Protein AF-A0A2R5F113-F1 (afdb_monomer)

Foldseek 3Di:
DDDDDDDDDDDDDDDDDDDDDDDDPPPPPPPVPDDPVNVVVVVVVVVVVVVVVDDPVLVVLLVLVVVVCVLLVVDDPPPPPDDDDDDDDDDDDDDDDDDDDDDDDDDDDDDDDDDDDDDDDDDDDDDDDDDDDDDDDDDDDDDPDPDDRPDRDPVDDQWDADPVGDIDGLADDDPDPDSVVVSVCCAQPNAQCHPLNLLHNDNHPDPQDFLEEAEFFFFALQVRLVVQCVVCVPHPARHYEFDAWPCVLQLHAADPPCVRLQTARFRGYHDWALVSLLSNQPPPQQLPQRYEYEYEHAQLLLLVVLSNLVSNLVVQQVVVCVVPVHGDDPVVSVVSSLSSQQRGAYEYAHLLLVCLQFVVSHWFASVLSLLLLLLQLVVCLVSNNQRYQSHAQELQRLVLLFDDLLLSLLLSVLSVVVNQVSNVVVVDQLQSHLLSYAYEYEFFDDPLSLSSLSLSSNVQLCCCCPVRVYDSSSSRHAYEYEYRLNLADPFPLVCLLVRLLVRLLSCLLSPHSHYYGDFSCSHPADDDPVRVVSRVVSSVCLCPPVVCSSHSHSLPPDPVNVVSSVVSNVSSVVVQVVQVVQVGSVSCSLVSNSNVNSVVSRVVVVVCQVVCVDPRCCRSPVHDPCVVVVVPDDDDHRHHDPVSSVVSVVVVVVLCVVQVVPQVVLLVVLLCCLQVVHSNSVSSSVNSNRGTSNSNSVSCCVRRNTDDNDD

Nearest PDB structures (foldseek):
  4xc8-assembly1_B  TM=9.477E-01  e=5.522E-67  Cupriavidus metallidurans CH34
  8ssl-assembly1_C  TM=9.315E-01  e=3.086E-56  Cupriavidus metallidurans CH34
  8sta-assembly1_B  TM=9.247E-01  e=1.023E-54  Cupriavidus metallidurans CH34
  6oxc-assembly1_A  TM=8.664E-01  e=3.569E-35  Mycobacterium tuberculosis
  2req-assembly2_C  TM=8.396E-01  e=1.261E-32  Propionibacterium freudenreichii subsp. shermanii

Sequence (711 aa):
MPPLAAQSPDTVESQPAEHEAYGSPAGQSNLAQADTGQIAVLLEAMAAELELQLHPSCKKLLDEWPAVREAYGVGAKLLTAGSTPDAARKPPDAEPAASKPVSAKTDAAKKSPVVEAAASKSSSAETDAAKKSPDAGSATANPSSPGATAAKPSQARLHWTTLSGLTLPRIALPRYSCPGDLLRWLLTENVPGQPPYAAGVFPLKRSDEEPKRQFAGEGTPERTNRRFHYLSRHDNAKRLSVAFDSVTLYGHDPGERPDIYGKIGNSGVNVPTLDDMERLFRGFDLCHPATSVSMTINGPAPILLAMYMNAAIRQQLAKFAAQHGRKPDAAEEEAIRTRTLQTVRGTVQADILKEDQGQNTCIFSTGFALKMMGDIQQYFIAHGVRHYYSVSISGYHIAEAGANPISQLAFTLANGFTYVEYYRSRGMAVDDFAPNLSFFFSNGLDPEYAVLGRVARRIWSTVIRDKYGGNERSQKLKYHIQTSGRSLHAQEMDFNDIRTTLQALLAIYDNCNSLHTNAYDEAITTPTEHSVRRAMAIQLIINKEFGLARNDNPLQGSFLIEELTDLVEEAVLAELGRIHHRGGVLGAMDTGYQRGRIQEESMLYESLKHSGELPIVGVNTFLNTNPAAALASDPELARSTTEEKETQLANLRTFREKHEAAAEEALERLKQAALGGGNVFEELMETVQVATLGQITTALFEVGGQYRRNM

pLDDT: mean 83.58, std 24.49, range [21.53, 98.88]

InterPro domains:
  IPR006098 Methylmalonyl-CoA mutase, alpha chain, catalytic [TIGR00641] (187-710)
  IPR006099 Methylmalonyl-CoA mutase, alpha/beta chain, catalytic [PF01642] (187-317)
  IPR006099 Methylmalonyl-CoA mutase, alpha/beta chain, catalytic [PF01642] (340-705)
  IPR016176 Cobalamin (vitamin B12)-dependent enzyme, catalytic [SSF51703] (155-707)

Organism: NCBI:txid171404

Structure (mmCIF, N/CA/C/O backbone):
data_AF-A0A2R5F113-F1
#
_entry.id   AF-A0A2R5F113-F1
#
loop_
_atom_site.group_PDB
_atom_site.id
_atom_site.type_symbol
_atom_site.label_atom_id
_atom_site.label_alt_id
_atom_site.label_comp_id
_atom_site.label_asym_id
_atom_site.label_entity_id
_atom_site.label_seq_id
_atom_site.pdbx_PDB_ins_code
_atom_site.Cartn_x
_atom_site.Cartn_y
_atom_site.Cartn_z
_atom_site.occupancy
_atom_site.B_iso_or_equiv
_atom_site.auth_seq_id
_atom_site.auth_comp_id
_atom_site.auth_asym_id
_atom_site.auth_atom_id
_atom_site.pdbx_PDB_model_num
ATOM 1 N N . MET A 1 1 ? 48.622 -27.421 2.541 1.00 37.62 1 MET A N 1
ATOM 2 C CA . MET A 1 1 ? 49.677 -27.942 1.643 1.00 37.62 1 MET A CA 1
ATOM 3 C C . MET A 1 1 ? 49.828 -26.971 0.476 1.00 37.62 1 MET A C 1
ATOM 5 O O . MET A 1 1 ? 48.809 -26.411 0.089 1.00 37.62 1 MET A O 1
ATOM 9 N N . PRO A 1 2 ? 51.058 -26.687 0.013 1.00 32.72 2 PRO A N 1
ATOM 10 C CA . PRO A 1 2 ? 51.376 -25.558 -0.865 1.00 32.72 2 PRO A CA 1
ATOM 11 C C . PRO A 1 2 ? 51.150 -25.863 -2.364 1.00 32.72 2 PRO A C 1
ATOM 13 O O . PRO A 1 2 ? 50.932 -27.026 -2.707 1.00 32.72 2 PRO A O 1
ATOM 16 N N . PRO A 1 3 ? 51.179 -24.838 -3.245 1.00 40.06 3 PRO A N 1
ATOM 17 C CA . PRO A 1 3 ? 50.745 -24.917 -4.642 1.00 40.06 3 PRO A CA 1
ATOM 18 C C . PRO A 1 3 ? 51.903 -25.207 -5.618 1.00 40.06 3 PRO A C 1
ATOM 20 O O . PRO A 1 3 ? 53.043 -24.827 -5.367 1.00 40.06 3 PRO A O 1
ATOM 23 N N . LEU A 1 4 ? 51.599 -25.827 -6.762 1.00 32.31 4 LEU A N 1
ATOM 24 C CA . LEU A 1 4 ? 52.497 -26.014 -7.917 1.00 32.31 4 LEU A CA 1
ATOM 25 C C . LEU A 1 4 ? 51.704 -25.583 -9.164 1.00 32.31 4 LEU A C 1
ATOM 27 O O . LEU A 1 4 ? 50.678 -26.181 -9.464 1.00 32.31 4 LEU A O 1
ATOM 31 N N . ALA A 1 5 ? 51.921 -24.380 -9.699 1.00 31.41 5 ALA A N 1
ATOM 32 C CA . ALA A 1 5 ? 53.000 -23.960 -10.606 1.00 31.41 5 ALA A CA 1
ATOM 33 C C . ALA A 1 5 ? 52.807 -24.483 -12.041 1.00 31.41 5 ALA A C 1
ATOM 35 O O . ALA A 1 5 ? 52.956 -25.666 -12.328 1.00 31.41 5 ALA A O 1
ATOM 36 N N . ALA A 1 6 ? 52.477 -23.541 -12.926 1.00 33.16 6 ALA A N 1
ATOM 37 C CA . ALA A 1 6 ? 52.385 -23.695 -14.368 1.00 33.16 6 ALA A CA 1
ATOM 38 C C . ALA A 1 6 ? 53.766 -23.898 -15.004 1.00 33.16 6 ALA A C 1
ATOM 40 O O . ALA A 1 6 ? 54.686 -23.152 -14.671 1.00 33.16 6 ALA A O 1
ATOM 41 N N . GLN A 1 7 ? 53.871 -24.814 -15.974 1.00 28.83 7 GLN A N 1
ATOM 42 C CA . GLN A 1 7 ? 54.883 -24.780 -17.036 1.00 28.83 7 GLN A CA 1
ATOM 43 C C . GLN A 1 7 ? 54.343 -25.403 -18.337 1.00 28.83 7 GLN A C 1
ATOM 45 O O . GLN A 1 7 ? 53.932 -26.557 -18.382 1.00 28.83 7 GLN A O 1
ATOM 50 N N . SER A 1 8 ? 54.403 -24.603 -19.393 1.00 27.27 8 SER A N 1
ATOM 51 C CA . SER A 1 8 ? 54.575 -24.939 -20.818 1.00 27.27 8 SER A CA 1
ATOM 52 C C . SER A 1 8 ? 55.693 -23.999 -21.324 1.00 27.27 8 SER A C 1
ATOM 54 O O . SER A 1 8 ? 55.911 -22.997 -20.629 1.00 27.27 8 SER A O 1
ATOM 56 N N . PRO A 1 9 ? 56.377 -24.186 -22.477 1.00 42.28 9 PRO A N 1
ATOM 57 C CA . PRO A 1 9 ? 56.199 -25.118 -23.609 1.00 42.28 9 PRO A CA 1
ATOM 58 C C . PRO A 1 9 ? 57.527 -25.894 -23.919 1.00 42.28 9 PRO A C 1
ATOM 60 O O . PRO A 1 9 ? 58.484 -25.768 -23.166 1.00 42.28 9 PRO A O 1
ATOM 63 N N . ASP A 1 10 ? 57.665 -26.846 -24.848 1.00 30.08 10 ASP A N 1
ATOM 64 C CA . ASP A 1 10 ? 57.691 -26.703 -26.310 1.00 30.08 10 ASP A CA 1
ATOM 65 C C . ASP A 1 10 ? 57.804 -28.089 -26.997 1.00 30.08 10 ASP A C 1
ATOM 67 O O . ASP A 1 10 ? 58.503 -28.979 -26.519 1.00 30.08 10 ASP A O 1
ATOM 71 N N . THR A 1 11 ? 57.094 -28.204 -28.127 1.00 30.39 11 THR A N 1
ATOM 72 C CA . THR A 1 11 ? 57.333 -28.957 -29.384 1.00 30.39 11 THR A CA 1
ATOM 73 C C . THR A 1 11 ? 58.156 -30.259 -29.411 1.00 30.39 11 THR A C 1
ATOM 75 O O . THR A 1 11 ? 59.316 -30.266 -29.017 1.00 30.39 11 THR A O 1
ATOM 78 N N . VAL A 1 12 ? 57.635 -31.289 -30.105 1.00 28.75 12 VAL A N 1
ATOM 79 C CA . VAL A 1 12 ? 58.127 -31.741 -31.436 1.00 28.75 12 VAL A CA 1
ATOM 80 C C . VAL A 1 12 ? 57.273 -32.905 -32.003 1.00 28.75 12 VAL A C 1
ATOM 82 O O . VAL A 1 12 ? 56.945 -33.858 -31.308 1.00 28.75 12 VAL A O 1
ATOM 85 N N . GLU A 1 13 ? 56.970 -32.760 -33.298 1.00 28.25 13 GLU A N 1
ATOM 86 C CA . GLU A 1 13 ? 56.649 -33.741 -34.356 1.00 28.25 13 GLU A CA 1
ATOM 87 C C . GLU A 1 13 ? 55.303 -34.491 -34.452 1.00 28.25 13 GLU A C 1
ATOM 89 O O . GLU A 1 13 ? 54.947 -35.406 -33.718 1.00 28.25 13 GLU A O 1
ATOM 94 N N . SER A 1 14 ? 54.622 -34.113 -35.536 1.00 31.56 14 SER A N 1
ATOM 95 C CA . SER A 1 14 ? 53.509 -34.724 -36.251 1.00 31.56 14 SER A CA 1
ATOM 96 C C . SER A 1 14 ? 53.896 -35.980 -37.040 1.00 31.56 14 SER A C 1
ATOM 98 O O . SER A 1 14 ? 54.887 -35.931 -37.764 1.00 31.56 14 SER A O 1
ATOM 100 N N . GLN A 1 15 ? 53.027 -36.998 -37.053 1.00 28.33 15 GLN A N 1
ATOM 101 C CA . GLN A 1 15 ? 52.754 -37.895 -38.194 1.00 28.33 15 GLN A CA 1
ATOM 102 C C . GLN A 1 15 ? 51.351 -38.548 -38.035 1.00 28.33 15 GLN A C 1
ATOM 104 O O . GLN A 1 15 ? 50.789 -38.495 -36.942 1.00 28.33 15 GLN A O 1
ATOM 109 N N . PRO A 1 16 ? 50.718 -39.025 -39.128 1.00 31.28 16 PRO A N 1
ATOM 110 C CA . PRO A 1 16 ? 49.299 -38.791 -39.419 1.00 31.28 16 PRO A CA 1
ATOM 111 C C . PRO A 1 16 ? 48.355 -39.898 -38.929 1.00 31.28 16 PRO A C 1
ATOM 113 O O . PRO A 1 16 ? 48.718 -41.069 -38.891 1.00 31.28 16 PRO A O 1
ATOM 116 N N . ALA A 1 17 ? 47.113 -39.519 -38.618 1.00 31.08 17 ALA A N 1
ATOM 117 C CA . ALA A 1 17 ? 46.037 -40.446 -38.282 1.00 31.08 17 ALA A CA 1
ATOM 118 C C . ALA A 1 17 ? 45.282 -40.899 -39.542 1.00 31.08 17 ALA A C 1
ATOM 120 O O . ALA A 1 17 ? 44.777 -40.079 -40.313 1.00 31.08 17 ALA A O 1
ATOM 121 N N . GLU A 1 18 ? 45.199 -42.214 -39.719 1.00 30.66 18 GLU A N 1
ATOM 122 C CA . GLU A 1 18 ? 44.346 -42.898 -40.687 1.00 30.66 18 GLU A CA 1
ATOM 123 C C . GLU A 1 18 ? 42.874 -42.758 -40.262 1.00 30.66 18 GLU A C 1
ATOM 125 O O . GLU A 1 18 ? 42.477 -43.190 -39.181 1.00 30.66 18 GLU A O 1
ATOM 130 N N . HIS A 1 19 ? 42.060 -42.126 -41.111 1.00 31.34 19 HIS A N 1
ATOM 131 C CA . HIS A 1 19 ? 40.608 -42.066 -40.963 1.00 31.34 19 HIS A CA 1
ATOM 132 C C . HIS A 1 19 ? 39.966 -43.147 -41.838 1.00 31.34 19 HIS A C 1
ATOM 134 O O . HIS A 1 19 ? 39.963 -43.044 -43.066 1.00 31.34 19 HIS A O 1
ATOM 140 N N . GLU A 1 20 ? 39.399 -44.168 -41.197 1.00 32.34 20 GLU A N 1
ATOM 141 C CA . GLU A 1 20 ? 38.496 -45.124 -41.835 1.00 32.34 20 GLU A CA 1
ATOM 142 C C . GLU A 1 20 ? 37.152 -44.472 -42.193 1.00 32.34 20 GLU A C 1
ATOM 144 O O . GLU A 1 20 ? 36.605 -43.621 -41.486 1.00 32.34 20 GLU A O 1
ATOM 149 N N . ALA A 1 21 ? 36.653 -44.888 -43.352 1.00 32.06 21 ALA A N 1
ATOM 150 C CA . ALA A 1 21 ? 35.561 -44.305 -44.103 1.00 32.06 21 ALA A CA 1
ATOM 151 C C . ALA A 1 21 ? 34.185 -44.497 -43.444 1.00 32.06 21 ALA A C 1
ATOM 153 O O . ALA A 1 21 ? 33.684 -45.614 -43.332 1.00 32.06 21 ALA A O 1
ATOM 154 N N . TYR A 1 22 ? 33.519 -43.380 -43.140 1.00 33.41 22 TYR A N 1
ATOM 155 C CA . TYR A 1 22 ? 32.059 -43.309 -43.085 1.00 33.41 22 TYR A CA 1
ATOM 156 C C . TYR A 1 22 ? 31.525 -42.695 -44.383 1.00 33.41 22 TYR A C 1
ATOM 158 O O . TYR A 1 22 ? 32.144 -41.816 -44.981 1.00 33.41 22 TYR A O 1
ATOM 166 N N . GLY A 1 23 ? 30.395 -43.236 -44.833 1.00 34.97 23 G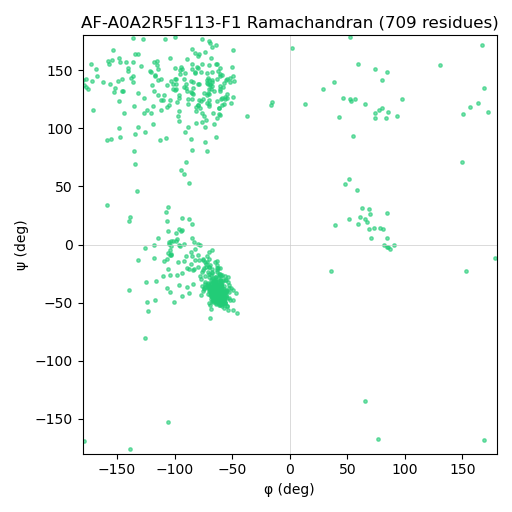LY A N 1
ATOM 167 C CA . GLY A 1 23 ? 29.821 -43.074 -46.164 1.00 34.97 23 GLY A CA 1
ATOM 168 C C . GLY A 1 23 ? 29.731 -41.643 -46.707 1.00 34.97 23 GLY A C 1
ATOM 169 O O . GLY A 1 23 ? 29.395 -40.691 -46.014 1.00 34.97 23 GLY A O 1
ATOM 170 N N . SER A 1 24 ? 30.014 -41.567 -48.005 1.00 34.56 24 SER A N 1
ATOM 171 C CA . SER A 1 24 ? 29.806 -40.475 -48.960 1.00 34.56 24 SER A CA 1
ATOM 172 C C . SER A 1 24 ? 28.822 -39.357 -48.543 1.00 34.56 24 SER A C 1
ATOM 174 O O . SER A 1 24 ? 27.623 -39.618 -48.433 1.00 34.56 24 SER A O 1
ATOM 176 N N . PRO A 1 25 ? 29.261 -38.085 -48.454 1.00 40.72 25 PRO A N 1
ATOM 177 C CA . PRO A 1 25 ? 28.371 -36.935 -48.522 1.00 40.72 25 PRO A CA 1
ATOM 178 C C . PRO A 1 25 ? 28.227 -36.481 -49.982 1.00 40.72 25 PRO A C 1
ATOM 180 O O . PRO A 1 25 ? 28.696 -35.413 -50.378 1.00 40.72 25 PRO A O 1
ATOM 183 N N . ALA A 1 26 ? 27.537 -37.275 -50.802 1.00 39.41 26 ALA A N 1
ATOM 184 C CA . ALA A 1 26 ? 26.912 -36.755 -52.017 1.00 39.41 26 ALA A CA 1
ATOM 185 C C . ALA A 1 26 ? 25.708 -35.891 -51.594 1.00 39.41 26 ALA A C 1
ATOM 187 O O . ALA A 1 26 ? 24.574 -36.355 -51.533 1.00 39.41 26 ALA A O 1
ATOM 188 N N . GLY A 1 27 ? 25.983 -34.648 -51.198 1.00 40.03 27 GLY A N 1
ATOM 189 C CA . GLY A 1 27 ? 24.972 -33.706 -50.705 1.00 40.03 27 GLY A CA 1
ATOM 190 C C . GLY A 1 27 ? 25.516 -32.348 -50.255 1.00 40.03 27 GLY A C 1
ATOM 191 O O . GLY A 1 27 ? 24.746 -31.408 -50.085 1.00 40.03 27 GLY A O 1
ATOM 192 N N . GLN A 1 28 ? 26.836 -32.192 -50.119 1.00 41.59 28 GLN A N 1
ATOM 193 C CA . GLN A 1 28 ? 27.471 -30.905 -49.822 1.00 41.59 28 GLN A CA 1
ATOM 194 C C . GLN A 1 28 ? 27.930 -30.197 -51.105 1.00 41.59 28 GLN A C 1
ATOM 196 O O . GLN A 1 28 ? 29.118 -29.996 -51.326 1.00 41.59 28 GLN A O 1
ATOM 201 N N . SER A 1 29 ? 26.992 -29.825 -51.980 1.00 43.75 29 SER A N 1
ATOM 202 C CA . SER A 1 29 ? 27.295 -28.916 -53.101 1.00 43.75 29 SER A CA 1
ATOM 203 C C . SER A 1 29 ? 26.071 -28.199 -53.686 1.00 43.75 29 SER A C 1
ATOM 205 O O . SER A 1 29 ? 26.039 -27.971 -54.889 1.00 43.75 29 SER A O 1
ATOM 207 N N . ASN A 1 30 ? 25.052 -27.852 -52.887 1.00 42.22 30 ASN A N 1
ATOM 208 C CA . ASN A 1 30 ? 23.835 -27.228 -53.439 1.00 42.22 30 ASN A CA 1
ATOM 209 C C . ASN A 1 30 ? 23.234 -26.062 -52.636 1.00 42.22 30 ASN A C 1
ATOM 211 O O . ASN A 1 30 ? 22.063 -25.746 -52.799 1.00 42.22 30 ASN A O 1
ATOM 215 N N . LEU A 1 31 ? 24.023 -25.368 -51.810 1.00 47.75 31 LEU A N 1
ATOM 216 C CA . LEU A 1 31 ? 23.598 -24.081 -51.225 1.00 47.75 31 LEU A CA 1
ATOM 217 C C . LEU A 1 31 ? 24.244 -22.860 -51.897 1.00 47.75 31 LEU A C 1
ATOM 219 O O . LEU A 1 31 ? 23.825 -21.737 -51.649 1.00 47.75 31 LEU A O 1
ATOM 223 N N . ALA A 1 32 ? 25.221 -23.064 -52.785 1.00 47.66 32 ALA A N 1
ATOM 224 C CA . ALA A 1 32 ? 25.907 -21.979 -53.494 1.00 47.66 32 ALA A CA 1
ATOM 225 C C . ALA A 1 32 ? 25.318 -21.665 -54.890 1.00 47.66 32 ALA A C 1
ATOM 227 O O . ALA A 1 32 ? 25.810 -20.765 -55.565 1.00 47.66 32 ALA A O 1
ATOM 228 N N . GLN A 1 33 ? 24.285 -22.396 -55.334 1.00 50.62 33 GLN A N 1
ATOM 229 C CA . GLN A 1 33 ? 23.622 -22.221 -56.641 1.00 50.62 33 GLN A CA 1
ATOM 230 C C . GLN A 1 33 ? 22.091 -22.362 -56.575 1.00 50.62 33 GLN A C 1
ATOM 232 O O . GLN A 1 33 ? 21.445 -22.621 -57.588 1.00 50.62 33 GLN A O 1
ATOM 237 N N . ALA A 1 34 ? 21.485 -22.207 -55.398 1.00 53.38 34 ALA A N 1
ATOM 238 C CA . ALA A 1 34 ? 20.035 -22.110 -55.326 1.00 53.38 34 ALA A CA 1
ATOM 239 C C . ALA A 1 34 ? 19.628 -20.694 -55.755 1.00 53.38 34 ALA A C 1
ATOM 241 O O . ALA A 1 34 ? 20.031 -19.709 -55.134 1.00 53.38 34 ALA A O 1
ATOM 242 N N . ASP A 1 35 ? 18.873 -20.613 -56.851 1.00 68.12 35 ASP A N 1
ATOM 243 C CA . ASP A 1 35 ? 18.246 -19.388 -57.336 1.00 68.12 35 ASP A CA 1
ATOM 244 C C . ASP A 1 35 ? 17.517 -18.731 -56.158 1.00 68.12 35 ASP A C 1
ATOM 246 O O . ASP A 1 35 ? 16.747 -19.393 -55.456 1.00 68.12 35 ASP A O 1
ATOM 250 N N . THR A 1 36 ? 17.787 -17.458 -55.876 1.00 69.12 36 THR A N 1
ATOM 251 C CA . THR A 1 36 ? 17.282 -16.756 -54.685 1.00 69.12 36 THR A CA 1
ATOM 252 C C . THR A 1 36 ? 15.755 -16.869 -54.568 1.00 69.12 36 THR A C 1
ATOM 254 O O . THR A 1 36 ? 15.214 -16.891 -53.463 1.00 69.12 36 THR A O 1
ATOM 257 N N . GLY A 1 37 ? 15.064 -17.021 -55.707 1.00 73.94 37 GLY A N 1
ATOM 258 C CA . GLY A 1 37 ? 13.630 -17.302 -55.779 1.00 73.94 37 GLY A CA 1
ATOM 259 C C . GLY A 1 37 ? 13.217 -18.698 -55.292 1.00 73.94 37 GLY A C 1
ATOM 260 O O . GLY A 1 37 ? 12.185 -18.826 -54.645 1.00 73.94 37 GLY A O 1
ATOM 261 N N . GLN A 1 38 ? 14.014 -19.744 -55.528 1.00 77.19 38 GLN A N 1
ATOM 262 C CA . GLN A 1 38 ? 13.721 -21.098 -55.036 1.00 77.19 38 GLN A CA 1
ATOM 263 C C . GLN A 1 38 ? 13.870 -21.198 -53.514 1.00 77.19 38 GLN A C 1
ATOM 265 O O . GLN A 1 38 ? 13.051 -21.848 -52.866 1.00 77.19 38 GLN A O 1
ATOM 270 N N . ILE A 1 39 ? 14.864 -20.513 -52.931 1.00 80.56 39 ILE A N 1
ATOM 271 C CA . ILE A 1 39 ? 15.002 -20.412 -51.468 1.00 80.56 39 ILE A CA 1
ATOM 272 C C . ILE A 1 39 ? 13.804 -19.664 -50.872 1.00 80.56 39 ILE A C 1
ATOM 274 O O . ILE A 1 39 ? 13.252 -20.116 -49.873 1.00 80.56 39 ILE A O 1
ATOM 278 N N . ALA A 1 40 ? 13.377 -18.554 -51.482 1.00 79.31 40 ALA A N 1
ATOM 279 C CA . ALA A 1 40 ? 12.225 -17.791 -51.003 1.00 79.31 40 ALA A CA 1
ATOM 280 C C . ALA A 1 40 ? 10.939 -18.636 -50.980 1.00 79.31 40 ALA A C 1
ATOM 282 O O . ALA A 1 40 ? 10.256 -18.664 -49.963 1.00 79.31 40 ALA A O 1
ATOM 283 N N . VAL A 1 41 ? 10.664 -19.399 -52.044 1.00 84.19 41 VAL A N 1
ATOM 284 C CA . VAL A 1 41 ? 9.493 -20.296 -52.114 1.00 84.19 41 VAL A CA 1
ATOM 285 C C . VAL A 1 41 ? 9.554 -21.401 -51.052 1.00 84.19 41 VAL A C 1
ATOM 287 O O . VAL A 1 41 ? 8.540 -21.715 -50.431 1.00 84.19 41 VAL A O 1
ATOM 290 N N . LEU A 1 42 ? 10.734 -21.980 -50.807 1.00 84.12 42 LEU A N 1
ATOM 291 C CA . LEU A 1 42 ? 10.932 -22.966 -49.737 1.00 84.12 42 LEU A CA 1
ATOM 292 C C . LEU A 1 42 ? 10.691 -22.359 -48.349 1.00 84.12 42 LEU A C 1
ATOM 294 O O . LEU A 1 42 ? 10.009 -22.970 -47.530 1.00 84.12 42 LEU A O 1
ATOM 298 N N . LEU A 1 43 ? 11.205 -21.153 -48.094 1.00 81.44 43 LEU A N 1
ATOM 299 C CA . LEU A 1 43 ? 10.990 -20.442 -46.832 1.00 81.44 43 LEU A CA 1
ATOM 300 C C . LEU A 1 43 ? 9.517 -20.065 -46.626 1.00 81.44 43 LEU A C 1
ATOM 302 O O . LEU A 1 43 ? 9.013 -20.208 -45.516 1.00 81.44 43 LEU A O 1
ATOM 306 N N . GLU A 1 44 ? 8.813 -19.638 -47.677 1.00 81.19 44 GLU A N 1
ATOM 307 C CA . GLU A 1 44 ? 7.372 -19.360 -47.628 1.00 81.19 44 GLU A CA 1
ATOM 308 C C . GLU A 1 44 ? 6.557 -20.625 -47.337 1.00 81.19 44 GLU A C 1
ATOM 310 O O . GLU A 1 44 ? 5.658 -20.597 -46.496 1.00 81.19 44 GLU A O 1
ATOM 315 N N . ALA A 1 45 ? 6.897 -21.754 -47.966 1.00 82.31 45 ALA A N 1
ATOM 316 C CA . ALA A 1 45 ? 6.246 -23.035 -47.698 1.00 82.31 45 ALA A CA 1
ATOM 317 C C . ALA A 1 45 ? 6.480 -23.507 -46.251 1.00 82.31 45 ALA A C 1
ATOM 319 O O . ALA A 1 45 ? 5.536 -23.931 -45.584 1.00 82.31 45 ALA A O 1
ATOM 320 N N . MET A 1 46 ? 7.710 -23.374 -45.741 1.00 82.00 46 MET A N 1
ATOM 321 C CA . MET A 1 46 ? 8.038 -23.688 -44.345 1.00 82.00 46 MET A CA 1
ATOM 322 C C . MET A 1 46 ? 7.310 -22.765 -43.359 1.00 82.00 46 MET A C 1
ATOM 324 O O . MET A 1 46 ? 6.810 -23.233 -42.338 1.00 82.00 46 MET A O 1
ATOM 328 N N . ALA A 1 47 ? 7.220 -21.465 -43.654 1.00 77.62 47 ALA A N 1
ATOM 329 C CA . ALA A 1 47 ? 6.479 -20.515 -42.828 1.00 77.62 47 ALA A CA 1
ATOM 330 C C . ALA A 1 47 ? 4.985 -20.869 -42.775 1.00 77.62 47 ALA A C 1
ATOM 332 O O . ALA A 1 47 ? 4.413 -20.914 -41.689 1.00 77.62 47 ALA A O 1
ATOM 333 N N . ALA A 1 48 ? 4.376 -21.203 -43.917 1.00 78.88 48 ALA A N 1
ATOM 334 C CA . ALA A 1 48 ? 2.977 -21.621 -43.986 1.00 78.88 48 ALA A CA 1
ATOM 335 C C . ALA A 1 48 ? 2.709 -22.919 -43.197 1.00 78.88 48 ALA A C 1
ATOM 337 O O . ALA A 1 48 ? 1.681 -23.039 -42.530 1.00 78.88 48 ALA A O 1
ATOM 338 N N . GLU A 1 49 ? 3.632 -23.884 -43.230 1.00 81.62 49 GLU A N 1
ATOM 339 C CA . GLU A 1 49 ? 3.525 -25.114 -42.437 1.00 81.62 49 GLU A CA 1
ATOM 340 C C . GLU A 1 49 ? 3.625 -24.836 -40.929 1.00 81.62 49 GLU A C 1
ATOM 342 O O . GLU A 1 49 ? 2.822 -25.351 -40.149 1.00 81.62 49 GLU A O 1
ATOM 347 N N . LEU A 1 50 ? 4.558 -23.977 -40.509 1.00 79.69 50 LEU A N 1
ATOM 348 C CA . LEU A 1 50 ? 4.693 -23.564 -39.109 1.00 79.69 50 LEU A CA 1
ATOM 349 C C . LEU A 1 50 ? 3.483 -22.747 -38.626 1.00 79.69 50 LEU A C 1
ATOM 351 O O . LEU A 1 50 ? 3.049 -22.911 -37.486 1.00 79.69 50 LEU A O 1
ATOM 355 N N . GLU A 1 51 ? 2.883 -21.918 -39.482 1.00 76.81 51 GLU A N 1
ATOM 356 C CA . GLU A 1 51 ? 1.646 -21.191 -39.170 1.00 76.81 51 GLU A CA 1
ATOM 357 C C . GLU A 1 51 ? 0.452 -22.128 -38.932 1.00 76.81 51 GLU A C 1
ATOM 359 O O . GLU A 1 51 ? -0.387 -21.848 -38.073 1.00 76.81 51 GLU A O 1
ATOM 364 N N . LEU A 1 52 ? 0.378 -23.264 -39.635 1.00 80.44 52 LEU A N 1
ATOM 365 C CA . LEU A 1 52 ? -0.648 -24.287 -39.390 1.00 80.44 52 LEU A CA 1
ATOM 366 C C . LEU A 1 52 ? -0.476 -24.987 -38.034 1.00 80.44 52 LEU A C 1
ATOM 368 O O . LEU A 1 52 ? -1.455 -25.485 -37.479 1.00 80.44 52 LEU A O 1
ATOM 372 N N . GLN A 1 53 ? 0.744 -25.006 -37.492 1.00 83.81 53 GLN A N 1
ATOM 373 C CA . GLN A 1 53 ? 1.055 -25.566 -36.173 1.00 83.81 53 GLN A CA 1
ATOM 374 C C . GLN A 1 53 ? 0.841 -24.560 -35.030 1.00 83.81 53 GLN A C 1
ATOM 376 O O . GLN A 1 53 ? 0.938 -24.925 -33.855 1.00 83.81 53 GLN A O 1
ATOM 381 N N . LEU A 1 54 ? 0.540 -23.295 -35.343 1.00 83.06 54 LEU A N 1
ATOM 382 C CA . LEU A 1 54 ? 0.343 -22.255 -34.343 1.00 83.06 54 LEU A CA 1
ATOM 383 C C . LEU A 1 54 ? -0.906 -22.550 -33.498 1.00 83.06 54 LEU A C 1
ATOM 385 O O . LEU A 1 54 ? -1.991 -22.812 -34.021 1.00 83.06 54 LEU A O 1
ATOM 389 N N . HIS A 1 55 ? -0.779 -22.455 -32.172 1.00 86.69 55 HIS A N 1
ATOM 390 C CA . HIS A 1 55 ? -1.922 -22.654 -31.283 1.00 86.69 55 HIS A CA 1
ATOM 391 C C . HIS A 1 55 ? -3.065 -21.674 -31.641 1.00 86.69 55 HIS A C 1
ATOM 393 O O . HIS A 1 55 ? -2.789 -20.491 -31.876 1.00 86.69 55 HIS A O 1
ATOM 399 N N . PRO A 1 56 ? -4.350 -22.095 -31.642 1.00 87.62 56 PRO A N 1
ATOM 400 C CA . PRO A 1 56 ? -5.465 -21.244 -32.072 1.00 87.62 56 PRO A CA 1
ATOM 401 C C . PRO A 1 56 ? -5.549 -19.887 -31.357 1.00 87.62 56 PRO A C 1
ATOM 403 O O . PRO A 1 56 ? -5.940 -18.891 -31.963 1.00 87.62 56 PRO A O 1
ATOM 406 N N . SER A 1 57 ? -5.144 -19.818 -30.083 1.00 86.12 57 SER A N 1
ATOM 407 C CA . SER A 1 57 ? -5.086 -18.550 -29.339 1.00 86.12 57 SER A CA 1
ATOM 408 C C . SER A 1 57 ? -4.040 -17.579 -29.891 1.00 86.12 57 SER A C 1
ATOM 410 O O . SER A 1 57 ? -4.287 -16.380 -29.917 1.00 86.12 57 SER A O 1
ATOM 412 N N . CYS A 1 58 ? -2.892 -18.078 -30.354 1.00 89.06 58 CYS A N 1
ATOM 413 C CA . CYS A 1 58 ? -1.838 -17.261 -30.949 1.00 89.06 58 CYS A CA 1
ATOM 414 C C . CYS A 1 58 ? -2.271 -16.722 -32.313 1.00 89.06 58 CYS A C 1
ATOM 416 O O . CYS A 1 58 ? -2.054 -15.550 -32.607 1.00 89.06 58 CYS A O 1
ATOM 418 N N . LYS A 1 59 ? -2.955 -17.552 -33.111 1.00 88.00 59 LYS A N 1
ATOM 419 C CA . LYS A 1 59 ? -3.508 -17.126 -34.401 1.00 88.00 59 LYS A CA 1
ATOM 420 C C . LYS A 1 59 ? -4.539 -16.017 -34.209 1.00 88.00 59 LYS A C 1
ATOM 422 O O . LYS A 1 59 ? -4.454 -14.980 -34.852 1.00 88.00 59 LYS A O 1
ATOM 427 N N . LYS A 1 60 ? -5.435 -16.192 -33.234 1.00 89.88 60 LYS A N 1
ATOM 428 C CA . LYS A 1 60 ? -6.419 -15.176 -32.854 1.00 89.88 60 LYS A CA 1
ATOM 429 C C . LYS A 1 60 ? -5.768 -13.833 -32.487 1.00 89.88 60 LYS A C 1
ATOM 431 O O . LYS A 1 60 ? -6.252 -12.798 -32.928 1.00 89.88 60 LYS A O 1
ATOM 436 N N . LEU A 1 61 ? -4.672 -13.838 -31.723 1.00 90.38 61 LEU A N 1
ATOM 437 C CA . LEU A 1 61 ? -3.948 -12.608 -31.369 1.00 90.38 61 LEU A CA 1
ATOM 438 C C . LEU A 1 61 ? -3.383 -11.882 -32.602 1.00 90.38 61 LEU A C 1
ATOM 440 O O . LEU A 1 61 ? -3.462 -10.656 -32.680 1.00 90.38 61 LEU A O 1
ATOM 444 N N . LEU A 1 62 ? -2.839 -12.627 -33.569 1.00 90.31 62 LEU A N 1
ATOM 445 C CA . LEU A 1 62 ? -2.339 -12.063 -34.826 1.00 90.31 62 LEU A CA 1
ATOM 446 C C . LEU A 1 62 ? -3.479 -11.515 -35.697 1.00 90.31 62 LEU A C 1
ATOM 448 O O . LEU A 1 62 ? -3.365 -10.405 -36.217 1.00 90.31 62 LEU A O 1
ATOM 452 N N . ASP A 1 63 ? -4.591 -12.245 -35.796 1.00 90.38 63 ASP A N 1
ATOM 453 C CA . ASP A 1 63 ? -5.776 -11.840 -36.563 1.00 90.38 63 ASP A CA 1
ATOM 454 C C . ASP A 1 63 ? -6.439 -10.571 -35.984 1.00 90.38 63 ASP A C 1
ATOM 456 O O . ASP A 1 63 ? -6.986 -9.750 -36.722 1.00 90.38 63 ASP A O 1
ATOM 460 N N . GLU A 1 64 ? -6.366 -10.366 -34.664 1.00 91.38 64 GLU A N 1
ATOM 461 C CA . GLU A 1 64 ? -6.905 -9.183 -33.976 1.00 91.38 64 GLU A CA 1
ATOM 462 C C . GLU A 1 64 ? -5.990 -7.948 -34.069 1.00 91.38 64 GLU A C 1
ATOM 464 O O . GLU A 1 64 ? -6.454 -6.814 -33.901 1.00 91.38 64 GLU A O 1
ATOM 469 N N . TRP A 1 65 ? -4.699 -8.127 -34.367 1.00 91.50 65 TRP A N 1
ATOM 470 C CA . TRP A 1 65 ? -3.713 -7.043 -34.356 1.00 91.50 65 TRP A CA 1
ATOM 471 C C . TRP A 1 65 ? -4.047 -5.848 -35.270 1.00 91.50 65 TRP A C 1
ATOM 473 O O . TRP A 1 65 ? -3.910 -4.704 -34.817 1.00 91.50 65 TRP A O 1
ATOM 483 N N . PRO A 1 66 ? -4.522 -6.029 -36.522 1.00 90.44 66 PRO A N 1
ATOM 484 C CA . PRO A 1 66 ? -4.933 -4.906 -37.364 1.00 90.44 66 PRO A CA 1
ATOM 485 C C . PRO A 1 66 ? -6.016 -4.034 -36.713 1.00 90.44 66 PRO A C 1
ATOM 487 O O . PRO A 1 66 ? -5.930 -2.806 -36.771 1.00 90.44 66 PRO A O 1
ATOM 490 N N . ALA A 1 67 ? -6.985 -4.653 -36.028 1.00 88.62 67 ALA A N 1
ATOM 491 C CA . ALA A 1 67 ? -8.045 -3.940 -35.320 1.00 88.62 67 ALA A CA 1
ATOM 492 C C . ALA A 1 67 ? -7.507 -3.183 -34.093 1.00 88.62 67 ALA A C 1
ATOM 494 O O . ALA A 1 67 ? -7.931 -2.058 -33.827 1.00 88.62 67 ALA A O 1
ATOM 495 N N . VAL A 1 68 ? -6.528 -3.751 -33.376 1.00 86.88 68 VAL A N 1
ATOM 496 C CA . VAL A 1 68 ? -5.831 -3.060 -32.275 1.00 86.88 68 VAL A CA 1
ATOM 497 C C . VAL A 1 68 ? -5.093 -1.823 -32.794 1.00 86.88 68 VAL A C 1
ATOM 499 O O . VAL A 1 68 ? -5.231 -0.738 -32.227 1.00 86.88 68 VAL A O 1
ATOM 502 N N . ARG A 1 69 ? -4.358 -1.940 -33.907 1.00 87.62 69 ARG A N 1
ATOM 503 C CA . ARG A 1 69 ? -3.663 -0.798 -34.526 1.00 87.62 69 ARG A CA 1
ATOM 504 C C . ARG A 1 69 ? -4.619 0.323 -34.908 1.00 87.62 69 ARG A C 1
ATOM 506 O O . ARG A 1 69 ? -4.334 1.489 -34.630 1.00 87.62 69 ARG A O 1
ATOM 513 N N . GLU A 1 70 ? -5.752 -0.022 -35.510 1.00 85.94 70 GLU A N 1
ATOM 514 C CA . GLU A 1 70 ? -6.791 0.944 -35.860 1.00 85.94 70 GLU A CA 1
ATOM 515 C C . GLU A 1 70 ? -7.380 1.617 -34.611 1.00 85.94 70 GLU A C 1
ATOM 517 O O . GLU A 1 70 ? -7.488 2.845 -34.568 1.00 85.94 70 GLU A O 1
ATOM 522 N N . ALA A 1 71 ? -7.673 0.843 -33.560 1.00 83.69 71 ALA A N 1
ATOM 523 C CA . ALA A 1 71 ? -8.231 1.350 -32.306 1.00 83.69 71 ALA A CA 1
ATOM 524 C C . ALA A 1 71 ? -7.322 2.373 -31.604 1.00 83.69 71 ALA A C 1
ATOM 526 O O . ALA A 1 71 ? -7.828 3.297 -30.966 1.00 83.69 71 ALA A O 1
ATOM 527 N N . TYR A 1 72 ? -5.999 2.250 -31.751 1.00 83.50 72 TYR A N 1
ATOM 528 C CA . TYR A 1 72 ? -5.021 3.208 -31.222 1.00 83.50 72 TYR A CA 1
ATOM 529 C C . TYR A 1 72 ? -4.604 4.296 -32.232 1.00 83.50 72 TYR A C 1
ATOM 531 O O . TYR A 1 72 ? -3.671 5.061 -31.987 1.00 83.50 72 TYR A O 1
ATOM 539 N N . GLY A 1 73 ? -5.324 4.426 -33.352 1.00 68.25 73 GLY A N 1
ATOM 540 C CA . GLY A 1 73 ? -5.127 5.495 -34.335 1.00 68.25 73 GLY A CA 1
ATOM 541 C C . GLY A 1 73 ? -3.931 5.291 -35.269 1.00 68.25 73 GLY A C 1
ATOM 542 O O . GLY A 1 73 ? -3.547 6.217 -35.981 1.00 68.25 73 GLY A O 1
ATOM 543 N N . VAL A 1 74 ? -3.369 4.082 -35.321 1.00 64.50 74 VAL A N 1
ATOM 544 C CA . VAL A 1 74 ? -2.335 3.679 -36.284 1.00 64.50 74 VAL A CA 1
ATOM 545 C C . VAL A 1 74 ? -3.015 3.064 -37.517 1.00 64.50 74 VAL A C 1
ATOM 547 O O . VAL A 1 74 ? -2.818 1.898 -37.845 1.00 64.50 74 VAL A O 1
ATOM 550 N N . GLY A 1 75 ? -3.852 3.850 -38.202 1.00 45.59 75 GLY A N 1
ATOM 551 C CA . GLY A 1 75 ? -4.556 3.449 -39.427 1.00 45.59 75 GLY A CA 1
ATOM 552 C C . GLY A 1 75 ? -4.049 4.201 -40.662 1.00 45.59 75 GLY A C 1
ATOM 553 O O . GLY A 1 75 ? -4.191 5.418 -40.718 1.00 45.59 75 GLY A O 1
ATOM 554 N N . ALA A 1 76 ? -3.456 3.463 -41.614 1.00 35.88 76 ALA A N 1
ATOM 555 C CA . ALA A 1 76 ? -3.107 3.710 -43.036 1.00 35.88 76 ALA A CA 1
ATOM 556 C C . ALA A 1 76 ? -2.631 5.093 -43.565 1.00 35.88 76 ALA A C 1
ATOM 558 O O . ALA A 1 76 ? -1.946 5.129 -44.583 1.00 35.88 76 ALA A O 1
ATOM 559 N N . LYS A 1 77 ? -2.915 6.234 -42.931 1.00 34.81 77 LYS A N 1
ATOM 560 C CA . LYS A 1 77 ? -2.601 7.577 -43.461 1.00 34.81 77 LYS A CA 1
ATOM 561 C C . LYS A 1 77 ? -1.165 8.058 -43.231 1.00 34.81 77 LYS A C 1
ATOM 563 O O . LYS A 1 77 ? -0.810 9.124 -43.718 1.00 34.81 77 LYS A O 1
ATOM 568 N N . LEU A 1 78 ? -0.333 7.297 -42.518 1.00 32.19 78 LEU A N 1
ATOM 569 C CA . LEU A 1 78 ? 1.056 7.680 -42.219 1.00 32.19 78 LEU A CA 1
ATOM 570 C C . LEU A 1 78 ? 2.120 6.957 -43.061 1.00 32.19 78 LEU A C 1
ATOM 572 O O . LEU A 1 78 ? 3.298 7.264 -42.915 1.00 32.19 78 LEU A O 1
ATOM 576 N N . LEU A 1 79 ? 1.730 6.040 -43.956 1.00 29.00 79 LEU A N 1
ATOM 577 C CA . LEU A 1 79 ? 2.663 5.310 -44.834 1.00 29.00 79 LEU A CA 1
ATOM 578 C C . LEU A 1 79 ? 2.650 5.787 -46.299 1.00 29.00 79 LEU A C 1
ATOM 580 O O . LEU A 1 79 ? 3.428 5.286 -47.101 1.00 29.00 79 LEU A O 1
ATOM 584 N N . THR A 1 80 ? 1.835 6.787 -46.655 1.00 27.11 80 THR A N 1
ATOM 585 C CA . THR A 1 80 ? 1.791 7.375 -48.010 1.00 27.11 80 THR A CA 1
ATOM 586 C C . THR A 1 80 ? 2.438 8.758 -48.093 1.00 27.11 80 THR A C 1
ATOM 588 O O . THR A 1 80 ? 2.024 9.582 -48.903 1.00 27.11 80 THR A O 1
ATOM 591 N N . ALA A 1 81 ? 3.468 9.037 -47.292 1.00 30.38 81 ALA A N 1
ATOM 592 C CA . ALA A 1 81 ? 4.396 10.130 -47.599 1.00 30.38 81 ALA A CA 1
ATOM 593 C C . ALA A 1 81 ? 5.515 9.603 -48.515 1.00 30.38 81 ALA A C 1
ATOM 595 O O . ALA A 1 81 ? 6.701 9.698 -48.211 1.00 30.38 81 ALA A O 1
ATOM 596 N N . GLY A 1 82 ? 5.105 8.982 -49.624 1.00 25.61 82 GLY A N 1
ATOM 597 C CA . GLY A 1 82 ? 5.960 8.741 -50.772 1.00 25.61 82 GLY A CA 1
ATOM 598 C C . GLY A 1 82 ? 6.068 10.038 -51.564 1.00 25.61 82 GLY A C 1
ATOM 599 O O . GLY A 1 82 ? 5.062 10.637 -51.928 1.00 25.61 82 GLY A O 1
ATOM 600 N N . SER A 1 83 ? 7.306 10.469 -51.766 1.00 31.12 83 SER A N 1
ATOM 601 C CA . SER A 1 83 ? 7.775 11.438 -52.757 1.00 31.12 83 SER A CA 1
ATOM 602 C C . SER A 1 83 ? 6.812 11.767 -53.911 1.00 31.12 83 SER A C 1
ATOM 604 O O . SER A 1 83 ? 6.531 10.910 -54.748 1.00 31.12 83 SER A O 1
ATOM 606 N N . THR A 1 84 ? 6.484 13.052 -54.061 1.00 25.64 84 THR A N 1
ATOM 607 C CA . THR A 1 84 ? 6.285 13.684 -55.377 1.00 25.64 84 THR A CA 1
ATOM 608 C C . THR A 1 84 ? 6.979 15.050 -55.404 1.00 25.64 84 THR A C 1
ATOM 610 O O . THR A 1 84 ? 6.938 15.755 -54.392 1.00 25.64 84 THR A O 1
ATOM 613 N N . PRO A 1 85 ? 7.637 15.423 -56.518 1.00 33.53 85 PRO A N 1
ATOM 614 C CA . PRO A 1 85 ? 8.440 16.632 -56.613 1.00 33.53 85 PRO A CA 1
ATOM 615 C C . PRO A 1 85 ? 7.599 17.865 -56.980 1.00 33.53 85 PRO A C 1
ATOM 617 O O . PRO A 1 85 ? 6.733 17.805 -57.843 1.00 33.53 85 PRO A O 1
ATOM 620 N N . ASP A 1 86 ? 7.963 18.969 -56.332 1.00 28.56 86 ASP A N 1
ATOM 621 C CA . ASP A 1 86 ? 7.907 20.365 -56.783 1.00 28.56 86 ASP A CA 1
ATOM 622 C C . ASP A 1 86 ? 6.553 21.063 -57.053 1.00 28.56 86 ASP A C 1
ATOM 624 O O . ASP A 1 86 ? 5.793 20.718 -57.954 1.00 28.56 86 ASP A O 1
ATOM 628 N N . ALA A 1 87 ? 6.334 22.157 -56.311 1.00 27.17 87 ALA A N 1
ATOM 629 C CA . ALA A 1 87 ? 5.587 23.335 -56.754 1.00 27.17 87 ALA A CA 1
ATOM 630 C C . ALA A 1 87 ? 5.980 24.565 -55.902 1.00 27.17 87 ALA A C 1
ATOM 632 O O . ALA A 1 87 ? 5.382 24.859 -54.870 1.00 27.17 87 ALA A O 1
ATOM 633 N N . ALA A 1 88 ? 7.006 25.277 -56.378 1.00 29.23 88 ALA A N 1
ATOM 634 C CA . ALA A 1 88 ? 7.195 26.733 -56.316 1.00 29.23 88 ALA A CA 1
ATOM 635 C C . ALA A 1 88 ? 7.140 27.441 -54.939 1.00 29.23 88 ALA A C 1
ATOM 637 O O . ALA A 1 88 ? 6.118 27.972 -54.501 1.00 29.23 88 ALA A O 1
ATOM 638 N N . ARG A 1 89 ? 8.324 27.610 -54.332 1.00 29.28 89 ARG A N 1
ATOM 639 C CA . ARG A 1 89 ? 8.611 28.678 -53.357 1.00 29.28 89 ARG A CA 1
ATOM 640 C C . ARG A 1 89 ? 8.679 30.040 -54.059 1.00 29.28 89 ARG A C 1
ATOM 642 O O . ARG A 1 89 ? 9.441 30.201 -55.007 1.00 29.28 89 ARG A O 1
ATOM 649 N N . LYS A 1 90 ? 7.973 31.042 -53.525 1.00 25.84 90 LYS A N 1
ATOM 650 C CA . LYS A 1 90 ? 8.274 32.466 -53.760 1.00 25.84 90 LYS A CA 1
ATOM 651 C C . LYS A 1 90 ? 9.226 32.977 -52.663 1.00 25.84 90 LYS A C 1
ATOM 653 O O . LYS A 1 90 ? 8.989 32.654 -51.498 1.00 25.84 90 LYS A O 1
ATOM 658 N N . PRO A 1 91 ? 10.278 33.743 -53.000 1.00 28.00 91 PRO A N 1
ATOM 659 C CA . PRO A 1 91 ? 11.207 34.299 -52.019 1.00 28.00 91 PRO A CA 1
ATOM 660 C C . PRO A 1 91 ? 10.645 35.589 -51.389 1.00 28.00 91 PRO A C 1
ATOM 662 O O . PRO A 1 91 ? 9.935 36.327 -52.074 1.00 28.00 91 PRO A O 1
ATOM 665 N N . PRO A 1 92 ? 10.945 35.885 -50.112 1.00 31.19 92 PRO A N 1
ATOM 666 C CA . PRO A 1 92 ? 10.788 37.224 -49.563 1.00 31.19 92 PRO A CA 1
ATOM 667 C C . PRO A 1 92 ? 12.040 38.067 -49.856 1.00 31.19 92 PRO A C 1
ATOM 669 O O . PRO A 1 92 ? 13.165 37.618 -49.632 1.00 31.19 92 PRO A O 1
ATOM 672 N N . ASP A 1 93 ? 11.822 39.277 -50.364 1.00 28.52 93 ASP A N 1
ATOM 673 C CA . ASP A 1 93 ? 12.857 40.253 -50.702 1.00 28.52 93 ASP A CA 1
ATOM 674 C C . ASP A 1 93 ? 13.596 40.794 -49.458 1.00 28.52 93 ASP A C 1
ATOM 676 O O . ASP A 1 93 ? 12.990 41.139 -48.441 1.00 28.52 93 ASP A O 1
ATOM 680 N N . ALA A 1 94 ? 14.924 40.875 -49.582 1.00 26.81 94 ALA A N 1
ATOM 681 C CA . ALA A 1 94 ? 15.856 41.700 -48.801 1.00 26.81 94 ALA A CA 1
ATOM 682 C C . ALA A 1 94 ? 15.751 43.168 -49.293 1.00 26.81 94 ALA A C 1
ATOM 684 O O . ALA A 1 94 ? 15.367 43.377 -50.438 1.00 26.81 94 ALA A O 1
ATOM 685 N N . GLU A 1 95 ? 16.055 44.272 -48.601 1.00 26.45 95 GLU A N 1
ATOM 686 C CA . GLU A 1 95 ? 16.941 44.681 -47.487 1.00 26.45 95 GLU A CA 1
ATOM 687 C C . GLU A 1 95 ? 16.651 46.220 -47.271 1.00 26.45 95 GLU A C 1
ATOM 689 O O . GLU A 1 95 ? 15.745 46.723 -47.945 1.00 26.45 95 GLU A O 1
ATOM 694 N N . PRO A 1 96 ? 17.387 47.065 -46.495 1.00 34.12 96 PRO A N 1
ATOM 695 C CA . PRO A 1 96 ? 18.436 46.819 -45.500 1.00 34.12 96 PRO A CA 1
ATOM 696 C C . PRO A 1 96 ? 18.328 47.646 -44.189 1.00 34.12 96 PRO A C 1
ATOM 698 O O . PRO A 1 96 ? 17.470 48.502 -43.986 1.00 34.12 96 PRO A O 1
ATOM 701 N N . ALA A 1 97 ? 19.270 47.360 -43.287 1.00 32.16 97 ALA A N 1
ATOM 702 C CA . ALA A 1 97 ? 19.471 47.944 -41.964 1.00 32.16 97 ALA A CA 1
ATOM 703 C C . ALA A 1 97 ? 20.286 49.261 -41.941 1.00 32.16 97 ALA A C 1
ATOM 705 O O . ALA A 1 97 ? 21.174 49.460 -42.764 1.00 32.16 97 ALA A O 1
ATOM 706 N N . ALA A 1 98 ? 20.081 50.080 -40.898 1.00 26.11 98 ALA A N 1
ATOM 707 C CA . ALA A 1 98 ? 21.046 51.012 -40.275 1.00 26.11 98 ALA A CA 1
ATOM 708 C C . ALA A 1 98 ? 20.452 51.481 -38.925 1.00 26.11 98 ALA A C 1
ATOM 710 O O . ALA A 1 98 ? 19.246 51.665 -38.847 1.00 26.11 98 ALA A O 1
ATOM 711 N N . SER A 1 99 ? 21.117 51.748 -37.801 1.00 25.95 99 SER A N 1
ATOM 712 C CA . SER A 1 99 ? 22.476 51.616 -37.263 1.00 25.95 99 SER A CA 1
ATOM 713 C C . SER A 1 99 ? 22.380 52.082 -35.786 1.00 25.95 99 SER A C 1
ATOM 715 O O . SER A 1 99 ? 21.729 53.090 -35.542 1.00 25.95 99 SER A O 1
ATOM 717 N N . LYS A 1 100 ? 22.981 51.323 -34.847 1.00 25.28 100 LYS A N 1
ATOM 718 C CA . LYS A 1 100 ? 23.528 51.606 -33.477 1.00 25.28 100 LYS A CA 1
ATOM 719 C C . LYS A 1 100 ? 23.429 53.034 -32.845 1.00 25.28 100 LYS A C 1
ATOM 721 O O . LYS A 1 100 ? 23.363 53.995 -33.596 1.00 25.28 100 LYS A O 1
ATOM 726 N N . PRO A 1 101 ? 23.727 53.250 -31.528 1.00 30.27 101 PRO A N 1
ATOM 727 C CA . PRO A 1 101 ? 23.800 52.364 -30.347 1.00 30.27 101 PRO A CA 1
ATOM 728 C C . PRO A 1 101 ? 23.204 52.972 -29.033 1.00 30.27 101 PRO A C 1
ATOM 730 O O . PRO A 1 101 ? 22.687 54.080 -28.983 1.00 30.27 101 PRO A O 1
ATOM 733 N N . VAL A 1 102 ? 23.346 52.191 -27.957 1.00 34.72 102 VAL A N 1
ATOM 734 C CA . VAL A 1 102 ? 23.095 52.414 -26.517 1.00 34.72 102 VAL A CA 1
ATOM 735 C C . VAL A 1 102 ? 23.704 53.701 -25.922 1.00 34.72 102 VAL A C 1
ATOM 737 O O . VAL A 1 102 ? 24.863 54.012 -26.191 1.00 34.72 102 VAL A O 1
ATOM 740 N N . SER A 1 103 ? 23.008 54.335 -24.965 1.00 24.25 103 SER A N 1
ATOM 741 C CA . SER A 1 103 ? 23.641 54.994 -23.807 1.00 24.25 103 SER A CA 1
ATOM 742 C C . SER A 1 103 ? 22.755 54.917 -22.550 1.00 24.25 103 SER A C 1
ATOM 744 O O . SER A 1 103 ? 21.563 54.631 -22.620 1.00 24.25 103 SER A O 1
ATOM 746 N N . ALA A 1 104 ? 23.404 55.038 -21.394 1.00 25.77 104 ALA A N 1
ATOM 747 C CA . ALA A 1 104 ? 22.995 54.529 -20.090 1.00 25.77 104 ALA A CA 1
ATOM 748 C C . ALA A 1 104 ? 22.544 55.622 -19.099 1.00 25.77 104 ALA A C 1
ATOM 750 O O . ALA A 1 104 ? 22.779 56.801 -19.349 1.00 25.77 104 ALA A O 1
ATOM 751 N N . LYS A 1 105 ? 22.097 55.154 -17.913 1.00 25.59 105 LYS A N 1
ATOM 752 C CA . LYS A 1 105 ? 21.973 55.859 -16.610 1.00 25.59 105 LYS A CA 1
ATOM 753 C C . LYS A 1 105 ? 20.719 56.751 -16.478 1.00 25.59 105 LYS A C 1
ATOM 755 O O . LYS A 1 105 ? 20.310 57.368 -17.444 1.00 25.59 105 LYS A O 1
ATOM 760 N N . THR A 1 106 ? 20.017 56.853 -15.344 1.00 25.55 106 THR A N 1
ATOM 761 C CA . THR A 1 106 ? 20.329 56.584 -13.922 1.00 25.55 106 THR A CA 1
ATOM 762 C C . THR A 1 106 ? 19.042 56.717 -13.092 1.00 25.55 106 THR A C 1
ATOM 764 O O . THR A 1 106 ? 18.179 57.495 -13.480 1.00 25.55 106 THR A O 1
ATOM 767 N N . ASP A 1 107 ? 19.024 56.039 -11.935 1.00 26.33 107 ASP A N 1
ATOM 768 C CA . ASP A 1 107 ? 18.412 56.428 -10.647 1.00 26.33 107 ASP A CA 1
ATOM 769 C C . ASP A 1 107 ? 16.902 56.714 -10.545 1.00 26.33 107 ASP A C 1
ATOM 771 O O . ASP A 1 107 ? 16.252 57.198 -11.455 1.00 26.33 107 ASP A O 1
ATOM 775 N N . ALA A 1 108 ? 16.240 56.594 -9.399 1.00 26.28 108 ALA A N 1
ATOM 776 C CA . ALA A 1 108 ? 16.360 55.806 -8.178 1.00 26.28 108 ALA A CA 1
ATOM 777 C C . ALA A 1 108 ? 15.156 56.252 -7.327 1.00 26.28 108 ALA A C 1
ATOM 779 O O . ALA A 1 108 ? 14.903 57.443 -7.197 1.00 26.28 108 ALA A O 1
ATOM 780 N N . ALA A 1 109 ? 14.484 55.285 -6.702 1.00 26.58 109 ALA A N 1
ATOM 781 C CA . ALA A 1 109 ? 13.874 55.366 -5.373 1.00 26.58 109 ALA A CA 1
ATOM 782 C C . ALA A 1 109 ? 12.831 56.473 -5.056 1.00 26.58 109 ALA A C 1
ATOM 784 O O . ALA A 1 109 ? 13.152 57.651 -4.961 1.00 26.58 109 ALA A O 1
ATOM 785 N N . LYS A 1 110 ? 11.643 56.065 -4.579 1.00 27.31 110 LYS A N 1
ATOM 786 C CA . LYS A 1 110 ? 11.339 55.987 -3.128 1.00 27.31 110 LYS A CA 1
ATOM 787 C C . LYS A 1 110 ? 9.843 55.769 -2.829 1.00 27.31 110 LYS A C 1
ATOM 789 O O . LYS A 1 110 ? 8.999 56.535 -3.264 1.00 27.31 110 LYS A O 1
ATOM 794 N N . LYS A 1 111 ? 9.646 54.831 -1.891 1.00 26.44 111 LYS A N 1
ATOM 795 C CA . LYS A 1 111 ? 8.767 54.859 -0.703 1.00 26.44 111 LYS A CA 1
ATOM 796 C C . LYS A 1 111 ? 7.249 54.635 -0.843 1.00 26.44 111 LYS A C 1
ATOM 798 O O . LYS A 1 111 ? 6.504 55.475 -1.324 1.00 26.44 111 LYS A O 1
ATOM 803 N N . SER A 1 112 ? 6.847 53.524 -0.217 1.00 26.09 112 SER A N 1
ATOM 804 C CA . SER A 1 112 ? 5.573 53.213 0.458 1.00 26.09 112 SER A CA 1
ATOM 805 C C . SER A 1 112 ? 5.128 54.306 1.459 1.00 26.09 112 SER A C 1
ATOM 807 O O . SER A 1 112 ? 5.959 55.148 1.819 1.00 26.09 112 SER A O 1
ATOM 809 N N . PRO A 1 113 ? 3.874 54.294 1.969 1.00 38.06 113 PRO A N 1
ATOM 810 C CA . PRO A 1 113 ? 3.463 53.397 3.079 1.00 38.06 113 PRO A CA 1
ATOM 811 C C . PRO A 1 113 ? 2.041 52.788 2.915 1.00 38.06 113 PRO A C 1
ATOM 813 O O . PRO A 1 113 ? 1.254 53.268 2.112 1.00 38.06 113 PRO A O 1
ATOM 816 N N . VAL A 1 114 ? 1.764 51.574 3.420 1.00 25.45 114 VAL A N 1
ATOM 817 C CA . VAL A 1 114 ? 1.146 51.200 4.727 1.00 25.45 114 VAL A CA 1
ATOM 818 C C . VAL A 1 114 ? -0.208 51.881 5.026 1.00 25.45 114 VAL A C 1
ATOM 820 O O . VAL A 1 114 ? -0.259 53.103 5.076 1.00 25.45 114 VAL A O 1
ATOM 823 N N . VAL A 1 115 ? -1.259 51.075 5.282 1.00 25.44 115 VAL A N 1
ATOM 824 C CA . VAL A 1 115 ? -2.130 51.036 6.496 1.00 25.44 115 VAL A CA 1
ATOM 825 C C . VAL A 1 115 ? -3.520 50.421 6.184 1.00 25.44 115 VAL A C 1
ATOM 827 O O . VAL A 1 115 ? -4.272 50.924 5.362 1.00 25.44 115 VAL A O 1
ATOM 830 N N . GLU A 1 116 ? -3.778 49.298 6.867 1.00 23.28 116 GLU A N 1
ATOM 831 C CA . GLU A 1 116 ? -4.987 48.790 7.557 1.00 23.28 116 GLU A CA 1
ATOM 832 C 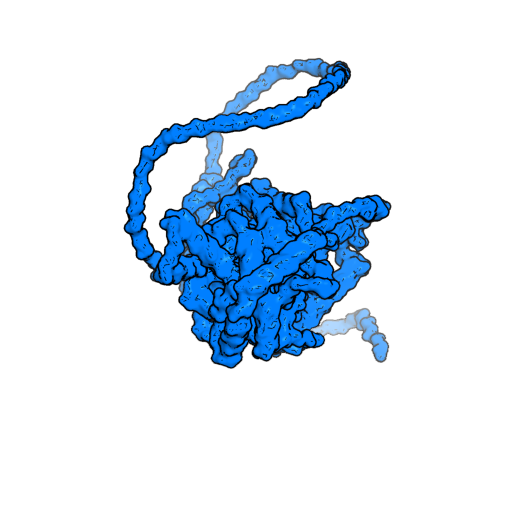C . GLU A 1 116 ? -6.451 48.939 7.058 1.00 23.28 116 GLU A C 1
ATOM 834 O O . GLU A 1 116 ? -6.956 50.011 6.755 1.00 23.28 116 GLU A O 1
ATOM 839 N N . ALA A 1 117 ? -7.153 47.810 7.274 1.00 23.75 117 ALA A N 1
ATOM 840 C CA . ALA A 1 117 ? -8.422 47.636 8.008 1.00 23.75 117 ALA A CA 1
ATOM 841 C C . ALA A 1 117 ? -9.795 47.571 7.291 1.00 23.75 117 ALA A C 1
ATOM 843 O O . ALA A 1 117 ? -10.283 48.508 6.677 1.00 23.75 117 ALA A O 1
ATOM 844 N N . ALA A 1 118 ? -10.462 46.450 7.621 1.00 22.34 118 ALA A N 1
ATOM 845 C CA . ALA A 1 118 ? -11.851 46.309 8.083 1.00 22.34 118 ALA A CA 1
ATOM 846 C C . ALA A 1 118 ? -13.031 46.255 7.081 1.00 22.34 118 ALA A C 1
ATOM 848 O O . ALA A 1 118 ? -13.496 47.248 6.544 1.00 22.34 118 ALA A O 1
ATOM 849 N N . ALA A 1 119 ? -13.585 45.036 6.988 1.00 23.88 119 ALA A N 1
ATOM 850 C CA . ALA A 1 119 ? -14.973 44.640 7.282 1.00 23.88 119 ALA A CA 1
ATOM 851 C C . ALA A 1 119 ? -16.176 45.463 6.761 1.00 23.88 119 ALA A C 1
ATOM 853 O O . ALA A 1 119 ? -16.387 46.603 7.154 1.00 23.88 119 ALA A O 1
ATOM 854 N N . SER A 1 120 ? -17.102 44.780 6.068 1.00 23.33 120 SER A N 1
ATOM 855 C CA . SER A 1 120 ? -18.547 44.629 6.407 1.00 23.33 120 SER A CA 1
ATOM 856 C C . SER A 1 120 ? -19.337 44.131 5.174 1.00 23.33 120 SER A C 1
ATOM 858 O O . SER A 1 120 ? -19.090 44.558 4.057 1.00 23.33 120 SER A O 1
ATOM 860 N N . LYS A 1 121 ? -20.020 42.982 5.284 1.00 23.80 121 LYS A N 1
ATOM 861 C CA . LYS A 1 121 ? -21.474 42.757 5.489 1.00 23.80 121 LYS A CA 1
ATOM 862 C C . LYS A 1 121 ? -22.385 42.873 4.243 1.00 23.80 121 LYS A C 1
ATOM 864 O O . LYS A 1 121 ? -22.675 43.954 3.759 1.00 23.80 121 LYS A O 1
ATOM 869 N N . SER A 1 122 ? -22.997 41.717 3.952 1.00 23.09 122 SER A N 1
ATOM 870 C CA . SER A 1 122 ? -24.447 41.453 3.811 1.00 23.09 122 SER A CA 1
ATOM 871 C C . SER A 1 122 ? -25.227 41.700 2.509 1.00 23.09 122 SER A C 1
ATOM 873 O O . SER A 1 122 ? -25.052 42.693 1.816 1.00 23.09 122 SER A O 1
ATOM 875 N N . SER A 1 123 ? -26.237 40.821 2.382 1.00 23.83 123 SER A N 1
ATOM 876 C CA . SER A 1 123 ? -27.476 40.820 1.576 1.00 23.83 123 SER A CA 1
ATOM 877 C C . SER A 1 123 ? -27.356 40.118 0.212 1.00 23.83 123 SER A C 1
ATOM 879 O O . SER A 1 123 ? -26.500 40.475 -0.583 1.00 23.83 123 SER A O 1
ATOM 881 N N . SER A 1 124 ? -27.974 38.956 -0.054 1.00 21.55 124 SER A N 1
ATOM 882 C CA . SER A 1 124 ? -29.358 38.436 0.085 1.00 21.55 124 SER A CA 1
ATOM 883 C C . SER A 1 124 ? -30.269 38.782 -1.098 1.00 21.55 124 SER A C 1
ATOM 885 O O . SER A 1 124 ? -30.602 39.951 -1.265 1.00 21.55 124 SER A O 1
ATOM 887 N N . ALA A 1 125 ? -30.687 37.737 -1.826 1.00 24.02 125 ALA A N 1
ATOM 888 C CA . ALA A 1 125 ? -31.982 37.481 -2.495 1.00 24.02 125 ALA A CA 1
ATOM 889 C C . ALA A 1 125 ? -31.703 36.584 -3.727 1.00 24.02 125 ALA A C 1
ATOM 891 O O . ALA A 1 125 ? -30.879 36.942 -4.562 1.00 24.02 125 ALA A O 1
ATOM 892 N N . GLU A 1 126 ? -32.136 35.315 -3.779 1.00 23.09 126 GLU A N 1
ATOM 893 C CA . GLU A 1 126 ? -33.499 34.872 -4.169 1.00 23.09 126 GLU A CA 1
ATOM 894 C C . GLU A 1 126 ? -33.912 35.479 -5.522 1.00 23.09 126 GLU A C 1
ATOM 896 O O . GLU A 1 126 ? -33.881 36.688 -5.684 1.00 23.09 126 GLU A O 1
ATOM 901 N N . THR A 1 127 ? -34.314 34.770 -6.575 1.00 23.14 127 THR A N 1
ATOM 902 C CA . THR A 1 127 ? -34.958 33.463 -6.787 1.00 23.14 127 THR A CA 1
ATOM 903 C C . THR A 1 127 ? -34.846 33.171 -8.298 1.00 23.14 127 THR A C 1
ATOM 905 O O . THR A 1 127 ? -34.804 34.115 -9.078 1.00 23.14 127 THR A O 1
ATOM 908 N N . ASP A 1 128 ? -34.791 31.910 -8.740 1.00 24.28 128 ASP A N 1
ATOM 909 C CA . ASP A 1 128 ? -35.925 31.345 -9.487 1.00 24.28 128 ASP A CA 1
ATOM 910 C C . ASP A 1 128 ? -35.776 29.840 -9.737 1.00 24.28 128 ASP A C 1
ATOM 912 O O . ASP A 1 128 ? -34.695 29.304 -9.989 1.00 24.28 128 ASP A O 1
ATOM 916 N N . ALA A 1 129 ? -36.908 29.161 -9.622 1.00 22.52 129 ALA A N 1
ATOM 917 C CA . ALA A 1 129 ? -37.055 27.721 -9.633 1.00 22.52 129 ALA A CA 1
ATOM 918 C C . ALA A 1 129 ? -37.496 27.218 -11.012 1.00 22.52 129 ALA A C 1
ATOM 920 O O . ALA A 1 129 ? -38.399 27.776 -11.628 1.00 22.52 129 ALA A O 1
ATOM 921 N N . ALA A 1 130 ? -36.980 26.063 -11.441 1.00 24.09 130 ALA A N 1
ATOM 922 C CA . ALA A 1 130 ? -37.652 25.246 -12.449 1.00 24.09 130 ALA A CA 1
ATOM 923 C C . ALA A 1 130 ? -37.395 23.745 -12.233 1.00 24.09 130 ALA A C 1
ATOM 925 O O . ALA A 1 130 ? -36.413 23.171 -12.692 1.00 24.09 130 ALA A O 1
ATOM 926 N N . LYS A 1 131 ? -38.333 23.143 -11.492 1.00 23.38 131 LYS A N 1
ATOM 927 C CA . LYS A 1 131 ? -38.905 21.789 -11.616 1.00 23.38 131 LYS A CA 1
ATOM 928 C C . LYS A 1 131 ? -38.181 20.781 -12.532 1.00 23.38 131 LYS A C 1
ATOM 930 O O . LYS A 1 131 ? -38.235 20.915 -13.751 1.00 23.38 131 LYS A O 1
ATOM 935 N N . LYS A 1 132 ? -37.759 19.656 -11.940 1.00 24.80 132 LYS A N 1
ATOM 936 C CA . LYS A 1 132 ? -38.175 18.284 -12.321 1.00 24.80 132 LYS A CA 1
ATOM 937 C C . LYS A 1 132 ? -37.673 17.272 -11.277 1.00 24.80 132 LYS A C 1
ATOM 939 O O . LYS A 1 132 ? -36.473 17.099 -11.104 1.00 24.80 132 LYS A O 1
ATOM 944 N N . SER A 1 133 ? -38.607 16.626 -10.584 1.00 22.06 133 SER A N 1
ATOM 945 C CA . SER A 1 133 ? -38.387 15.394 -9.807 1.00 22.06 133 SER A CA 1
ATOM 946 C C . SER A 1 133 ? -38.869 14.183 -10.641 1.00 22.06 133 SER A C 1
ATOM 948 O O . SER A 1 133 ? -39.316 14.386 -11.771 1.00 22.06 133 SER A O 1
ATOM 950 N N . PRO A 1 134 ? -38.751 12.939 -10.151 1.00 30.97 134 PRO A N 1
ATOM 951 C CA . PRO A 1 134 ? -37.668 12.029 -10.504 1.00 30.97 134 PRO A CA 1
ATOM 952 C C . PRO A 1 134 ? -38.196 10.807 -11.269 1.00 30.97 134 PRO A C 1
ATOM 954 O O . PRO A 1 134 ? -39.314 10.366 -11.022 1.00 30.97 134 PRO A O 1
ATOM 957 N N . ASP A 1 135 ? -37.383 10.219 -12.146 1.00 22.34 135 ASP A N 1
ATOM 958 C CA . ASP A 1 135 ? -37.717 8.921 -12.735 1.00 22.34 135 ASP A CA 1
ATOM 959 C C . ASP A 1 135 ? -36.838 7.831 -12.123 1.00 22.34 135 ASP A C 1
ATOM 961 O O . ASP A 1 135 ? -35.606 7.862 -12.195 1.00 22.34 135 ASP A O 1
ATOM 965 N N . ALA A 1 136 ? -37.510 6.892 -11.465 1.00 23.19 136 ALA A N 1
ATOM 966 C CA . ALA A 1 136 ? -36.967 5.620 -11.041 1.00 23.19 136 ALA A CA 1
ATOM 967 C C . ALA A 1 136 ? -36.863 4.714 -12.276 1.00 23.19 136 ALA A C 1
ATOM 969 O O . ALA A 1 136 ? -37.852 4.485 -12.963 1.00 23.19 136 ALA A O 1
ATOM 970 N N . GLY A 1 137 ? -35.673 4.179 -12.555 1.00 21.83 137 GLY A N 1
ATOM 971 C CA . GLY A 1 137 ? -35.446 3.355 -13.741 1.00 21.83 137 GLY A CA 1
ATOM 972 C C . GLY A 1 137 ? -34.282 2.387 -13.574 1.00 21.83 137 GLY A C 1
ATOM 973 O O . GLY A 1 137 ? -33.141 2.729 -13.851 1.00 21.83 137 GLY A O 1
ATOM 974 N N . SER A 1 138 ? -34.620 1.188 -13.099 1.00 21.53 138 SER A N 1
ATOM 975 C CA . SER A 1 138 ? -33.983 -0.114 -13.348 1.00 21.53 138 SER A CA 1
ATOM 976 C C . SER A 1 138 ? -32.451 -0.230 -13.343 1.00 21.53 138 SER A C 1
ATOM 978 O O . SER A 1 138 ? -31.760 0.057 -14.320 1.00 21.53 138 SER A O 1
ATOM 980 N N . ALA A 1 139 ? -31.961 -0.894 -12.298 1.00 25.75 139 ALA A N 1
ATOM 981 C CA . ALA A 1 139 ? -30.845 -1.819 -12.407 1.00 25.75 139 ALA A CA 1
ATOM 982 C C . ALA A 1 139 ? -31.154 -2.921 -13.441 1.00 25.75 139 ALA A C 1
ATOM 984 O O . ALA A 1 139 ? -32.179 -3.580 -13.332 1.00 25.75 139 ALA A O 1
ATOM 985 N N . THR A 1 140 ? -30.281 -3.091 -14.434 1.00 22.70 140 THR A N 1
ATOM 986 C CA . THR A 1 140 ? -29.939 -4.292 -15.240 1.00 22.70 140 THR A CA 1
ATOM 987 C C . THR A 1 140 ? -28.845 -3.805 -16.221 1.00 22.70 140 THR A C 1
ATOM 989 O O . THR A 1 140 ? -28.880 -2.653 -16.628 1.00 22.70 140 THR A O 1
ATOM 992 N N . ALA A 1 141 ? -27.778 -4.502 -16.610 1.00 22.47 141 ALA A N 1
ATOM 993 C CA . ALA A 1 141 ? -27.491 -5.922 -16.683 1.00 22.47 141 ALA A CA 1
ATOM 994 C C . ALA A 1 141 ? -25.963 -6.177 -16.661 1.00 22.47 141 ALA A C 1
ATOM 996 O O . ALA A 1 141 ? -25.164 -5.340 -17.085 1.00 22.47 141 ALA A O 1
ATOM 997 N N . ASN A 1 142 ? -25.590 -7.379 -16.212 1.00 27.77 142 ASN A N 1
ATOM 998 C CA . ASN A 1 142 ? -24.334 -8.066 -16.534 1.00 27.77 142 ASN A CA 1
ATOM 999 C C . ASN A 1 142 ? -24.072 -8.101 -18.052 1.00 27.77 142 ASN A C 1
ATOM 1001 O O . ASN A 1 142 ? -25.018 -8.286 -18.818 1.00 27.77 142 ASN A O 1
ATOM 1005 N N . PRO A 1 143 ? -22.793 -8.172 -18.463 1.00 25.28 143 PRO A N 1
ATOM 1006 C CA . PRO A 1 143 ? -22.438 -9.073 -19.547 1.00 25.28 143 PRO A CA 1
ATOM 1007 C C . PRO A 1 143 ? -21.314 -10.014 -19.107 1.00 25.28 143 PRO A C 1
ATOM 1009 O O . PRO A 1 143 ? -20.128 -9.706 -19.175 1.00 25.28 143 PRO A O 1
ATOM 1012 N N . SER A 1 144 ? -21.715 -11.207 -18.685 1.00 27.59 144 SER A N 1
ATOM 1013 C CA . SER A 1 144 ? -20.940 -12.420 -18.909 1.00 27.59 144 SER A CA 1
ATOM 1014 C C . SER A 1 144 ? -21.089 -12.795 -20.387 1.00 27.59 144 SER A C 1
ATOM 1016 O O . SER A 1 144 ? -22.182 -13.171 -20.813 1.00 27.59 144 SER A O 1
ATOM 1018 N N . SER A 1 145 ? -20.032 -12.675 -21.190 1.00 25.05 145 SER A N 1
ATOM 1019 C CA . SER A 1 145 ? -19.952 -13.310 -22.514 1.00 25.05 145 SER A CA 1
ATOM 1020 C C . SER A 1 145 ? -18.490 -13.584 -22.894 1.00 25.05 145 SER A C 1
ATOM 1022 O O . SER A 1 145 ? -17.657 -12.686 -22.761 1.00 25.05 145 SER A O 1
ATOM 1024 N N . PRO A 1 146 ? -18.155 -14.804 -23.352 1.00 26.83 146 PRO A N 1
ATOM 1025 C CA . PRO A 1 146 ? -16.823 -15.154 -23.821 1.00 26.83 146 PRO A CA 1
ATOM 1026 C C . PRO A 1 146 ? -16.634 -14.630 -25.250 1.00 26.83 146 PRO A C 1
ATOM 1028 O O . PRO A 1 146 ? -17.371 -14.995 -26.161 1.00 26.83 146 PRO A O 1
ATOM 1031 N N . GLY A 1 147 ? -15.647 -13.756 -25.439 1.00 26.31 147 GLY A N 1
ATOM 1032 C CA . GLY A 1 147 ? -15.359 -13.134 -26.731 1.00 26.31 147 GLY A CA 1
ATOM 1033 C C . GLY A 1 147 ? -14.763 -11.746 -26.554 1.00 26.31 147 GLY A C 1
ATOM 1034 O O . GLY A 1 147 ? -15.432 -10.750 -26.793 1.00 26.31 147 GLY A O 1
ATOM 1035 N N . ALA A 1 148 ? -13.515 -11.681 -26.085 1.00 32.75 148 ALA A N 1
ATOM 1036 C CA . ALA A 1 148 ? -12.769 -10.435 -25.960 1.00 32.75 148 ALA A CA 1
ATOM 1037 C C . ALA A 1 148 ? -12.529 -9.815 -27.346 1.00 32.75 148 ALA A C 1
ATOM 1039 O O . ALA A 1 148 ? -11.564 -10.146 -28.018 1.00 32.75 148 ALA A O 1
ATOM 1040 N N . THR A 1 149 ? -13.424 -8.934 -27.785 1.00 33.34 149 THR A N 1
ATOM 1041 C CA . THR A 1 149 ? -13.115 -7.918 -28.793 1.00 33.34 149 THR A CA 1
ATOM 1042 C C . THR A 1 149 ? -12.506 -6.724 -28.071 1.00 33.34 149 THR A C 1
ATOM 1044 O O . THR A 1 149 ? -13.090 -6.271 -27.083 1.00 33.34 149 THR A O 1
ATOM 1047 N N . ALA A 1 150 ? -11.366 -6.218 -28.554 1.00 39.69 150 ALA A N 1
ATOM 1048 C CA . ALA A 1 150 ? -10.682 -5.033 -28.034 1.00 39.69 150 ALA A CA 1
ATOM 1049 C C . ALA A 1 150 ? -11.686 -3.952 -27.593 1.00 39.69 150 ALA A C 1
ATOM 1051 O O . ALA A 1 150 ? -12.397 -3.366 -28.415 1.00 39.69 150 ALA A O 1
ATOM 1052 N N . ALA A 1 151 ? -11.787 -3.717 -26.281 1.00 40.38 151 ALA A N 1
ATOM 1053 C CA . ALA A 1 151 ? -12.671 -2.694 -25.743 1.00 40.38 151 ALA A CA 1
ATOM 1054 C C . ALA A 1 151 ? -12.231 -1.335 -26.306 1.00 40.38 151 ALA A C 1
ATOM 1056 O O . ALA A 1 151 ? -11.139 -0.854 -26.000 1.00 40.38 151 ALA A O 1
ATOM 1057 N N . LYS A 1 152 ? -13.063 -0.734 -27.169 1.00 39.44 152 LYS A N 1
ATOM 1058 C CA . LYS A 1 152 ? -12.786 0.573 -27.778 1.00 39.44 152 LYS A CA 1
ATOM 1059 C C . LYS A 1 152 ? -12.499 1.599 -26.671 1.00 39.44 152 LYS A C 1
ATOM 1061 O O . LYS A 1 152 ? -13.354 1.770 -25.799 1.00 39.44 152 LYS A O 1
ATOM 1066 N N . PRO A 1 153 ? -11.366 2.325 -26.698 1.00 43.00 153 PRO A N 1
ATOM 1067 C CA . PRO A 1 153 ? -11.178 3.455 -25.798 1.00 43.00 153 PRO A CA 1
ATOM 1068 C C . PRO A 1 153 ? -12.263 4.504 -26.090 1.00 43.00 153 PRO A C 1
ATOM 1070 O O . PRO A 1 153 ? -12.367 5.030 -27.196 1.00 43.00 153 PRO A O 1
ATOM 1073 N N . SER A 1 154 ? -13.122 4.788 -25.110 1.00 45.03 154 SER A N 1
ATOM 1074 C CA . SER A 1 154 ? -14.227 5.746 -25.228 1.00 45.03 154 SER A CA 1
ATOM 1075 C C . SER A 1 154 ? -13.700 7.160 -25.488 1.00 45.03 154 SER A C 1
ATOM 1077 O O . SER A 1 154 ? -13.125 7.721 -24.564 1.00 45.03 154 SER A O 1
ATOM 1079 N N . GLN A 1 155 ? -13.867 7.725 -26.697 1.00 50.53 155 GLN A N 1
ATOM 1080 C CA . GLN A 1 155 ? -13.613 9.139 -27.090 1.00 50.53 155 GLN A CA 1
ATOM 1081 C C . GLN A 1 155 ? -12.356 9.833 -26.502 1.00 50.53 155 GLN A C 1
ATOM 1083 O O . GLN A 1 155 ? -12.233 11.058 -26.526 1.00 50.53 155 GLN A O 1
ATOM 1088 N N . ALA A 1 156 ? -11.402 9.072 -25.973 1.00 61.84 156 ALA A N 1
ATOM 1089 C CA . ALA A 1 156 ? -10.261 9.594 -25.257 1.00 61.84 156 ALA A CA 1
ATOM 1090 C C . ALA A 1 156 ? -9.249 10.080 -26.284 1.00 61.84 156 ALA A C 1
ATOM 1092 O O . ALA A 1 156 ? -9.010 9.434 -27.304 1.00 61.84 156 ALA A O 1
ATOM 1093 N N . ARG A 1 157 ? -8.635 11.232 -26.021 1.00 76.69 157 ARG A N 1
ATOM 1094 C CA . ARG A 1 157 ? -7.625 11.792 -26.914 1.00 76.69 157 ARG A CA 1
ATOM 1095 C C . ARG A 1 157 ? -6.396 10.866 -26.920 1.00 76.69 157 ARG A C 1
ATOM 1097 O O . ARG A 1 157 ? -5.622 10.853 -25.968 1.00 76.69 157 ARG A O 1
ATOM 1104 N N . LEU A 1 158 ? -6.239 10.075 -27.984 1.00 88.12 158 LEU A N 1
ATOM 1105 C CA . LEU A 1 158 ? -5.141 9.105 -28.156 1.00 88.12 158 LEU A CA 1
ATOM 1106 C C . LEU A 1 158 ? -3.825 9.746 -28.607 1.00 88.12 158 LEU A C 1
ATOM 1108 O O . LEU A 1 158 ? -2.794 9.084 -28.634 1.00 88.12 158 LEU A O 1
ATOM 1112 N N . HIS A 1 159 ? -3.862 11.026 -28.967 1.00 90.94 159 HIS A N 1
ATOM 1113 C CA . HIS A 1 159 ? -2.714 11.782 -29.441 1.00 90.94 159 HIS A CA 1
ATOM 1114 C C . HIS A 1 159 ? -2.678 13.158 -28.786 1.00 90.94 159 HIS A C 1
ATOM 1116 O O . HIS A 1 159 ? -3.715 13.793 -28.582 1.00 90.94 159 HIS A O 1
ATOM 1122 N N . TRP A 1 160 ? -1.490 13.673 -28.516 1.00 90.50 160 TRP A N 1
ATOM 1123 C CA . TRP A 1 160 ? -1.305 15.024 -28.001 1.00 90.50 160 TRP A CA 1
ATOM 1124 C C . TRP A 1 160 ? -0.277 15.774 -28.843 1.00 90.50 160 TRP A C 1
ATOM 1126 O O . TRP A 1 160 ? 0.571 15.166 -29.489 1.00 90.50 160 TRP A O 1
ATOM 1136 N N . THR A 1 161 ? -0.384 17.100 -28.866 1.00 93.88 161 THR A N 1
ATOM 1137 C CA . THR A 1 161 ? 0.485 17.955 -29.679 1.00 93.88 161 THR A CA 1
ATOM 1138 C C . THR A 1 161 ? 1.437 18.720 -28.769 1.00 93.88 161 THR A C 1
ATOM 1140 O O . THR A 1 161 ? 0.994 19.326 -27.790 1.00 93.88 161 THR A O 1
ATOM 1143 N N . THR A 1 162 ? 2.736 18.665 -29.062 1.00 95.25 162 THR A N 1
ATOM 1144 C CA . THR A 1 162 ? 3.767 19.430 -28.348 1.00 95.25 162 THR A CA 1
ATOM 1145 C C . THR A 1 162 ? 3.708 20.910 -28.732 1.00 95.25 162 THR A C 1
ATOM 1147 O O . THR A 1 162 ? 3.118 21.275 -29.749 1.00 95.25 162 THR A O 1
ATOM 1150 N N . LEU A 1 163 ? 4.381 21.773 -27.962 1.00 96.00 163 LEU A N 1
ATOM 1151 C CA . LEU A 1 163 ? 4.542 23.188 -28.328 1.00 96.00 163 LEU A CA 1
ATOM 1152 C C . LEU A 1 163 ? 5.257 23.374 -29.678 1.00 96.00 163 LEU A C 1
ATOM 1154 O O . LEU A 1 163 ? 5.005 24.351 -30.373 1.00 96.00 163 LEU A O 1
ATOM 1158 N N . SER A 1 164 ? 6.100 22.419 -30.079 1.00 97.38 164 SER A N 1
ATOM 1159 C CA . SER A 1 164 ? 6.781 22.405 -31.380 1.00 97.38 164 SER A CA 1
ATOM 1160 C C . SER A 1 164 ? 5.896 21.910 -32.535 1.00 97.38 164 SER A C 1
ATOM 1162 O O . SER A 1 164 ? 6.377 21.804 -33.658 1.00 97.38 164 SER A O 1
ATOM 1164 N N . GLY A 1 165 ? 4.631 21.556 -32.280 1.00 95.75 165 GLY A N 1
ATOM 1165 C CA . GLY A 1 165 ? 3.696 21.056 -33.293 1.00 95.75 165 GLY A CA 1
ATOM 1166 C C . GLY A 1 165 ? 3.787 19.553 -33.586 1.00 95.75 165 GLY A C 1
ATOM 1167 O O . GLY A 1 165 ? 3.081 19.064 -34.467 1.00 95.75 165 GLY A O 1
ATOM 1168 N N . LEU A 1 166 ? 4.607 18.790 -32.851 1.00 94.94 166 LEU A N 1
ATOM 1169 C CA . LEU A 1 166 ? 4.697 17.335 -33.023 1.00 94.94 166 LEU A CA 1
ATOM 1170 C C . LEU A 1 166 ? 3.464 16.659 -32.429 1.00 94.94 166 LEU A C 1
ATOM 1172 O O . LEU A 1 166 ? 3.118 16.921 -31.280 1.00 94.94 166 LEU A O 1
ATOM 1176 N N . THR A 1 167 ? 2.827 15.764 -33.183 1.00 93.88 167 THR A N 1
ATOM 1177 C CA . THR A 1 167 ? 1.718 14.943 -32.680 1.00 93.88 167 THR A CA 1
ATOM 1178 C C . THR A 1 167 ? 2.252 13.589 -32.232 1.00 93.88 167 THR A C 1
ATOM 1180 O O . THR A 1 167 ? 2.743 12.817 -33.052 1.00 93.88 167 THR A O 1
ATOM 1183 N N . LEU A 1 168 ? 2.167 13.312 -30.933 1.00 92.56 168 LEU A N 1
ATOM 1184 C CA . LEU A 1 168 ? 2.686 12.101 -30.306 1.00 92.56 168 LEU A CA 1
ATOM 1185 C C . LEU A 1 168 ? 1.541 11.218 -29.797 1.00 92.56 168 LEU A C 1
ATOM 1187 O O . LEU A 1 168 ? 0.539 11.747 -29.299 1.00 92.56 168 LEU A O 1
ATOM 1191 N N . PRO A 1 169 ? 1.665 9.885 -29.906 1.00 93.69 169 PRO A N 1
ATOM 1192 C CA . PRO A 1 169 ? 0.656 8.971 -29.409 1.00 93.69 169 PRO A CA 1
ATOM 1193 C C . PRO A 1 169 ? 0.748 8.831 -27.888 1.00 93.69 169 PRO A C 1
ATOM 1195 O O . PRO A 1 169 ? 1.825 8.877 -27.286 1.00 93.69 169 PRO A O 1
ATOM 1198 N N . ARG A 1 170 ? -0.404 8.604 -27.266 1.00 91.81 170 ARG A N 1
ATOM 1199 C CA . ARG A 1 170 ? -0.500 8.263 -25.847 1.00 91.81 170 ARG A CA 1
ATOM 1200 C C . ARG A 1 170 ? -0.041 6.834 -25.573 1.00 91.81 170 ARG A C 1
ATOM 1202 O O . ARG A 1 170 ? 0.519 6.584 -24.519 1.00 91.81 170 ARG A O 1
ATOM 1209 N N . ILE A 1 171 ? -0.258 5.932 -26.530 1.00 93.88 171 ILE A N 1
ATOM 1210 C CA . ILE A 1 171 ? 0.238 4.554 -26.529 1.00 93.88 171 ILE A CA 1
ATOM 1211 C C . ILE A 1 171 ? 1.032 4.346 -27.814 1.00 93.88 171 ILE A C 1
ATOM 1213 O O . ILE A 1 171 ? 0.478 4.447 -28.908 1.00 93.88 171 ILE A O 1
ATOM 1217 N N . ALA A 1 172 ? 2.332 4.094 -27.694 1.00 94.25 172 ALA A N 1
ATOM 1218 C CA . ALA A 1 172 ? 3.184 3.776 -28.830 1.00 94.25 172 ALA A CA 1
ATOM 1219 C C . ALA A 1 172 ? 3.090 2.274 -29.132 1.00 94.25 172 ALA A C 1
ATOM 1221 O O . ALA A 1 172 ? 3.305 1.456 -28.242 1.00 94.25 172 ALA A O 1
ATOM 1222 N N . LEU A 1 173 ? 2.758 1.918 -30.375 1.00 95.00 173 LEU A N 1
ATOM 1223 C CA . LEU A 1 173 ? 2.728 0.525 -30.828 1.00 95.00 173 LEU A CA 1
ATOM 1224 C C . LEU A 1 173 ? 4.046 0.149 -31.520 1.00 95.00 173 LEU A C 1
ATOM 1226 O O . LEU A 1 173 ? 4.626 1.002 -32.209 1.00 95.00 173 LEU A O 1
ATOM 1230 N N . PRO A 1 174 ? 4.498 -1.114 -31.407 1.00 94.44 174 PRO A N 1
ATOM 1231 C CA . PRO A 1 174 ? 5.662 -1.586 -32.140 1.00 94.44 174 PRO A CA 1
ATOM 1232 C C . PRO A 1 174 ? 5.434 -1.543 -33.656 1.00 94.44 174 PRO A C 1
ATOM 1234 O O . PRO A 1 174 ? 4.308 -1.608 -34.157 1.00 94.44 174 PRO A O 1
ATOM 1237 N N . ARG A 1 175 ? 6.538 -1.458 -34.404 1.00 92.12 175 ARG A N 1
ATOM 1238 C CA . ARG A 1 175 ? 6.554 -1.446 -35.877 1.00 92.12 175 ARG A CA 1
ATOM 1239 C C . ARG A 1 175 ? 7.091 -2.756 -36.464 1.00 92.12 175 ARG A C 1
ATOM 1241 O O . ARG A 1 175 ? 7.678 -2.737 -37.542 1.00 92.12 175 ARG A O 1
ATOM 1248 N N . TYR A 1 176 ? 6.925 -3.867 -35.746 1.00 92.00 176 TYR A N 1
ATOM 1249 C CA . TYR A 1 176 ? 7.398 -5.177 -36.189 1.00 92.00 176 TYR A CA 1
ATOM 1250 C C . TYR A 1 176 ? 6.734 -5.592 -37.505 1.00 92.00 176 TYR A C 1
ATOM 1252 O O . TYR A 1 176 ? 5.525 -5.431 -37.685 1.00 92.00 176 TYR A O 1
ATOM 1260 N N . SER A 1 177 ? 7.542 -6.127 -38.417 1.00 87.00 177 SER A N 1
ATOM 1261 C CA . SER A 1 177 ? 7.093 -6.778 -39.652 1.00 87.00 177 SER A CA 1
ATOM 1262 C C . SER A 1 177 ? 7.039 -8.300 -39.515 1.00 87.00 177 SER A C 1
ATOM 1264 O O . SER A 1 177 ? 6.251 -8.937 -40.205 1.00 87.00 177 SER A O 1
ATOM 1266 N N . CYS A 1 178 ? 7.851 -8.877 -38.623 1.00 88.38 178 CYS A N 1
ATOM 1267 C CA . CYS A 1 178 ? 7.878 -10.306 -38.335 1.00 88.38 178 CYS A CA 1
ATOM 1268 C C . CYS A 1 178 ? 6.686 -10.704 -37.440 1.00 88.38 178 CYS A C 1
ATOM 1270 O O . CYS A 1 178 ? 6.559 -10.166 -36.333 1.00 88.38 178 CYS A O 1
ATOM 1272 N N . PRO A 1 179 ? 5.835 -11.663 -37.857 1.00 86.50 179 PRO A N 1
ATOM 1273 C CA . PRO A 1 179 ? 4.747 -12.174 -37.021 1.00 86.50 179 PRO A CA 1
ATOM 1274 C C . PRO A 1 179 ? 5.231 -12.802 -35.709 1.00 86.50 179 PRO A C 1
ATOM 1276 O O . PRO A 1 179 ? 4.538 -12.705 -34.700 1.00 86.50 179 PRO A O 1
ATOM 1279 N N . GLY A 1 180 ? 6.426 -13.403 -35.699 1.00 89.56 180 GLY A N 1
ATOM 1280 C CA . GLY A 1 180 ? 7.029 -13.990 -34.499 1.00 89.56 180 GLY A CA 1
ATOM 1281 C C . GLY A 1 180 ? 7.353 -12.948 -33.427 1.00 89.56 180 GLY A C 1
ATOM 1282 O O . GLY A 1 180 ? 6.965 -13.122 -32.273 1.00 89.56 180 GLY A O 1
ATOM 1283 N N . ASP A 1 181 ? 7.984 -11.834 -33.813 1.00 92.56 181 ASP A N 1
ATOM 1284 C CA . ASP A 1 181 ? 8.301 -10.733 -32.890 1.00 92.56 181 ASP A CA 1
ATOM 1285 C C . ASP A 1 181 ? 7.026 -10.079 -32.351 1.00 92.56 181 ASP A C 1
ATOM 1287 O O . ASP A 1 181 ? 6.906 -9.802 -31.157 1.00 92.56 181 ASP A O 1
ATOM 1291 N N . LEU A 1 182 ? 6.034 -9.890 -33.227 1.00 93.81 182 LEU A N 1
ATOM 1292 C CA . LEU A 1 182 ? 4.727 -9.380 -32.834 1.00 93.81 182 LEU A CA 1
ATOM 1293 C C . LEU A 1 182 ? 4.033 -10.313 -31.837 1.00 93.81 182 LEU A C 1
ATOM 1295 O O . LEU A 1 182 ? 3.531 -9.849 -30.815 1.00 93.81 182 LEU A O 1
ATOM 1299 N N . LEU A 1 183 ? 4.005 -11.617 -32.117 1.00 93.81 183 LEU A N 1
ATOM 1300 C CA . LEU A 1 183 ? 3.376 -12.596 -31.240 1.00 93.81 183 LEU A CA 1
ATOM 1301 C C . LEU A 1 183 ? 4.085 -12.660 -29.885 1.00 93.81 183 LEU A C 1
ATOM 1303 O O . LEU A 1 183 ? 3.410 -12.671 -28.856 1.00 93.81 183 LEU A O 1
ATOM 1307 N N . ARG A 1 184 ? 5.425 -12.646 -29.870 1.00 94.88 184 ARG A N 1
ATOM 1308 C CA . ARG A 1 184 ? 6.210 -12.568 -28.633 1.00 94.88 184 ARG A CA 1
ATOM 1309 C C . ARG A 1 184 ? 5.783 -11.354 -27.815 1.00 94.88 184 ARG A C 1
ATOM 1311 O O . ARG A 1 184 ? 5.392 -11.522 -26.666 1.00 94.88 184 ARG A O 1
ATOM 1318 N N . TRP A 1 185 ? 5.766 -10.169 -28.422 1.00 96.69 185 TRP A N 1
ATOM 1319 C CA . TRP A 1 185 ? 5.376 -8.932 -27.746 1.00 96.69 185 TRP A CA 1
ATOM 1320 C C . TRP A 1 185 ? 3.933 -8.962 -27.215 1.00 96.69 185 TRP A C 1
ATOM 1322 O O . TRP A 1 185 ? 3.683 -8.542 -26.084 1.00 96.69 185 TRP A O 1
ATOM 1332 N N . LEU A 1 186 ? 2.979 -9.499 -27.986 1.00 95.88 186 LEU A N 1
ATOM 1333 C CA . LEU A 1 186 ? 1.579 -9.646 -27.563 1.00 95.88 186 LEU A CA 1
ATOM 1334 C C . LEU A 1 186 ? 1.416 -10.604 -26.373 1.00 95.88 186 LEU A C 1
ATOM 1336 O O . LEU A 1 186 ? 0.519 -10.406 -25.555 1.00 95.88 186 LEU A O 1
ATOM 1340 N N . LEU A 1 187 ? 2.261 -11.632 -26.271 1.00 94.81 187 LEU A N 1
ATOM 1341 C CA . LEU A 1 187 ? 2.217 -12.619 -25.190 1.00 94.81 187 LEU A CA 1
ATOM 1342 C C . LEU A 1 187 ? 2.954 -12.163 -23.928 1.00 94.81 187 LEU A C 1
ATOM 1344 O O . LEU A 1 187 ? 2.530 -12.521 -22.829 1.00 94.81 187 LEU A O 1
ATOM 1348 N N . THR A 1 188 ? 4.045 -11.405 -24.064 1.00 95.12 188 THR A N 1
ATOM 1349 C CA . THR A 1 188 ? 4.904 -11.035 -22.929 1.00 95.12 188 THR A CA 1
ATOM 1350 C C . THR A 1 188 ? 4.588 -9.663 -22.349 1.00 95.12 188 THR A C 1
ATOM 1352 O O . THR A 1 188 ? 4.688 -9.494 -21.133 1.00 95.12 188 THR A O 1
ATOM 1355 N N . GLU A 1 189 ? 4.191 -8.691 -23.175 1.00 95.44 189 GLU A N 1
ATOM 1356 C CA . GLU A 1 189 ? 3.978 -7.315 -22.722 1.00 95.44 189 GLU A CA 1
ATOM 1357 C C . GLU A 1 189 ? 2.584 -6.762 -23.016 1.00 95.44 189 GLU A C 1
ATOM 1359 O O . GLU A 1 189 ? 1.941 -6.215 -22.115 1.00 95.44 189 GLU A O 1
ATOM 1364 N N . ASN A 1 190 ? 2.144 -6.925 -24.268 1.00 95.62 190 ASN A N 1
ATOM 1365 C CA . ASN A 1 190 ? 0.904 -6.409 -24.848 1.00 95.62 190 ASN A CA 1
ATOM 1366 C C . ASN A 1 190 ? 0.690 -4.889 -24.647 1.00 95.62 190 ASN A C 1
ATOM 1368 O O . ASN A 1 190 ? 1.495 -4.180 -24.041 1.00 95.62 190 ASN A O 1
ATOM 1372 N N . VAL A 1 191 ? -0.405 -4.342 -25.177 1.00 95.25 191 VAL A N 1
ATOM 1373 C CA . VAL A 1 191 ? -0.851 -2.986 -24.817 1.00 95.25 191 VAL A CA 1
ATOM 1374 C C . VAL A 1 191 ? -1.372 -2.959 -23.371 1.00 95.25 191 VAL A C 1
ATOM 1376 O O . VAL A 1 191 ? -1.884 -3.973 -22.881 1.00 95.25 191 VAL A O 1
ATOM 1379 N N . PRO A 1 192 ? -1.332 -1.803 -22.675 1.00 95.06 192 PRO A N 1
ATOM 1380 C CA . PRO A 1 192 ? -1.996 -1.665 -21.383 1.00 95.06 192 PRO A CA 1
ATOM 1381 C C . PRO A 1 192 ? -3.464 -2.103 -21.445 1.00 95.06 192 PRO A C 1
ATOM 1383 O O . PRO A 1 192 ? -4.159 -1.884 -22.437 1.00 95.06 192 PRO A O 1
ATOM 1386 N N . GLY A 1 193 ? -3.950 -2.725 -20.374 1.00 94.50 193 GLY A N 1
ATOM 1387 C CA . GLY A 1 193 ? -5.316 -3.235 -20.279 1.00 94.50 193 GLY A CA 1
ATOM 1388 C C . GLY A 1 193 ? -5.553 -4.598 -20.929 1.00 94.50 193 GLY A C 1
ATOM 1389 O O . GLY A 1 193 ? -6.677 -5.086 -20.829 1.00 94.50 193 GLY A O 1
ATOM 1390 N N . GLN A 1 194 ? -4.536 -5.223 -21.530 1.00 95.19 194 GLN A N 1
ATOM 1391 C CA . GLN A 1 194 ? -4.604 -6.583 -22.073 1.00 95.19 194 GLN A CA 1
ATOM 1392 C C . GLN A 1 194 ? -3.640 -7.529 -21.341 1.00 95.19 194 GLN A C 1
ATOM 1394 O O . GLN A 1 194 ? -2.568 -7.079 -20.936 1.00 95.19 194 GLN A O 1
ATOM 1399 N N . PRO A 1 195 ? -3.979 -8.823 -21.163 1.00 94.88 195 PRO A N 1
ATOM 1400 C CA . PRO A 1 195 ? -3.068 -9.808 -20.581 1.00 94.88 195 PRO A CA 1
ATOM 1401 C C . PRO A 1 195 ? -1.730 -9.872 -21.342 1.00 94.88 195 PRO A C 1
ATOM 1403 O O . PRO A 1 195 ? -1.747 -9.790 -22.572 1.00 94.88 195 PRO A O 1
ATOM 1406 N N . PRO A 1 196 ? -0.588 -10.041 -20.647 1.00 96.62 196 PRO A N 1
ATOM 1407 C CA . PRO A 1 196 ? -0.437 -10.291 -19.206 1.00 96.62 196 PRO A CA 1
ATOM 1408 C C . PRO A 1 196 ? -0.378 -9.005 -18.353 1.00 96.62 196 PRO A C 1
ATOM 1410 O O . PRO A 1 196 ? 0.132 -9.008 -17.235 1.00 96.62 196 PRO A O 1
ATOM 1413 N N . TYR A 1 197 ? -0.894 -7.889 -18.877 1.00 97.81 197 TYR A N 1
ATOM 1414 C CA . TYR A 1 197 ? -0.982 -6.580 -18.226 1.00 97.81 197 TYR A CA 1
ATOM 1415 C C . TYR A 1 197 ? 0.370 -5.979 -17.833 1.00 97.81 197 TYR A C 1
ATOM 1417 O O . TYR A 1 197 ? 0.420 -5.117 -16.953 1.00 97.81 197 TYR A O 1
ATOM 1425 N N . ALA A 1 198 ? 1.467 -6.381 -18.483 1.00 97.56 198 ALA A N 1
ATOM 1426 C CA . ALA A 1 198 ? 2.807 -5.913 -18.132 1.00 97.56 198 ALA A CA 1
ATOM 1427 C C . ALA A 1 198 ? 2.899 -4.381 -18.204 1.00 97.56 198 ALA A C 1
ATOM 1429 O O . ALA A 1 198 ? 3.424 -3.762 -17.286 1.00 97.56 198 ALA A O 1
ATOM 1430 N N . ALA A 1 199 ? 2.291 -3.752 -19.214 1.00 96.56 199 ALA A N 1
ATOM 1431 C CA . ALA A 1 199 ? 2.279 -2.295 -19.386 1.00 96.56 199 ALA A CA 1
ATOM 1432 C C . ALA A 1 199 ? 1.187 -1.553 -18.574 1.00 96.56 199 ALA A C 1
ATOM 1434 O O . ALA A 1 199 ? 1.048 -0.331 -18.669 1.00 96.56 199 ALA A O 1
ATOM 1435 N N . GLY A 1 200 ? 0.395 -2.270 -17.771 1.00 96.06 200 GLY A N 1
ATOM 1436 C CA . GLY A 1 200 ? -0.658 -1.717 -16.918 1.00 96.06 200 GLY A CA 1
ATOM 1437 C C . GLY A 1 200 ? -2.000 -2.434 -17.070 1.00 96.06 200 GLY A C 1
ATOM 1438 O O . GLY A 1 200 ? -2.316 -3.014 -18.103 1.00 96.06 200 GLY A O 1
ATOM 1439 N N . VAL A 1 201 ? -2.828 -2.373 -16.025 1.00 95.75 201 VAL A N 1
ATOM 1440 C CA . VAL A 1 201 ? -4.112 -3.106 -15.942 1.00 95.75 201 VAL A CA 1
ATOM 1441 C C . VAL A 1 201 ? -5.302 -2.393 -16.590 1.00 95.75 201 VAL A C 1
ATOM 1443 O O . VAL A 1 201 ? -6.379 -2.978 -16.730 1.00 95.75 201 VAL A O 1
ATOM 1446 N N . PHE A 1 202 ? -5.130 -1.127 -16.971 1.00 93.25 202 PHE A N 1
ATOM 1447 C CA . PHE A 1 202 ? -6.148 -0.322 -17.641 1.00 93.25 202 PHE A CA 1
ATOM 1448 C C . PHE A 1 202 ? -5.663 0.076 -19.036 1.00 93.25 202 PHE A C 1
ATOM 1450 O O . PHE A 1 202 ? -4.476 0.370 -19.177 1.00 93.25 202 PHE A O 1
ATOM 1457 N N . PRO A 1 203 ? -6.558 0.164 -20.040 1.00 90.94 203 PRO A N 1
ATOM 1458 C CA . PRO A 1 203 ? -6.183 0.571 -21.397 1.00 90.94 203 PRO A CA 1
ATOM 1459 C C . PRO A 1 203 ? -5.477 1.923 -21.476 1.00 90.94 203 PRO A C 1
ATOM 1461 O O . PRO A 1 203 ? -4.698 2.180 -22.388 1.00 90.94 203 PRO A O 1
ATOM 1464 N N . LEU A 1 204 ? -5.822 2.806 -20.542 1.00 86.69 204 LEU A N 1
ATOM 1465 C CA . LEU A 1 204 ? -5.470 4.211 -20.517 1.00 86.69 204 LEU A CA 1
ATOM 1466 C C . LEU A 1 204 ? -5.429 4.656 -19.045 1.00 86.69 204 LEU A C 1
ATOM 1468 O O . LEU A 1 204 ? -6.356 4.354 -18.288 1.00 86.69 204 LEU A O 1
ATOM 1472 N N . LYS A 1 205 ? -4.391 5.402 -18.633 1.00 81.44 205 LYS A N 1
ATOM 1473 C CA . LYS A 1 205 ? -4.403 6.157 -17.366 1.00 81.44 205 LYS A CA 1
ATOM 1474 C C . LYS A 1 205 ? -5.655 7.041 -17.266 1.00 81.44 205 LYS A C 1
ATOM 1476 O O . LYS A 1 205 ? -6.080 7.653 -18.255 1.00 81.44 205 LYS A O 1
ATOM 1481 N N . ARG A 1 206 ? -6.248 7.103 -16.073 1.00 71.69 206 ARG A N 1
ATOM 1482 C CA . ARG A 1 206 ? -7.423 7.937 -15.786 1.00 71.69 206 ARG A CA 1
ATOM 1483 C C . ARG A 1 206 ? -7.034 9.415 -15.797 1.00 71.69 206 ARG A C 1
ATOM 1485 O O . ARG A 1 206 ? -6.079 9.801 -15.137 1.00 71.69 206 ARG A O 1
ATOM 1492 N N . SER A 1 207 ? -7.778 10.239 -16.532 1.00 64.12 207 SER A N 1
ATOM 1493 C CA . SER A 1 207 ? -7.566 11.695 -16.571 1.00 64.12 207 SER A CA 1
ATOM 1494 C C . SER A 1 207 ? -8.239 12.432 -15.411 1.00 64.12 207 SER A C 1
ATOM 1496 O O . SER A 1 207 ? -7.880 13.565 -15.113 1.00 64.12 207 SER A O 1
ATOM 1498 N N . ASP A 1 208 ? -9.245 11.809 -14.796 1.00 58.75 208 ASP A N 1
ATOM 1499 C CA . ASP A 1 208 ? -10.070 12.356 -13.715 1.00 58.75 208 ASP A CA 1
ATOM 1500 C C . ASP A 1 208 ? -9.540 12.021 -12.312 1.00 58.75 208 ASP A C 1
ATOM 1502 O O . ASP A 1 208 ? -9.957 12.632 -11.329 1.00 58.75 208 ASP A O 1
ATOM 1506 N N . GLU A 1 209 ? -8.614 11.066 -12.214 1.00 64.81 209 GLU A N 1
ATOM 1507 C CA . GLU A 1 209 ? -8.088 10.555 -10.953 1.00 64.81 209 GLU A CA 1
ATOM 1508 C C . GLU A 1 209 ? -6.559 10.455 -11.018 1.00 64.81 209 GLU A C 1
ATOM 1510 O O . GLU A 1 209 ? -6.004 9.468 -11.502 1.00 64.81 209 GLU A O 1
ATOM 1515 N N . GLU A 1 210 ? -5.869 11.490 -10.525 1.00 73.12 210 GLU A N 1
ATOM 1516 C CA . GLU A 1 210 ? -4.416 11.436 -10.340 1.00 73.12 210 GLU A CA 1
ATOM 1517 C C . GLU A 1 210 ? -4.069 10.341 -9.304 1.00 73.12 210 GLU A C 1
ATOM 1519 O O . GLU A 1 210 ? -4.778 10.189 -8.302 1.00 73.12 210 GLU A O 1
ATOM 1524 N N . PRO A 1 211 ? -2.963 9.588 -9.477 1.00 73.19 211 PRO A N 1
ATOM 1525 C CA . PRO A 1 211 ? -2.575 8.514 -8.555 1.00 73.19 211 PRO A CA 1
ATOM 1526 C C . PRO A 1 211 ? -2.163 9.027 -7.165 1.00 73.19 211 PRO A C 1
ATOM 1528 O O . PRO A 1 211 ? -1.918 8.223 -6.263 1.00 73.19 211 PRO A O 1
ATOM 1531 N N . LYS A 1 212 ? -2.104 10.349 -6.981 1.00 81.94 212 LYS A N 1
ATOM 1532 C CA . LYS A 1 212 ? -1.699 11.036 -5.759 1.00 81.94 212 LYS A CA 1
ATOM 1533 C C . LYS A 1 212 ? -2.449 10.507 -4.538 1.00 81.94 212 LYS A C 1
ATOM 1535 O O . LYS A 1 212 ? -3.679 10.562 -4.465 1.00 81.94 212 LYS A O 1
ATOM 1540 N N . ARG A 1 213 ? -1.690 10.022 -3.555 1.00 84.75 213 ARG A N 1
ATOM 1541 C CA . ARG A 1 213 ? -2.196 9.612 -2.242 1.00 84.75 213 ARG A CA 1
ATOM 1542 C C . ARG A 1 213 ? -1.123 9.874 -1.183 1.00 84.75 213 ARG A C 1
ATOM 1544 O O . ARG A 1 213 ? -0.173 9.110 -1.048 1.00 84.75 213 ARG A O 1
ATOM 1551 N N . GLN A 1 214 ? -1.263 10.975 -0.449 1.00 83.94 214 GLN A N 1
ATOM 1552 C CA . GLN A 1 214 ? -0.299 11.369 0.582 1.00 83.94 214 GLN A CA 1
ATOM 1553 C C . GLN A 1 214 ? -0.683 10.780 1.941 1.00 83.94 214 GLN A C 1
ATOM 1555 O O . GLN A 1 214 ? -1.855 10.819 2.320 1.00 83.94 214 GLN A O 1
ATOM 1560 N N . PHE A 1 215 ? 0.305 10.229 2.646 1.00 83.00 215 PHE A N 1
ATOM 1561 C CA . PHE A 1 215 ? 0.167 9.790 4.029 1.00 83.00 215 PHE A CA 1
ATOM 1562 C C . PHE A 1 215 ? 0.022 11.011 4.934 1.00 83.00 215 PHE A C 1
ATOM 1564 O O . PHE A 1 215 ? 0.763 11.985 4.802 1.00 83.00 215 PHE A O 1
ATOM 1571 N N . ALA A 1 216 ? -0.947 10.961 5.841 1.00 89.38 216 ALA A N 1
ATOM 1572 C CA . ALA A 1 216 ? -1.104 11.947 6.894 1.00 89.38 216 ALA A CA 1
ATOM 1573 C C . ALA A 1 216 ? -1.639 11.287 8.165 1.00 89.38 216 ALA A C 1
ATOM 1575 O O . ALA A 1 216 ? -2.490 10.396 8.124 1.00 89.38 216 ALA A O 1
ATOM 1576 N N . GLY A 1 217 ? -1.138 11.754 9.299 1.00 89.25 217 GLY A N 1
ATOM 1577 C CA . GLY A 1 217 ? -1.529 11.274 10.611 1.00 89.25 217 GLY A CA 1
ATOM 1578 C C . GLY A 1 217 ? -0.631 11.889 11.662 1.00 89.25 217 GLY A C 1
ATOM 1579 O O . GLY A 1 217 ? 0.567 11.635 11.666 1.00 89.25 217 GLY A O 1
ATOM 1580 N N . GLU A 1 218 ? -1.200 12.728 12.516 1.00 91.06 218 GLU A N 1
ATOM 1581 C CA . GLU A 1 218 ? -0.485 13.340 13.630 1.00 91.06 218 GLU A CA 1
ATOM 1582 C C . GLU A 1 218 ? -1.466 13.890 14.671 1.00 91.06 218 GLU A C 1
ATOM 1584 O O . GLU A 1 218 ? -2.481 14.506 14.319 1.00 91.06 218 GLU A O 1
ATOM 1589 N N . GLY A 1 219 ? -1.143 13.708 15.950 1.00 94.19 219 GLY A N 1
ATOM 1590 C CA . GLY A 1 219 ? -1.905 14.252 17.068 1.00 94.19 219 GLY A CA 1
ATOM 1591 C C . GLY A 1 219 ? -3.307 13.649 17.172 1.00 94.19 219 GLY A C 1
ATOM 1592 O O . GLY A 1 219 ? -3.492 12.431 17.081 1.00 94.19 219 GLY A O 1
ATOM 1593 N N . THR A 1 220 ? -4.301 14.513 17.390 1.00 97.19 220 THR A N 1
ATOM 1594 C CA . THR A 1 220 ? -5.708 14.107 17.528 1.00 97.19 220 THR A CA 1
ATOM 1595 C C . THR A 1 220 ? -6.375 13.849 16.168 1.00 97.19 220 THR A C 1
ATOM 1597 O O . THR A 1 220 ? -5.906 14.347 15.130 1.00 97.19 220 THR A O 1
ATOM 1600 N N . PRO A 1 221 ? -7.520 13.137 16.146 1.00 97.75 221 PRO A N 1
ATOM 1601 C CA . PRO A 1 221 ? -8.344 12.995 14.949 1.00 97.75 221 PRO A CA 1
ATOM 1602 C C . PRO A 1 221 ? -8.645 14.320 14.240 1.00 97.75 221 PRO A C 1
ATOM 1604 O O . PRO A 1 221 ? -8.582 14.391 13.015 1.00 97.75 221 PRO A O 1
ATOM 1607 N N . GLU A 1 222 ? -8.907 15.401 14.978 1.00 97.31 222 GLU A N 1
ATOM 1608 C CA . GLU A 1 222 ? -9.210 16.719 14.414 1.00 97.31 222 GLU A CA 1
ATOM 1609 C C . GLU A 1 222 ? -8.001 17.372 13.741 1.00 97.31 222 GLU A C 1
ATOM 1611 O O . GLU A 1 222 ? -8.160 18.013 12.699 1.00 97.31 222 GLU A O 1
ATOM 1616 N N . ARG A 1 223 ? -6.790 17.235 14.301 1.00 95.44 223 ARG A N 1
ATOM 1617 C CA . ARG A 1 223 ? -5.566 17.753 13.662 1.00 95.44 223 ARG A CA 1
ATOM 1618 C C . ARG A 1 223 ? -5.311 17.046 12.339 1.00 95.44 223 ARG A C 1
ATOM 1620 O O . ARG A 1 223 ? -5.098 17.705 11.318 1.00 95.44 223 ARG A O 1
ATOM 1627 N N . THR A 1 224 ? -5.429 15.724 12.337 1.00 96.44 224 THR A N 1
ATOM 1628 C CA . THR A 1 224 ? -5.288 14.927 11.115 1.00 96.44 224 THR A CA 1
ATOM 1629 C C . THR A 1 224 ? -6.408 15.222 10.111 1.00 96.44 224 THR A C 1
ATOM 1631 O O . THR A 1 224 ? -6.147 15.365 8.918 1.00 96.44 224 THR A O 1
ATOM 1634 N N . ASN A 1 225 ? -7.645 15.431 10.568 1.00 97.56 225 ASN A N 1
ATOM 1635 C CA . ASN A 1 225 ? -8.754 15.849 9.710 1.00 97.56 225 ASN A CA 1
ATOM 1636 C C . ASN A 1 225 ? -8.475 17.194 9.012 1.00 97.56 225 ASN A C 1
ATOM 1638 O O . ASN A 1 225 ? -8.643 17.299 7.794 1.00 97.56 225 ASN A O 1
ATOM 1642 N N . ARG A 1 226 ? -7.972 18.204 9.743 1.00 95.75 226 ARG A N 1
ATOM 1643 C CA . ARG A 1 226 ? -7.546 19.489 9.150 1.00 95.75 226 ARG A CA 1
ATOM 1644 C C . ARG A 1 226 ? -6.492 19.278 8.063 1.00 95.75 226 ARG A C 1
ATOM 1646 O O . ARG A 1 226 ? -6.582 19.883 6.993 1.00 95.75 226 ARG A O 1
ATOM 1653 N N . ARG A 1 227 ? -5.536 18.374 8.302 1.00 92.44 227 ARG A N 1
ATOM 1654 C CA . ARG A 1 227 ? -4.504 18.001 7.327 1.00 92.44 227 ARG A CA 1
ATOM 1655 C C . ARG A 1 227 ? -5.096 17.347 6.078 1.00 92.44 227 ARG A C 1
ATOM 1657 O O . ARG A 1 227 ? -4.703 17.712 4.972 1.00 92.44 227 ARG A O 1
ATOM 1664 N N . PHE A 1 228 ? -6.072 16.448 6.214 1.00 95.25 228 PHE A N 1
ATOM 1665 C CA . PHE A 1 228 ? -6.764 15.865 5.059 1.00 95.25 228 PHE A CA 1
ATOM 1666 C C . PHE A 1 228 ? -7.505 16.911 4.226 1.00 95.25 228 PHE A C 1
ATOM 1668 O O . PHE A 1 228 ? -7.424 16.880 2.993 1.00 95.25 228 PHE A O 1
ATOM 1675 N N . HIS A 1 229 ? -8.188 17.866 4.866 1.00 94.81 229 HIS A N 1
ATOM 1676 C CA . HIS A 1 229 ? -8.848 18.968 4.156 1.00 94.81 229 HIS A CA 1
ATOM 1677 C C . HIS A 1 229 ? -7.832 19.835 3.415 1.00 94.81 229 HIS A C 1
ATOM 1679 O O . HIS A 1 229 ? -8.033 20.140 2.243 1.00 94.81 229 HIS A O 1
ATOM 1685 N N . TYR A 1 230 ? -6.700 20.152 4.046 1.00 91.38 230 TYR A N 1
ATOM 1686 C CA . TYR A 1 230 ? -5.609 20.886 3.406 1.00 91.38 230 TYR A CA 1
ATOM 1687 C C . TYR A 1 230 ? -5.061 20.168 2.165 1.00 91.38 230 TYR A C 1
ATOM 1689 O O . TYR A 1 230 ? -4.973 20.770 1.092 1.00 91.38 230 TYR A O 1
ATOM 1697 N N . LEU A 1 231 ? -4.716 18.883 2.298 1.00 88.38 231 LEU A N 1
ATOM 1698 C CA . LEU A 1 231 ? -4.084 18.096 1.233 1.00 88.38 231 LEU A CA 1
ATOM 1699 C C . LEU A 1 231 ? -5.007 17.887 0.032 1.00 88.38 231 LEU A C 1
ATOM 1701 O O . LEU A 1 231 ? -4.533 17.816 -1.099 1.00 88.38 231 LEU A O 1
ATOM 1705 N N . SER A 1 232 ? -6.315 17.812 0.279 1.00 90.19 232 SER A N 1
ATOM 1706 C CA . SER A 1 232 ? -7.314 17.496 -0.740 1.00 90.19 232 SER A CA 1
ATOM 1707 C C . SER A 1 232 ? -8.135 18.700 -1.211 1.00 90.19 232 SER A C 1
ATOM 1709 O O . SER A 1 232 ? -9.022 18.533 -2.047 1.00 90.19 232 SER A O 1
ATOM 1711 N N . ARG A 1 233 ? -7.871 19.920 -0.717 1.00 87.62 233 ARG A N 1
ATOM 1712 C CA . ARG A 1 233 ? -8.691 21.125 -0.976 1.00 87.62 233 ARG A CA 1
ATOM 1713 C C . ARG A 1 233 ? -8.949 21.415 -2.460 1.00 87.62 233 ARG A C 1
ATOM 1715 O O . ARG A 1 233 ? -10.038 21.855 -2.804 1.00 87.62 233 ARG A O 1
ATOM 1722 N N . HIS A 1 234 ? -7.974 21.122 -3.320 1.00 84.00 234 HIS A N 1
ATOM 1723 C CA . HIS A 1 234 ? -8.016 21.409 -4.763 1.00 84.00 234 HIS A CA 1
ATOM 1724 C C . HIS A 1 234 ? -8.304 20.176 -5.624 1.00 84.00 234 HIS A C 1
ATOM 1726 O O . HIS A 1 234 ? -8.294 20.269 -6.848 1.00 84.00 234 HIS A O 1
ATOM 1732 N N . ASP A 1 235 ? -8.547 19.024 -4.999 1.00 83.44 235 ASP A N 1
ATOM 1733 C CA . ASP A 1 235 ? -8.749 17.765 -5.709 1.00 83.44 235 ASP A CA 1
ATOM 1734 C C . ASP A 1 235 ? -10.236 17.444 -5.846 1.00 83.44 235 ASP A C 1
ATOM 1736 O O . ASP A 1 235 ? -10.983 17.486 -4.865 1.00 83.44 235 ASP A O 1
ATOM 1740 N N . ASN A 1 236 ? -10.661 17.047 -7.046 1.00 84.69 236 ASN A N 1
ATOM 1741 C CA . ASN A 1 236 ? -12.015 16.531 -7.268 1.00 84.69 236 ASN A CA 1
ATOM 1742 C C . ASN A 1 236 ? -12.201 15.149 -6.619 1.00 84.69 236 ASN A C 1
ATOM 1744 O O . ASN A 1 236 ? -13.255 14.863 -6.054 1.00 84.69 236 ASN A O 1
ATOM 1748 N N . ALA A 1 237 ? -11.164 14.306 -6.668 1.00 85.94 237 ALA A N 1
ATOM 1749 C CA . ALA A 1 237 ? -11.133 13.001 -6.018 1.00 85.94 237 ALA A CA 1
ATOM 1750 C C . ALA A 1 237 ? -10.393 13.081 -4.674 1.00 85.94 237 ALA A C 1
ATOM 1752 O O . ALA A 1 237 ? -9.225 13.461 -4.614 1.00 85.94 237 ALA A O 1
ATOM 1753 N N . LYS A 1 238 ? -11.062 12.703 -3.582 1.00 91.50 238 LYS A N 1
ATOM 1754 C CA . LYS A 1 238 ? -10.508 12.724 -2.222 1.00 91.50 238 LYS A CA 1
ATOM 1755 C C . LYS A 1 238 ? -9.856 11.372 -1.915 1.00 91.50 238 LYS A C 1
ATOM 1757 O O . LYS A 1 238 ? -10.532 10.414 -1.546 1.00 91.50 238 LYS A O 1
ATOM 1762 N N . ARG A 1 239 ? -8.536 11.271 -2.093 1.00 90.75 239 ARG A N 1
ATOM 1763 C CA . ARG A 1 239 ? -7.753 10.040 -1.864 1.00 90.75 239 ARG A CA 1
ATOM 1764 C C . ARG A 1 239 ? -6.916 10.173 -0.592 1.00 90.75 239 ARG A C 1
ATOM 1766 O O . ARG A 1 239 ? -5.799 10.681 -0.630 1.00 90.75 239 ARG A O 1
ATOM 1773 N N . LEU A 1 240 ? -7.471 9.735 0.535 1.00 94.19 240 LEU A N 1
ATOM 1774 C CA . LEU A 1 240 ? -6.855 9.887 1.858 1.00 94.19 240 LEU A CA 1
ATOM 1775 C C . LEU A 1 240 ? -5.981 8.671 2.201 1.00 94.19 240 LEU A C 1
ATOM 1777 O O . LEU A 1 240 ? -6.299 7.551 1.790 1.00 94.19 240 LEU A O 1
ATOM 1781 N N . SER A 1 241 ? -4.893 8.874 2.944 1.00 95.00 241 SER A N 1
ATOM 1782 C CA . SER A 1 241 ? -4.086 7.790 3.520 1.00 95.00 241 SER A CA 1
ATOM 1783 C C . SER A 1 241 ? -3.743 8.106 4.967 1.00 95.00 241 SER A C 1
ATOM 1785 O O . SER A 1 241 ? -3.123 9.132 5.238 1.00 95.00 241 SER A O 1
ATOM 1787 N N . VAL A 1 242 ? -4.187 7.249 5.883 1.00 96.81 242 VAL A N 1
ATOM 1788 C CA . VAL A 1 242 ? -4.069 7.446 7.329 1.00 96.81 242 VAL A CA 1
ATOM 1789 C C . VAL A 1 242 ? -2.836 6.725 7.863 1.00 96.81 242 VAL A C 1
ATOM 1791 O O . VAL A 1 242 ? -2.682 5.521 7.639 1.00 96.81 242 VAL A O 1
ATOM 1794 N N . ALA A 1 243 ? -2.009 7.452 8.614 1.00 95.44 243 ALA A N 1
ATOM 1795 C CA . ALA A 1 243 ? -0.961 6.896 9.466 1.00 95.44 243 ALA A CA 1
ATOM 1796 C C . ALA A 1 243 ? -1.404 6.945 10.936 1.00 95.44 243 ALA A C 1
ATOM 1798 O O . ALA A 1 243 ? -1.748 8.014 11.436 1.00 95.44 243 ALA A O 1
ATOM 1799 N N . PHE A 1 244 ? -1.406 5.808 11.629 1.00 97.56 244 PHE A N 1
ATOM 1800 C CA . PHE A 1 244 ? -1.798 5.730 13.040 1.00 97.56 244 PHE A CA 1
ATOM 1801 C C . PHE A 1 244 ? -0.583 5.792 13.963 1.00 97.56 244 PHE A C 1
ATOM 1803 O O . PHE A 1 244 ? 0.510 5.373 13.584 1.00 97.56 244 PHE A O 1
ATOM 1810 N N . ASP A 1 245 ? -0.768 6.323 15.171 1.00 97.19 245 ASP A N 1
ATOM 1811 C CA . ASP A 1 245 ? 0.300 6.375 16.168 1.00 97.19 245 ASP A CA 1
ATOM 1812 C C . ASP A 1 245 ? 0.669 4.974 16.674 1.00 97.19 245 ASP A C 1
ATOM 1814 O O . ASP A 1 245 ? -0.099 4.016 16.572 1.00 97.19 245 ASP A O 1
ATOM 1818 N N . SER A 1 246 ? 1.856 4.839 17.268 1.00 96.25 246 SER A N 1
ATOM 1819 C CA . SER A 1 246 ? 2.314 3.531 17.765 1.00 96.25 246 SER A CA 1
ATOM 1820 C C . SER A 1 246 ? 1.402 2.918 18.838 1.00 96.25 246 SER A C 1
ATOM 1822 O O . SER A 1 246 ? 1.362 1.701 18.972 1.00 96.25 246 SER A O 1
ATOM 1824 N N . VAL A 1 247 ? 0.642 3.728 19.579 1.00 97.75 247 VAL A N 1
ATOM 1825 C CA . VAL A 1 247 ? -0.328 3.235 20.567 1.00 97.75 247 VAL A CA 1
ATOM 1826 C C . VAL A 1 247 ? -1.470 2.499 19.855 1.00 97.75 247 VAL A C 1
ATOM 1828 O O . VAL A 1 247 ? -1.743 1.338 20.163 1.00 97.75 247 VAL A O 1
ATOM 1831 N N . THR A 1 248 ? -2.051 3.125 18.830 1.00 98.06 248 THR A N 1
ATOM 1832 C CA . THR A 1 248 ? -3.107 2.544 17.992 1.00 98.06 248 THR A CA 1
ATOM 1833 C C . THR A 1 248 ? -2.589 1.361 17.171 1.00 98.06 248 THR A C 1
ATOM 1835 O O . THR A 1 248 ? -3.263 0.337 17.092 1.00 98.06 248 THR A O 1
ATOM 1838 N N . LEU A 1 249 ? -1.379 1.448 16.598 1.00 96.88 249 LEU A N 1
ATOM 1839 C CA . LEU A 1 249 ? -0.778 0.368 15.795 1.00 96.88 249 LEU A CA 1
ATOM 1840 C C . LEU A 1 249 ? -0.638 -0.951 16.571 1.00 96.88 249 LEU A C 1
ATOM 1842 O O . LEU A 1 249 ? -0.725 -2.019 15.969 1.00 96.88 249 LEU A O 1
ATOM 1846 N N . TYR A 1 250 ? -0.455 -0.875 17.891 1.00 96.75 250 TYR A N 1
ATOM 1847 C CA . TYR A 1 250 ? -0.333 -2.034 18.778 1.00 96.75 250 TYR A CA 1
ATOM 1848 C C . TYR A 1 250 ? -1.637 -2.387 19.515 1.00 96.75 250 TYR A C 1
ATOM 1850 O O . TYR A 1 250 ? -1.627 -3.227 20.412 1.00 96.75 250 TYR A O 1
ATOM 1858 N N . GLY A 1 251 ? -2.769 -1.778 19.145 1.00 96.94 251 GLY A N 1
ATOM 1859 C CA . GLY A 1 251 ? -4.072 -2.105 19.731 1.00 96.94 251 GLY A CA 1
ATOM 1860 C C . GLY A 1 251 ? -4.226 -1.662 21.188 1.00 96.94 251 GLY A C 1
ATOM 1861 O O . GLY A 1 251 ? -4.986 -2.265 21.941 1.00 96.94 251 GLY A O 1
ATOM 1862 N N . HIS A 1 252 ? -3.498 -0.629 21.614 1.00 97.44 252 HIS A N 1
ATOM 1863 C CA . HIS A 1 252 ? -3.615 -0.076 22.959 1.00 97.44 252 HIS A CA 1
ATOM 1864 C C . HIS A 1 252 ? -4.483 1.184 22.975 1.00 97.44 252 HIS A C 1
ATOM 1866 O O . HIS A 1 252 ? -4.535 1.943 22.010 1.00 97.44 252 HIS A O 1
ATOM 1872 N N . ASP A 1 253 ? -5.124 1.433 24.115 1.00 98.31 253 ASP A N 1
ATOM 1873 C CA . ASP A 1 253 ? -5.726 2.733 24.404 1.00 98.31 253 ASP A CA 1
ATOM 1874 C C . ASP A 1 253 ? -4.650 3.727 24.885 1.00 98.31 253 ASP A C 1
ATOM 1876 O O . ASP A 1 253 ? -3.654 3.306 25.490 1.00 98.31 253 ASP A O 1
ATOM 1880 N N . PRO A 1 254 ? -4.833 5.048 24.678 1.00 97.69 254 PRO A N 1
ATOM 1881 C CA . PRO A 1 254 ? -3.986 6.050 25.312 1.00 97.69 254 PRO A CA 1
ATOM 1882 C C . PRO A 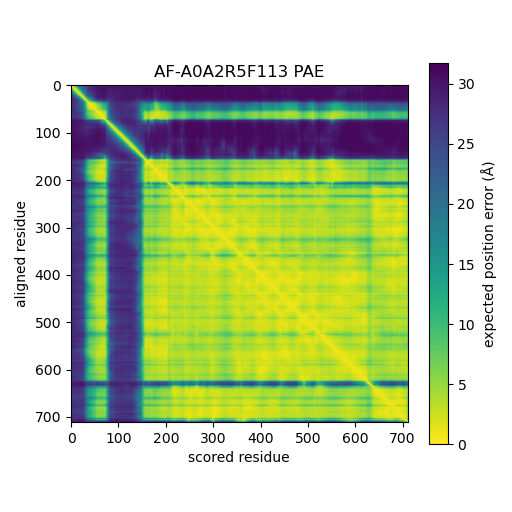1 254 ? -4.087 5.949 26.842 1.00 97.69 254 PRO A C 1
ATOM 1884 O O . PRO A 1 254 ? -5.146 5.655 27.398 1.00 97.69 254 PRO A O 1
ATOM 1887 N N . GLY A 1 255 ? -2.981 6.207 27.541 1.00 96.88 255 GLY A N 1
ATOM 1888 C CA . GLY A 1 255 ? -2.924 6.128 28.999 1.00 96.88 255 GLY A CA 1
ATOM 1889 C C . GLY A 1 255 ? -1.841 7.016 29.602 1.00 96.88 255 GLY A C 1
ATOM 1890 O O . GLY A 1 255 ? -0.878 7.375 28.930 1.00 96.88 255 GLY A O 1
ATOM 1891 N N . GLU A 1 256 ? -1.994 7.336 30.889 1.00 96.00 256 GLU A N 1
ATOM 1892 C CA . GLU A 1 256 ? -1.077 8.199 31.656 1.00 96.00 256 GLU A CA 1
ATOM 1893 C C . GLU A 1 256 ? 0.284 7.546 31.928 1.00 96.00 256 GLU A C 1
ATOM 1895 O O . GLU A 1 256 ? 1.264 8.233 32.216 1.00 96.00 256 GLU A O 1
ATOM 1900 N N . ARG A 1 257 ? 0.374 6.210 31.823 1.00 96.38 257 ARG A N 1
ATOM 1901 C CA . ARG A 1 257 ? 1.635 5.488 32.017 1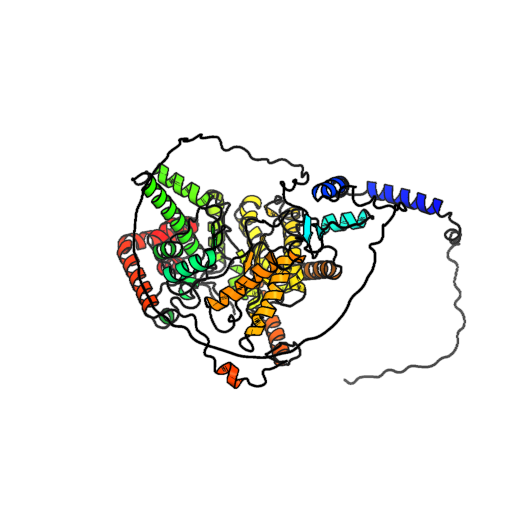.00 96.38 257 ARG A CA 1
ATOM 1902 C C . ARG A 1 257 ? 2.687 6.043 31.045 1.00 96.38 257 ARG A C 1
ATOM 1904 O O . ARG A 1 257 ? 2.424 6.012 29.841 1.00 96.38 257 ARG A O 1
ATOM 1911 N N . PRO A 1 258 ? 3.881 6.460 31.512 1.00 95.75 258 PRO A N 1
ATOM 1912 C CA . PRO A 1 258 ? 4.892 7.099 30.663 1.00 95.75 258 PRO A CA 1
ATOM 1913 C C . PRO A 1 258 ? 5.230 6.330 29.377 1.00 95.75 258 PRO A C 1
ATOM 1915 O O . PRO A 1 258 ? 5.364 6.946 28.318 1.00 95.75 258 PRO A O 1
ATOM 1918 N N . ASP A 1 259 ? 5.267 4.992 29.444 1.00 94.31 259 ASP A N 1
ATOM 1919 C CA . ASP A 1 259 ? 5.515 4.099 28.299 1.00 94.31 259 ASP A CA 1
ATOM 1920 C C . ASP A 1 259 ? 4.534 4.294 27.130 1.00 94.31 259 ASP A C 1
ATOM 1922 O O . ASP A 1 259 ? 4.887 4.054 25.972 1.00 94.31 259 ASP A O 1
ATOM 1926 N N . ILE A 1 260 ? 3.299 4.705 27.440 1.00 96.81 260 ILE A N 1
ATOM 1927 C CA . ILE A 1 260 ? 2.219 4.967 26.482 1.00 96.81 260 ILE A CA 1
ATOM 1928 C C . ILE A 1 260 ? 2.104 6.473 26.246 1.00 96.81 260 ILE A C 1
ATOM 1930 O O . ILE A 1 260 ? 2.123 6.912 25.099 1.00 96.81 260 ILE A O 1
ATOM 1934 N N . TYR A 1 261 ? 2.052 7.273 27.315 1.00 97.50 261 TYR A N 1
ATOM 1935 C CA . TYR A 1 261 ? 1.821 8.717 27.259 1.00 97.50 261 TYR A CA 1
ATOM 1936 C C . TYR A 1 261 ? 2.805 9.452 26.342 1.00 97.50 261 TYR A C 1
ATOM 1938 O O . TYR A 1 261 ? 2.434 10.339 25.571 1.00 97.50 261 TYR A O 1
ATOM 1946 N N . GLY A 1 262 ? 4.081 9.058 26.367 1.00 95.88 262 GLY A N 1
ATOM 1947 C CA . GLY A 1 262 ? 5.109 9.633 25.499 1.00 95.88 262 GLY A CA 1
ATOM 1948 C C . GLY A 1 262 ? 4.837 9.446 24.001 1.00 95.88 262 GLY A C 1
ATOM 1949 O O . GLY A 1 262 ? 5.367 10.206 23.194 1.00 95.88 262 GLY A O 1
ATOM 1950 N N . LYS A 1 263 ? 3.995 8.479 23.627 1.00 96.94 263 LYS A N 1
ATOM 1951 C CA . LYS A 1 263 ? 3.780 8.021 22.249 1.00 96.94 263 LYS A CA 1
ATOM 1952 C C . LYS A 1 263 ? 2.426 8.411 21.652 1.00 96.94 263 LYS A C 1
ATOM 1954 O O . LYS A 1 263 ? 2.281 8.317 20.437 1.00 96.94 263 LYS A O 1
ATOM 1959 N N . ILE A 1 264 ? 1.475 8.849 22.480 1.00 97.81 264 ILE A N 1
ATOM 1960 C CA . ILE A 1 264 ? 0.125 9.245 22.049 1.00 97.81 264 ILE A CA 1
ATOM 1961 C C . ILE A 1 264 ? 0.225 10.354 20.996 1.00 97.81 264 ILE A C 1
ATOM 1963 O O . ILE A 1 264 ? 0.783 11.409 21.282 1.00 97.81 264 ILE A O 1
ATOM 1967 N N . GLY A 1 265 ? -0.315 10.114 19.800 1.00 95.69 265 GLY A N 1
ATOM 1968 C CA . GLY A 1 265 ? -0.380 11.087 18.703 1.00 95.69 265 GLY A CA 1
ATOM 1969 C C . GLY A 1 265 ? 0.965 11.416 18.038 1.00 95.69 265 GLY A C 1
ATOM 1970 O O . GLY A 1 265 ? 1.029 12.310 17.194 1.00 95.69 265 GLY A O 1
ATOM 1971 N N . ASN A 1 266 ? 2.048 10.727 18.408 1.00 94.25 266 ASN A N 1
ATOM 1972 C CA . ASN A 1 266 ? 3.355 10.882 17.772 1.00 94.25 266 ASN A CA 1
ATOM 1973 C C . ASN A 1 266 ? 3.504 9.898 16.605 1.00 94.25 266 ASN A C 1
ATOM 1975 O O . ASN A 1 266 ? 3.194 8.714 16.741 1.00 94.25 266 ASN A O 1
ATOM 1979 N N . SER A 1 267 ? 4.069 10.371 15.487 1.00 90.94 267 SER A N 1
ATOM 1980 C CA . SER A 1 267 ? 4.263 9.591 14.243 1.00 90.94 267 SER A CA 1
ATOM 1981 C C . SER A 1 267 ? 2.965 9.049 13.621 1.00 90.94 267 SER A C 1
ATOM 1983 O O . SER A 1 267 ? 3.001 8.109 12.832 1.00 90.94 267 SER A O 1
ATOM 1985 N N . GLY A 1 268 ? 1.812 9.603 14.001 1.00 95.50 268 GLY A N 1
ATOM 1986 C CA . GLY A 1 268 ? 0.510 9.130 13.556 1.00 95.50 268 GLY A CA 1
ATOM 1987 C C . GLY A 1 268 ? -0.641 9.709 14.374 1.00 95.50 268 GLY A C 1
ATOM 1988 O O . GLY A 1 268 ? -0.429 10.364 15.394 1.00 95.50 268 GLY A O 1
ATOM 1989 N N . VAL A 1 269 ? -1.871 9.468 13.924 1.00 97.69 269 VAL A N 1
ATOM 1990 C CA . VAL A 1 269 ? -3.089 9.852 14.648 1.00 97.69 269 VAL A CA 1
ATOM 1991 C C . VAL A 1 269 ? -3.466 8.805 15.699 1.00 97.69 269 VAL A C 1
ATOM 1993 O O . VAL A 1 269 ? -3.373 7.605 15.437 1.00 97.69 269 VAL A O 1
ATOM 1996 N N . ASN A 1 270 ? -3.912 9.246 16.876 1.00 98.25 270 ASN A N 1
ATOM 1997 C CA . ASN A 1 270 ? -4.429 8.359 17.922 1.00 98.25 270 ASN A CA 1
ATOM 1998 C C . ASN A 1 270 ? -5.940 8.116 17.737 1.00 98.25 270 ASN A C 1
ATOM 2000 O O . ASN A 1 270 ? -6.709 9.076 17.739 1.00 98.25 270 ASN A O 1
ATOM 2004 N N . VAL A 1 271 ? -6.372 6.857 17.568 1.00 98.44 271 VAL A N 1
ATOM 2005 C CA . VAL A 1 271 ? -7.788 6.498 17.313 1.00 98.44 271 VAL A CA 1
ATOM 2006 C C . VAL A 1 271 ? -8.214 5.295 18.174 1.00 98.44 271 VAL A C 1
ATOM 2008 O O . VAL A 1 271 ? -8.228 4.164 17.689 1.00 98.44 271 VAL A O 1
ATOM 2011 N N . PRO A 1 272 ? -8.542 5.509 19.461 1.00 98.06 272 PRO A N 1
ATOM 2012 C CA . PRO A 1 272 ? -8.931 4.429 20.368 1.00 98.06 272 PRO A CA 1
ATOM 2013 C C . PRO A 1 272 ? -10.421 4.063 20.316 1.00 98.06 272 PRO A C 1
ATOM 2015 O O . PRO A 1 272 ? -10.795 2.999 20.807 1.00 98.06 272 PRO A O 1
ATOM 2018 N N . THR A 1 273 ? -11.289 4.915 19.762 1.00 98.81 273 THR A N 1
ATOM 2019 C CA . THR A 1 273 ? -12.746 4.689 19.755 1.00 98.81 273 THR A CA 1
ATOM 2020 C C . THR A 1 273 ? -13.383 4.949 18.391 1.00 98.81 273 THR A C 1
ATOM 2022 O O . THR A 1 273 ? -12.814 5.613 17.522 1.00 98.81 273 THR A O 1
ATOM 2025 N N . LEU A 1 274 ? -14.613 4.459 18.206 1.00 98.62 274 LEU A N 1
ATOM 2026 C CA . LEU A 1 274 ? -15.420 4.770 17.024 1.00 98.62 274 LEU A CA 1
ATOM 2027 C C . LEU A 1 274 ? -15.713 6.277 16.899 1.00 98.62 274 LEU A C 1
ATOM 2029 O O . LEU A 1 274 ? -15.685 6.817 15.793 1.00 98.62 274 LEU A O 1
ATOM 2033 N N . ASP A 1 275 ? -15.913 6.979 18.015 1.00 98.50 275 ASP A N 1
ATOM 2034 C CA . ASP A 1 275 ? -16.172 8.422 18.008 1.00 98.50 275 ASP A CA 1
ATOM 2035 C C . ASP A 1 275 ? -14.946 9.211 17.488 1.00 98.50 275 ASP A C 1
ATOM 2037 O O . ASP A 1 275 ? -15.099 10.230 16.806 1.00 98.50 275 ASP A O 1
ATOM 2041 N N . ASP A 1 276 ? -13.724 8.728 17.752 1.00 98.56 276 ASP A N 1
ATOM 2042 C CA . ASP A 1 276 ? -12.481 9.271 17.182 1.00 98.56 276 ASP A CA 1
ATOM 2043 C C . ASP A 1 276 ? -12.409 9.051 15.665 1.00 98.56 276 ASP A C 1
ATOM 2045 O O . ASP A 1 276 ? -12.044 9.962 14.917 1.00 98.56 276 ASP A O 1
ATOM 2049 N N . MET A 1 277 ? -12.823 7.872 15.190 1.00 98.50 277 MET A N 1
ATOM 2050 C CA . MET A 1 277 ? -12.894 7.558 13.760 1.00 98.50 277 MET A CA 1
ATOM 2051 C C . MET A 1 277 ? -13.876 8.484 13.018 1.00 98.50 277 MET A C 1
ATOM 2053 O O . MET A 1 277 ? -13.587 8.958 11.916 1.00 98.50 277 MET A O 1
ATOM 2057 N N . GLU A 1 278 ? -15.017 8.813 13.631 1.00 98.25 278 GLU A N 1
ATOM 2058 C CA . GLU A 1 278 ? -15.979 9.777 13.077 1.00 98.25 278 GLU A CA 1
ATOM 2059 C C . GLU A 1 278 ? -15.402 11.200 13.009 1.00 98.25 278 GLU A C 1
ATOM 2061 O O . GLU A 1 278 ? -15.603 11.918 12.023 1.00 98.25 278 GLU A O 1
ATOM 2066 N N . ARG A 1 279 ? -14.654 11.624 14.037 1.00 98.25 279 ARG A N 1
ATOM 2067 C CA . ARG A 1 279 ? -13.964 12.928 14.051 1.00 98.25 279 ARG A CA 1
ATOM 2068 C C . ARG A 1 279 ? -12.881 12.997 12.977 1.00 98.25 279 ARG A C 1
ATOM 2070 O O . ARG A 1 279 ? -12.784 14.017 12.293 1.00 98.25 279 ARG A O 1
ATOM 2077 N N . LEU A 1 280 ? -12.134 11.909 12.775 1.00 98.38 280 LEU A N 1
ATOM 2078 C CA . LEU A 1 280 ? -11.065 11.810 11.779 1.00 98.38 280 LEU A CA 1
ATOM 2079 C C . LEU A 1 280 ? -11.564 12.085 10.354 1.00 98.38 280 LEU A C 1
ATOM 2081 O O . LEU A 1 280 ? -10.895 12.778 9.585 1.00 98.38 280 LEU A O 1
ATOM 2085 N N . PHE A 1 281 ? -12.756 11.594 10.003 1.00 98.12 281 PHE A N 1
ATOM 2086 C CA . PHE A 1 281 ? -13.322 11.727 8.653 1.00 98.12 281 PHE A CA 1
ATOM 2087 C C . PHE A 1 281 ? -14.447 12.753 8.528 1.00 98.12 281 PHE A C 1
ATOM 2089 O O . PHE A 1 281 ? -15.102 12.843 7.485 1.00 98.12 281 PHE A O 1
ATOM 2096 N N . ARG A 1 282 ? -14.656 13.586 9.550 1.00 97.69 282 ARG A N 1
ATOM 2097 C CA . ARG A 1 282 ? -15.679 14.631 9.517 1.00 97.69 282 ARG A CA 1
ATOM 2098 C C . ARG A 1 282 ? -15.514 15.533 8.286 1.00 97.69 282 ARG A C 1
ATOM 2100 O O . ARG A 1 282 ? -14.434 16.056 8.008 1.00 97.69 282 ARG A O 1
ATOM 2107 N N . GLY A 1 283 ? -16.610 15.719 7.552 1.00 96.12 283 GLY A N 1
ATOM 2108 C CA . GLY A 1 283 ? -16.649 16.524 6.326 1.00 96.12 283 GLY A CA 1
ATOM 2109 C C . GLY A 1 283 ? -16.278 15.780 5.035 1.00 96.12 283 GLY A C 1
ATOM 2110 O O . GLY A 1 283 ? -16.403 16.369 3.966 1.00 96.12 283 GLY A O 1
ATOM 2111 N N . PHE A 1 284 ? -15.878 14.506 5.097 1.00 96.94 284 PHE A N 1
ATOM 2112 C CA . PHE A 1 284 ? -15.666 13.662 3.916 1.00 96.94 284 PHE A CA 1
ATOM 2113 C C . PHE A 1 284 ? -16.810 12.660 3.767 1.00 96.94 284 PHE A C 1
ATOM 2115 O O . PHE A 1 284 ? -17.000 11.835 4.652 1.00 96.94 284 PHE A O 1
ATOM 2122 N N . ASP A 1 285 ? -17.555 12.689 2.658 1.00 97.19 285 ASP A N 1
ATOM 2123 C CA . ASP A 1 285 ? -18.561 11.654 2.364 1.00 97.19 285 ASP A CA 1
ATOM 2124 C C . ASP A 1 285 ? -17.850 10.349 1.964 1.00 97.19 285 ASP A C 1
ATOM 2126 O O . ASP A 1 285 ? -17.269 10.258 0.877 1.00 97.19 285 ASP A O 1
ATOM 2130 N N . LEU A 1 286 ? -17.866 9.361 2.864 1.00 97.38 286 LEU A N 1
ATOM 2131 C CA . LEU A 1 286 ? -17.158 8.083 2.731 1.00 97.38 286 LEU A CA 1
ATOM 2132 C C . LEU A 1 286 ? -17.797 7.152 1.689 1.00 97.38 286 LEU A C 1
ATOM 2134 O O . LEU A 1 286 ? -17.130 6.249 1.186 1.00 97.38 286 LEU A O 1
ATOM 2138 N N . CYS A 1 287 ? -19.064 7.389 1.333 1.00 97.50 287 CYS A N 1
ATOM 2139 C CA . CYS A 1 287 ? -19.769 6.658 0.274 1.00 97.50 287 CYS A CA 1
ATOM 2140 C C . CYS A 1 287 ? -19.739 7.393 -1.072 1.00 97.50 287 CYS A C 1
ATOM 2142 O O . CYS A 1 287 ? -20.294 6.910 -2.061 1.00 97.50 287 CYS A O 1
ATOM 2144 N N . HIS A 1 288 ? -19.108 8.569 -1.139 1.00 96.38 288 HIS A N 1
ATOM 2145 C CA . HIS A 1 288 ? -18.983 9.288 -2.395 1.00 96.38 288 HIS A CA 1
ATOM 2146 C C . HIS A 1 288 ? -18.053 8.522 -3.357 1.00 96.38 288 HIS A C 1
ATOM 2148 O O . HIS A 1 288 ? -16.946 8.142 -2.972 1.00 96.38 288 HIS A O 1
ATOM 2154 N N . PRO A 1 289 ? -18.426 8.339 -4.637 1.00 92.69 289 PRO A N 1
ATOM 2155 C CA . PRO A 1 289 ? -17.661 7.517 -5.582 1.00 92.69 289 PRO A CA 1
ATOM 2156 C C . PRO A 1 289 ? -16.249 8.046 -5.881 1.00 92.69 289 PRO A C 1
ATOM 2158 O O . PRO A 1 289 ? -15.397 7.283 -6.335 1.00 92.69 289 PRO A O 1
ATOM 2161 N N . ALA A 1 290 ? -15.999 9.334 -5.621 1.00 91.62 290 ALA A N 1
ATOM 2162 C CA . ALA A 1 290 ? -14.687 9.973 -5.752 1.00 91.62 290 ALA A CA 1
ATOM 2163 C C . ALA A 1 290 ? -13.913 10.102 -4.422 1.00 91.62 290 ALA A C 1
ATOM 2165 O O . ALA A 1 290 ? -12.844 10.705 -4.406 1.00 91.62 290 ALA A O 1
ATOM 2166 N N . THR A 1 291 ? -14.428 9.565 -3.313 1.00 94.44 291 THR A N 1
ATOM 2167 C CA . THR A 1 291 ? -13.711 9.495 -2.031 1.00 94.44 291 THR A CA 1
ATOM 2168 C C . THR A 1 291 ? -13.173 8.083 -1.847 1.00 94.44 291 THR A C 1
ATOM 2170 O O . THR A 1 291 ? -13.886 7.115 -2.081 1.00 94.44 291 THR A O 1
ATOM 2173 N N . SER A 1 292 ? -11.910 7.936 -1.449 1.00 94.94 292 SER A N 1
ATOM 2174 C CA . SER A 1 292 ? -11.355 6.640 -1.049 1.00 94.94 292 SER A CA 1
ATOM 2175 C C . SER A 1 292 ? -10.337 6.791 0.071 1.00 94.94 292 SER A C 1
ATOM 2177 O O . SER A 1 292 ? -9.412 7.605 -0.023 1.00 94.94 292 SER A O 1
ATOM 2179 N N . VAL A 1 293 ? -10.475 5.973 1.110 1.00 96.56 293 VAL A N 1
ATOM 2180 C CA . VAL A 1 293 ? -9.631 6.040 2.309 1.00 96.56 293 VAL A CA 1
ATOM 2181 C C . VAL A 1 293 ? -8.741 4.808 2.398 1.00 96.56 293 VAL A C 1
ATOM 2183 O O . VAL A 1 293 ? -9.234 3.687 2.392 1.00 96.56 293 VAL A O 1
ATOM 2186 N N . SER A 1 294 ? -7.431 5.021 2.487 1.00 96.50 294 SER A N 1
ATOM 2187 C CA . SER A 1 294 ? -6.457 3.982 2.821 1.00 96.50 294 SER A CA 1
ATOM 2188 C C . SER A 1 294 ? -6.084 4.090 4.297 1.00 96.50 294 SER A C 1
ATOM 2190 O O . SER A 1 294 ? -5.792 5.189 4.765 1.00 96.50 294 SER A O 1
ATOM 2192 N N . MET A 1 295 ? -6.081 2.980 5.026 1.00 97.31 295 MET A N 1
ATOM 2193 C CA . MET A 1 295 ? -5.719 2.916 6.443 1.00 97.31 295 MET A CA 1
ATOM 2194 C C . MET A 1 295 ? -4.535 1.965 6.636 1.00 97.31 295 MET A C 1
ATOM 2196 O O . MET A 1 295 ? -4.662 0.753 6.440 1.00 97.31 295 MET A O 1
ATOM 2200 N N . THR A 1 296 ? -3.384 2.515 7.027 1.00 94.88 296 THR A N 1
ATOM 2201 C CA . THR A 1 296 ? -2.150 1.748 7.253 1.00 94.88 296 THR A CA 1
ATOM 2202 C C . THR A 1 296 ? -2.144 1.183 8.669 1.00 94.88 296 THR A C 1
ATOM 2204 O O . THR A 1 296 ? -1.569 1.761 9.586 1.00 94.88 296 THR A O 1
ATOM 2207 N N . ILE A 1 297 ? -2.844 0.064 8.848 1.00 95.94 297 ILE A N 1
ATOM 2208 C CA . ILE A 1 297 ? -2.993 -0.652 10.118 1.00 95.94 297 ILE A CA 1
ATOM 2209 C C . ILE A 1 297 ? -2.870 -2.160 9.873 1.00 95.94 297 ILE A C 1
ATOM 2211 O O . ILE A 1 297 ? -3.333 -2.644 8.837 1.00 95.94 297 ILE A O 1
ATOM 2215 N N . ASN A 1 298 ? -2.249 -2.893 10.806 1.00 94.00 298 ASN A N 1
ATOM 2216 C CA . ASN A 1 298 ? -1.973 -4.331 10.663 1.00 94.00 298 ASN A CA 1
ATOM 2217 C C . ASN A 1 298 ? -2.523 -5.139 11.844 1.00 94.00 298 ASN A C 1
ATOM 2219 O O . ASN A 1 298 ? -3.621 -5.671 11.730 1.00 94.00 298 ASN A O 1
ATOM 2223 N N . GLY A 1 299 ? -1.826 -5.186 12.987 1.00 91.81 299 GLY A N 1
ATOM 2224 C CA . GLY A 1 299 ? -2.222 -5.993 14.152 1.00 91.81 299 GLY A CA 1
ATOM 2225 C C . GLY A 1 299 ? -3.711 -5.880 14.529 1.00 91.81 299 GLY A C 1
ATOM 2226 O O . GLY A 1 299 ? -4.421 -6.885 14.478 1.00 91.81 299 GLY A O 1
ATOM 2227 N N . PRO A 1 300 ? -4.223 -4.674 14.832 1.00 96.81 300 PRO A N 1
ATOM 2228 C CA . PRO A 1 300 ? -5.635 -4.457 15.137 1.00 96.81 300 PRO A CA 1
ATOM 2229 C C . PRO A 1 300 ? -6.467 -4.043 13.905 1.00 96.81 300 PRO A C 1
ATOM 2231 O O . PRO A 1 300 ? -7.527 -3.433 14.050 1.00 96.81 300 PRO A O 1
ATOM 2234 N N . ALA A 1 301 ? -6.023 -4.352 12.680 1.00 97.38 301 ALA A N 1
ATOM 2235 C CA . ALA A 1 301 ? -6.725 -3.963 11.453 1.00 97.38 301 ALA A CA 1
ATOM 2236 C C . ALA A 1 301 ? -8.212 -4.361 11.404 1.00 97.38 301 ALA A C 1
ATOM 2238 O O . ALA A 1 301 ? -9.006 -3.512 10.994 1.00 97.38 301 ALA A O 1
ATOM 2239 N N . PRO A 1 302 ? -8.637 -5.565 11.854 1.00 98.12 302 PRO A N 1
ATOM 2240 C CA . PRO A 1 302 ? -10.058 -5.912 11.901 1.00 98.12 302 PRO A CA 1
ATOM 2241 C C . PRO A 1 302 ? -10.882 -4.946 12.763 1.00 98.12 302 PRO A C 1
ATOM 2243 O O . PRO A 1 302 ? -12.001 -4.593 12.401 1.00 98.12 302 PRO A O 1
ATOM 2246 N N . ILE A 1 303 ? -10.311 -4.461 13.868 1.00 98.50 303 ILE A N 1
ATOM 2247 C CA . ILE A 1 303 ? -10.979 -3.557 14.810 1.00 98.50 303 ILE A CA 1
ATOM 2248 C C . ILE A 1 303 ? -11.158 -2.176 14.168 1.00 98.50 303 ILE A C 1
ATOM 2250 O O . ILE A 1 303 ? -12.267 -1.646 14.116 1.00 98.50 303 ILE A O 1
ATOM 2254 N N . LEU A 1 304 ? -10.081 -1.609 13.612 1.00 98.50 304 LEU A N 1
ATOM 2255 C CA . LEU A 1 304 ? -10.122 -0.289 12.968 1.00 98.50 304 LEU A CA 1
ATOM 2256 C C . LEU A 1 304 ? -10.973 -0.309 11.690 1.00 98.50 304 LEU A C 1
ATOM 2258 O O . LEU A 1 304 ? -11.639 0.677 11.378 1.00 98.50 304 LEU A O 1
ATOM 2262 N N . LEU A 1 305 ? -11.001 -1.431 10.966 1.00 98.62 305 LEU A N 1
ATOM 2263 C CA . LEU A 1 305 ? -11.893 -1.613 9.825 1.00 98.62 305 LEU A CA 1
ATOM 2264 C C . LEU A 1 305 ? -13.363 -1.619 10.261 1.00 98.62 305 LEU A C 1
ATOM 2266 O O . LEU A 1 305 ? -14.171 -0.935 9.636 1.00 98.62 305 LEU A O 1
ATOM 2270 N N . ALA A 1 306 ? -13.711 -2.322 11.343 1.00 98.81 306 ALA A N 1
ATOM 2271 C CA . ALA A 1 306 ? -15.067 -2.307 11.886 1.00 98.81 306 ALA A CA 1
ATOM 2272 C C . ALA A 1 306 ? -15.470 -0.901 12.365 1.00 98.81 306 ALA A C 1
ATOM 2274 O O . ALA A 1 306 ? -16.588 -0.455 12.093 1.00 98.81 306 ALA A O 1
ATOM 2275 N N . MET A 1 307 ? -14.548 -0.159 12.995 1.00 98.81 307 MET A N 1
ATOM 2276 C CA . MET A 1 307 ? -14.762 1.252 13.344 1.00 98.81 307 MET A CA 1
ATOM 2277 C C . MET A 1 307 ? -15.009 2.110 12.095 1.00 98.81 307 MET A C 1
ATOM 2279 O O . MET A 1 307 ? -15.952 2.894 12.053 1.00 98.81 307 MET A O 1
ATOM 2283 N N . TYR A 1 308 ? -14.203 1.948 11.047 1.00 98.69 308 TYR A N 1
ATOM 2284 C CA . TYR A 1 308 ? -14.359 2.701 9.802 1.00 98.69 308 TYR A CA 1
ATOM 2285 C C . TYR A 1 308 ? -15.693 2.414 9.097 1.00 98.69 308 TYR A C 1
ATOM 2287 O O . TYR A 1 308 ? -16.384 3.344 8.677 1.00 98.69 308 TYR A O 1
ATOM 2295 N N . MET A 1 309 ? -16.082 1.140 8.998 1.00 98.62 309 MET A N 1
ATOM 2296 C CA . MET A 1 309 ? -17.356 0.743 8.395 1.00 98.62 309 MET A CA 1
ATOM 2297 C C . MET A 1 309 ? -18.538 1.321 9.184 1.00 98.62 309 MET A C 1
ATOM 2299 O O . MET A 1 309 ? -19.457 1.883 8.588 1.00 98.62 309 MET A O 1
ATOM 2303 N N . ASN A 1 310 ? -18.483 1.280 10.519 1.00 98.81 310 ASN A N 1
ATOM 2304 C CA . ASN A 1 310 ? -19.491 1.907 11.374 1.00 98.81 310 ASN A CA 1
ATOM 2305 C C . ASN A 1 310 ? -19.523 3.435 11.243 1.00 98.81 310 ASN A C 1
ATOM 2307 O O . ASN A 1 310 ? -20.608 4.010 11.195 1.00 98.81 310 ASN A O 1
ATOM 2311 N N . ALA A 1 311 ? -18.373 4.103 11.123 1.00 98.69 311 ALA A N 1
ATOM 2312 C CA . ALA A 1 311 ? -18.321 5.546 10.893 1.00 98.69 311 ALA A CA 1
ATOM 2313 C C . ALA A 1 311 ? -18.992 5.928 9.558 1.00 98.69 311 ALA A C 1
ATOM 2315 O O . ALA A 1 311 ? -19.741 6.905 9.492 1.00 98.69 311 ALA A O 1
ATOM 2316 N N . ALA A 1 312 ? -18.797 5.128 8.503 1.00 98.62 312 ALA A N 1
ATOM 2317 C CA . ALA A 1 312 ? -19.492 5.311 7.229 1.00 98.62 312 ALA A CA 1
ATOM 2318 C C . ALA A 1 312 ? -21.010 5.081 7.354 1.00 98.62 312 ALA A C 1
ATOM 2320 O O . ALA A 1 312 ? -21.789 5.873 6.820 1.00 98.62 312 ALA A O 1
ATOM 2321 N N . ILE A 1 313 ? -21.440 4.051 8.091 1.00 98.69 313 ILE A N 1
ATOM 2322 C CA . ILE A 1 313 ? -22.864 3.754 8.323 1.00 98.69 313 ILE A CA 1
ATOM 2323 C C . ILE A 1 313 ? -23.524 4.893 9.112 1.00 98.69 313 ILE A C 1
ATOM 2325 O O . ILE A 1 313 ? -24.514 5.463 8.649 1.00 98.69 313 ILE A O 1
ATOM 2329 N N . ARG A 1 314 ? -22.939 5.302 10.249 1.00 98.31 314 ARG A N 1
ATOM 2330 C CA . ARG A 1 314 ? -23.420 6.427 11.072 1.00 98.31 314 ARG A CA 1
ATOM 2331 C C . ARG A 1 314 ? -23.532 7.714 10.261 1.00 98.31 314 ARG A C 1
ATOM 2333 O O . ARG A 1 314 ? -24.526 8.429 10.380 1.00 98.31 314 ARG A O 1
ATOM 2340 N N . GLN A 1 315 ? -22.570 7.976 9.375 1.00 98.25 315 GLN A N 1
ATOM 2341 C CA . GLN A 1 315 ? -22.626 9.117 8.466 1.00 98.25 315 GLN A CA 1
ATOM 2342 C C . GLN A 1 315 ? -23.848 9.066 7.534 1.00 98.25 315 GLN A C 1
ATOM 2344 O O . GLN A 1 315 ? -24.531 10.083 7.382 1.00 98.25 315 GLN A O 1
ATOM 2349 N N . GLN A 1 316 ? -24.145 7.922 6.908 1.00 98.38 316 GLN A N 1
ATOM 2350 C CA . GLN A 1 316 ? -25.298 7.814 6.004 1.00 98.38 316 GLN A CA 1
ATOM 2351 C C . GLN A 1 316 ? -26.635 7.845 6.761 1.00 98.38 316 GLN A C 1
ATOM 2353 O O . GLN A 1 316 ? -27.587 8.459 6.278 1.00 98.38 316 GLN A O 1
ATOM 2358 N N . LEU A 1 317 ? -26.700 7.286 7.973 1.00 98.12 317 LEU A N 1
ATOM 2359 C CA . LEU A 1 317 ? -27.871 7.397 8.851 1.00 98.12 317 LEU A CA 1
ATOM 2360 C C . LEU A 1 317 ? -28.127 8.852 9.270 1.00 98.12 317 LEU A C 1
ATOM 2362 O O . LEU A 1 317 ? -29.256 9.337 9.189 1.00 98.12 317 LEU A O 1
ATOM 2366 N N . ALA A 1 318 ? -27.079 9.588 9.651 1.00 97.50 318 ALA A N 1
ATOM 2367 C CA . ALA A 1 318 ? -27.182 11.010 9.974 1.00 97.50 318 ALA A CA 1
ATOM 2368 C C . ALA A 1 318 ? -27.623 11.841 8.757 1.00 97.50 318 ALA A C 1
ATOM 2370 O O . ALA A 1 318 ? -28.461 12.736 8.883 1.00 97.50 318 ALA A O 1
ATOM 2371 N N . LYS A 1 319 ? -27.112 11.513 7.562 1.00 97.25 319 LYS A N 1
ATOM 2372 C CA . LYS A 1 319 ? -27.517 12.135 6.293 1.00 97.25 319 LYS A CA 1
ATOM 2373 C C . LYS A 1 319 ? -28.991 11.873 5.984 1.00 97.25 319 LYS A C 1
ATOM 2375 O O . LYS A 1 319 ? -29.700 12.810 5.624 1.00 97.25 319 LYS A O 1
ATOM 2380 N N . PHE A 1 320 ? -29.468 10.644 6.184 1.00 98.12 320 PHE A N 1
ATOM 2381 C CA . PHE A 1 320 ? -30.885 10.309 6.053 1.00 98.12 320 PHE A CA 1
ATOM 2382 C C . PHE A 1 320 ? -31.741 11.133 7.019 1.00 98.12 320 PHE A C 1
ATOM 2384 O O . PHE A 1 320 ? -32.715 11.753 6.589 1.00 98.12 320 PHE A O 1
ATOM 2391 N N . ALA A 1 321 ? -31.348 11.194 8.295 1.00 97.56 321 ALA A N 1
ATOM 2392 C CA . ALA A 1 321 ? -32.106 11.906 9.316 1.00 97.56 321 ALA A CA 1
ATOM 2393 C C . ALA A 1 321 ? -32.183 13.414 9.057 1.00 97.56 321 ALA A C 1
ATOM 2395 O O . ALA A 1 321 ? -33.245 14.013 9.219 1.00 97.56 321 ALA A O 1
ATOM 2396 N N . ALA A 1 322 ? -31.091 14.018 8.584 1.00 96.81 322 ALA A N 1
ATOM 2397 C CA . ALA A 1 322 ? -31.070 15.419 8.178 1.00 96.81 322 ALA A CA 1
ATOM 2398 C C . ALA A 1 322 ? -31.959 15.693 6.951 1.00 96.81 322 ALA A C 1
ATOM 2400 O O . ALA A 1 322 ? -32.592 16.742 6.879 1.00 96.81 322 ALA A O 1
ATOM 2401 N N . GLN A 1 323 ? -32.028 14.760 5.995 1.00 96.81 323 GLN A N 1
ATOM 2402 C CA . GLN A 1 323 ? -32.835 14.907 4.778 1.00 96.81 323 GLN A CA 1
ATOM 2403 C C . GLN A 1 323 ? -34.337 14.689 5.014 1.00 96.81 323 GLN A C 1
ATOM 2405 O O . GLN A 1 323 ? -35.148 15.359 4.381 1.00 96.81 323 GLN A O 1
ATOM 2410 N N . HIS A 1 324 ? -34.708 13.773 5.912 1.00 96.12 324 HIS A N 1
ATOM 2411 C CA . HIS A 1 324 ? -36.105 13.380 6.145 1.00 96.12 324 HIS A CA 1
ATOM 2412 C C . HIS A 1 324 ? -36.708 13.969 7.428 1.00 96.12 324 HIS A C 1
ATOM 2414 O O . HIS A 1 324 ? -37.904 13.818 7.663 1.00 96.12 324 HIS A O 1
ATOM 2420 N N . GLY A 1 325 ? -35.902 14.608 8.282 1.00 97.19 325 GLY A N 1
ATOM 2421 C CA . GLY A 1 325 ? -36.351 15.177 9.557 1.00 97.19 325 GLY A CA 1
ATOM 2422 C C . GLY A 1 325 ? -36.751 14.138 10.613 1.00 97.19 325 GLY A C 1
ATOM 2423 O O . GLY A 1 325 ? -37.378 14.491 11.609 1.00 97.19 325 GLY A O 1
ATOM 2424 N N . ARG A 1 326 ? -36.409 12.858 10.413 1.00 97.00 326 ARG A N 1
ATOM 2425 C CA . ARG A 1 326 ? -36.701 11.744 11.328 1.00 97.00 326 ARG A CA 1
ATOM 2426 C C . ARG A 1 326 ? -35.609 10.683 11.274 1.00 97.00 326 ARG A C 1
ATOM 2428 O O . ARG A 1 326 ? -34.890 10.586 10.286 1.00 97.00 326 ARG A O 1
ATOM 2435 N N . LYS A 1 327 ? -35.521 9.840 12.302 1.00 95.94 327 LYS A N 1
ATOM 2436 C CA . LYS A 1 327 ? -34.677 8.638 12.244 1.00 95.94 327 LYS A CA 1
ATOM 2437 C C . LYS A 1 327 ? -35.250 7.629 11.230 1.00 95.94 327 LYS A C 1
ATOM 2439 O O . LYS A 1 327 ? -36.476 7.614 11.048 1.00 95.94 327 LYS A O 1
ATOM 2444 N N . PRO A 1 328 ? -34.394 6.836 10.559 1.00 96.50 328 PRO A N 1
ATOM 2445 C CA . PRO A 1 328 ? -34.863 5.710 9.760 1.00 96.50 328 PRO A CA 1
ATOM 2446 C C . PRO A 1 328 ? -35.574 4.693 10.657 1.00 96.50 328 PRO A C 1
ATOM 2448 O O . PRO A 1 328 ? -35.266 4.593 11.847 1.00 96.50 328 PRO A O 1
ATOM 2451 N N . ASP A 1 329 ? -36.552 3.983 10.104 1.00 97.19 329 ASP A N 1
ATOM 2452 C CA . ASP A 1 329 ? -37.066 2.774 10.749 1.00 97.19 329 ASP A CA 1
ATOM 2453 C C . ASP A 1 329 ? -36.094 1.593 10.563 1.00 97.19 329 ASP A C 1
ATOM 2455 O O . ASP A 1 329 ? -35.069 1.715 9.894 1.00 97.19 329 ASP A O 1
ATOM 2459 N N . ALA A 1 330 ? -36.407 0.439 11.157 1.00 96.81 330 ALA A N 1
ATOM 2460 C CA . ALA A 1 330 ? -35.520 -0.724 11.125 1.00 96.81 330 ALA A CA 1
ATOM 2461 C C . ALA A 1 330 ? -35.244 -1.249 9.701 1.00 96.81 330 ALA A C 1
ATOM 2463 O O . ALA A 1 330 ? -34.143 -1.717 9.420 1.00 96.81 330 ALA A O 1
ATOM 2464 N N . ALA A 1 331 ? -36.222 -1.172 8.793 1.00 97.44 331 ALA A N 1
ATOM 2465 C CA . ALA A 1 331 ? -36.043 -1.638 7.421 1.00 97.44 331 ALA A CA 1
ATOM 2466 C C . ALA A 1 331 ? -35.189 -0.651 6.613 1.00 97.44 331 ALA A C 1
ATOM 2468 O O . ALA A 1 331 ? -34.322 -1.059 5.839 1.00 97.44 331 ALA A O 1
ATOM 2469 N N . GLU A 1 332 ? -35.407 0.650 6.810 1.00 97.81 332 GLU A N 1
ATOM 2470 C CA . GLU A 1 332 ? -34.603 1.708 6.200 1.00 97.81 332 GLU A CA 1
ATOM 2471 C C . GLU A 1 332 ? -33.159 1.697 6.708 1.00 97.81 332 GLU A C 1
ATOM 2473 O O . GLU A 1 332 ? -32.233 1.863 5.914 1.00 97.81 332 GLU A O 1
ATOM 2478 N N . GLU A 1 333 ? -32.953 1.474 8.005 1.00 97.38 333 GLU A N 1
ATOM 2479 C CA . GLU A 1 333 ? -31.629 1.371 8.618 1.00 97.38 333 GLU A CA 1
ATOM 2480 C C . GLU A 1 333 ? -30.819 0.225 8.004 1.00 97.38 333 GLU A C 1
ATOM 2482 O O . GLU A 1 333 ? -29.688 0.443 7.562 1.00 97.38 333 GLU A O 1
ATOM 2487 N N . GLU A 1 334 ? -31.417 -0.960 7.869 1.00 97.12 334 GLU A N 1
ATOM 2488 C CA . GLU A 1 334 ? -30.758 -2.114 7.254 1.00 97.12 334 GLU A CA 1
ATOM 2489 C C . GLU A 1 334 ? -30.445 -1.875 5.765 1.00 97.12 334 GLU A C 1
ATOM 2491 O O . GLU A 1 334 ? -29.346 -2.173 5.285 1.00 97.12 334 GLU A O 1
ATOM 2496 N N . ALA A 1 335 ? -31.363 -1.241 5.026 1.00 97.81 335 ALA A N 1
ATOM 2497 C CA . ALA A 1 335 ? -31.112 -0.839 3.641 1.00 97.81 335 ALA A CA 1
ATOM 2498 C C . ALA A 1 335 ? -29.955 0.171 3.526 1.00 97.81 335 ALA A C 1
ATOM 2500 O O . 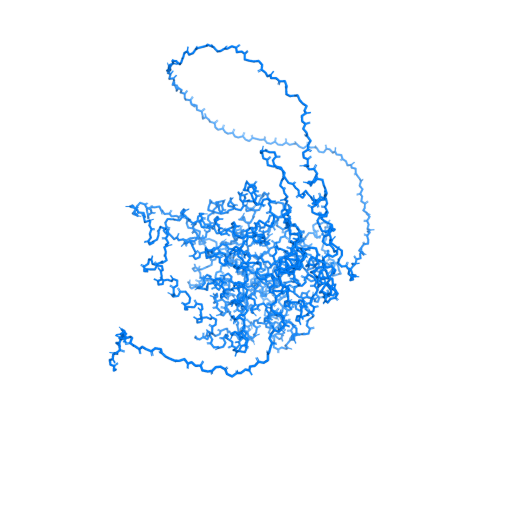ALA A 1 335 ? -29.121 0.061 2.619 1.00 97.81 335 ALA A O 1
ATOM 2501 N N . ILE A 1 336 ? -29.874 1.147 4.438 1.00 98.25 336 ILE A N 1
ATOM 2502 C CA . ILE A 1 336 ? -28.776 2.120 4.492 1.00 98.25 336 ILE A CA 1
ATOM 2503 C C . ILE A 1 336 ? -27.461 1.411 4.819 1.00 98.25 336 ILE A C 1
ATOM 2505 O O . ILE A 1 336 ? -26.463 1.662 4.137 1.00 98.25 336 ILE A O 1
ATOM 2509 N N . ARG A 1 337 ? -27.449 0.502 5.800 1.00 98.19 337 ARG A N 1
ATOM 2510 C CA . ARG A 1 337 ? -26.272 -0.293 6.179 1.00 98.19 337 ARG A CA 1
ATOM 2511 C C . ARG A 1 337 ? -25.745 -1.090 4.991 1.00 98.19 337 ARG A C 1
ATOM 2513 O O . ARG A 1 337 ? -24.591 -0.911 4.596 1.00 98.19 337 ARG A O 1
ATOM 2520 N N . THR A 1 338 ? -26.609 -1.885 4.363 1.00 97.94 338 THR A N 1
ATOM 2521 C CA . THR A 1 338 ? -26.272 -2.704 3.193 1.00 97.94 338 THR A CA 1
ATOM 2522 C C . THR A 1 338 ? -25.720 -1.845 2.053 1.00 97.94 338 THR A C 1
ATOM 2524 O O . THR A 1 338 ? -24.643 -2.122 1.519 1.00 97.94 338 THR A O 1
ATOM 2527 N N . ARG A 1 339 ? -26.397 -0.741 1.707 1.00 98.19 339 ARG A N 1
ATOM 2528 C CA . ARG A 1 339 ? -25.934 0.165 0.644 1.00 98.19 339 ARG A CA 1
ATOM 2529 C C . ARG A 1 339 ? -24.589 0.807 0.978 1.00 98.19 339 ARG A C 1
ATOM 2531 O O . ARG A 1 339 ? -23.750 0.949 0.090 1.00 98.19 339 ARG A O 1
ATOM 2538 N N . THR A 1 340 ? -24.373 1.197 2.231 1.00 98.38 340 THR A N 1
ATOM 2539 C CA . THR A 1 340 ? -23.111 1.794 2.691 1.00 98.38 340 THR A CA 1
ATOM 2540 C C . THR A 1 340 ? -21.958 0.813 2.487 1.00 98.38 340 THR A C 1
ATOM 2542 O O . THR A 1 340 ? -20.983 1.147 1.818 1.00 98.38 340 THR A O 1
ATOM 2545 N N . LEU A 1 341 ? -22.100 -0.426 2.967 1.00 98.12 341 LEU A N 1
ATOM 2546 C CA . LEU A 1 341 ? -21.083 -1.476 2.831 1.00 98.12 341 LEU A CA 1
ATOM 2547 C C . LEU A 1 341 ? -20.756 -1.798 1.361 1.00 98.12 341 LEU A C 1
ATOM 2549 O O . LEU A 1 341 ? -19.601 -2.030 1.012 1.00 98.12 341 LEU A O 1
ATOM 2553 N N . GLN A 1 342 ? -21.752 -1.756 0.476 1.00 97.81 342 GLN A N 1
ATOM 2554 C CA . GLN A 1 342 ? -21.555 -2.004 -0.955 1.00 97.81 342 GLN A CA 1
ATOM 2555 C C . GLN A 1 342 ? -20.910 -0.829 -1.702 1.00 97.81 342 GLN A C 1
ATOM 2557 O O . GLN A 1 342 ? -20.326 -1.036 -2.765 1.00 97.81 342 GLN A O 1
ATOM 2562 N N . THR A 1 343 ? -21.019 0.398 -1.183 1.00 97.06 343 THR A N 1
ATOM 2563 C CA . THR A 1 343 ? -20.576 1.623 -1.876 1.00 97.06 343 THR A CA 1
ATOM 2564 C C . THR A 1 343 ? -19.272 2.199 -1.345 1.00 97.06 343 THR A C 1
ATOM 2566 O O . THR A 1 343 ? -18.563 2.860 -2.106 1.00 97.06 343 THR A O 1
ATOM 2569 N N . VAL A 1 344 ? -18.936 1.942 -0.081 1.00 96.69 344 VAL A N 1
ATOM 2570 C CA . VAL A 1 344 ? -17.727 2.457 0.565 1.00 96.69 344 VAL A CA 1
ATOM 2571 C C . VAL A 1 344 ? -16.462 2.038 -0.191 1.00 96.69 344 VAL A C 1
ATOM 2573 O O . VAL A 1 344 ? -16.305 0.890 -0.614 1.00 96.69 344 VAL A O 1
ATOM 2576 N N . ARG A 1 345 ? -15.543 2.992 -0.378 1.00 95.38 345 ARG A N 1
ATOM 2577 C CA . ARG A 1 345 ? -14.303 2.796 -1.140 1.00 95.38 345 ARG A CA 1
ATOM 2578 C C . ARG A 1 345 ? -13.085 2.998 -0.259 1.00 95.38 345 ARG A C 1
ATOM 2580 O O . ARG A 1 345 ? -12.936 4.034 0.389 1.00 95.38 345 ARG A O 1
ATOM 2587 N N . GLY A 1 346 ? -12.143 2.071 -0.324 1.00 95.00 346 GLY A N 1
ATOM 2588 C CA . GLY A 1 346 ? -10.912 2.216 0.436 1.00 95.00 346 GLY A CA 1
ATOM 2589 C C . GLY A 1 346 ? -10.058 0.967 0.476 1.00 95.00 346 GLY A C 1
ATOM 2590 O O . GLY A 1 346 ? -10.282 0.026 -0.280 1.00 95.00 346 GLY A O 1
ATOM 2591 N N . THR A 1 347 ? -9.064 1.001 1.351 1.00 96.62 347 THR A N 1
ATOM 2592 C CA . THR A 1 347 ? -8.091 -0.067 1.551 1.00 96.62 347 THR A CA 1
ATOM 2593 C C . THR A 1 347 ? -7.724 -0.118 3.022 1.00 96.62 347 THR A C 1
ATOM 2595 O O . THR A 1 347 ? -7.375 0.907 3.604 1.00 96.62 347 THR A O 1
ATOM 2598 N N . VAL A 1 348 ? -7.730 -1.309 3.606 1.00 96.50 348 VAL A N 1
ATOM 2599 C CA . VAL A 1 348 ? -7.019 -1.575 4.858 1.00 96.50 348 VAL A CA 1
ATOM 2600 C C . VAL A 1 348 ? -5.744 -2.344 4.520 1.00 96.50 348 VAL A C 1
ATOM 2602 O O . VAL A 1 348 ? -5.748 -3.164 3.601 1.00 96.50 348 VAL A O 1
ATOM 2605 N N . GLN A 1 349 ? -4.632 -2.042 5.196 1.00 92.69 349 GLN A N 1
ATOM 2606 C CA . GLN A 1 349 ? -3.364 -2.703 4.884 1.00 92.69 349 GLN A CA 1
ATOM 2607 C C . GLN A 1 349 ? -3.378 -4.178 5.289 1.00 92.69 349 GLN A C 1
ATOM 2609 O O . GLN A 1 349 ? -3.313 -5.030 4.411 1.00 92.69 349 GLN A O 1
ATOM 2614 N N . ALA A 1 350 ? -3.508 -4.466 6.585 1.00 92.00 350 ALA A N 1
ATOM 2615 C CA . ALA A 1 350 ? -3.877 -5.773 7.132 1.00 92.00 350 ALA A CA 1
ATOM 2616 C C . ALA A 1 350 ? -3.065 -6.995 6.633 1.00 92.00 350 ALA A C 1
ATOM 2618 O O . ALA A 1 350 ? -3.530 -8.131 6.714 1.00 92.00 350 ALA A O 1
ATOM 2619 N N . ASP A 1 351 ? -1.849 -6.788 6.125 1.00 94.81 351 ASP A N 1
ATOM 2620 C CA . ASP A 1 351 ? -0.962 -7.875 5.710 1.00 94.81 351 ASP A CA 1
ATOM 2621 C C . ASP A 1 351 ? -0.131 -8.316 6.914 1.00 94.81 351 ASP A C 1
ATOM 2623 O O . ASP A 1 351 ? 0.831 -7.660 7.305 1.00 94.81 351 ASP A O 1
ATOM 2627 N N . ILE A 1 352 ? -0.556 -9.423 7.515 1.00 93.44 352 ILE A N 1
ATOM 2628 C CA . ILE A 1 352 ? 0.033 -10.032 8.709 1.00 93.44 352 ILE A CA 1
ATOM 2629 C C . ILE A 1 352 ? 1.312 -10.806 8.372 1.00 93.44 352 ILE A C 1
ATOM 2631 O O . ILE A 1 352 ? 2.189 -10.939 9.221 1.00 93.44 352 ILE A O 1
ATOM 2635 N N . LEU A 1 353 ? 1.458 -11.310 7.143 1.00 95.31 353 LEU A N 1
ATOM 2636 C CA . LEU A 1 353 ? 2.637 -12.096 6.771 1.00 95.31 353 LEU A CA 1
ATOM 2637 C C . LEU A 1 353 ? 3.885 -11.210 6.734 1.00 95.31 353 LEU A C 1
ATOM 2639 O O . LEU A 1 353 ? 4.932 -11.603 7.247 1.00 95.31 353 LEU A O 1
ATOM 2643 N N . LYS A 1 354 ? 3.765 -9.972 6.231 1.00 94.94 354 LYS A N 1
ATOM 2644 C CA . LYS A 1 354 ? 4.880 -9.011 6.275 1.00 94.94 354 LYS A CA 1
ATOM 2645 C C . LYS A 1 354 ? 5.245 -8.537 7.684 1.00 94.94 354 LYS A C 1
ATOM 2647 O O . LYS A 1 354 ? 6.351 -8.034 7.886 1.00 94.94 354 LYS A O 1
ATOM 2652 N N . GLU A 1 355 ? 4.335 -8.646 8.653 1.00 90.75 355 GLU A N 1
ATOM 2653 C CA . GLU A 1 355 ? 4.589 -8.181 10.018 1.00 90.75 355 GLU A CA 1
ATOM 2654 C C . GLU A 1 355 ? 5.639 -9.035 10.707 1.00 90.75 355 GLU A C 1
ATOM 2656 O O . GLU A 1 355 ? 6.535 -8.505 11.357 1.00 90.75 355 GLU A O 1
ATOM 2661 N N . ASP A 1 356 ? 5.565 -10.347 10.519 1.00 89.19 356 ASP A N 1
ATOM 2662 C CA . ASP A 1 356 ? 6.577 -11.266 11.022 1.00 89.19 356 ASP A CA 1
ATOM 2663 C C . ASP A 1 356 ? 7.898 -11.136 10.241 1.00 89.19 356 ASP A C 1
ATOM 2665 O O . ASP A 1 356 ? 8.984 -11.186 10.818 1.00 89.19 356 ASP A O 1
ATOM 2669 N N . GLN A 1 357 ? 7.818 -10.883 8.933 1.00 92.56 357 GLN A N 1
ATOM 2670 C CA . GLN A 1 357 ? 8.991 -10.836 8.059 1.00 92.56 357 GLN A CA 1
ATOM 2671 C C . GLN A 1 357 ? 9.804 -9.536 8.202 1.00 92.56 357 GLN A C 1
ATOM 2673 O O . GLN A 1 357 ? 11.030 -9.606 8.247 1.00 92.56 357 GLN A O 1
ATOM 2678 N N . GLY A 1 358 ? 9.152 -8.365 8.274 1.00 87.25 358 GLY A N 1
ATOM 2679 C CA . GLY A 1 358 ? 9.830 -7.062 8.170 1.00 87.25 358 GLY A CA 1
ATOM 2680 C C . GLY A 1 358 ? 9.358 -5.949 9.118 1.00 87.25 358 GLY A C 1
ATOM 2681 O O . GLY A 1 358 ? 10.196 -5.208 9.624 1.00 87.25 358 GLY A O 1
ATOM 2682 N N . GLN A 1 359 ? 8.053 -5.799 9.387 1.00 86.12 359 GLN A N 1
ATOM 2683 C CA . GLN A 1 359 ? 7.536 -4.597 10.080 1.00 86.12 359 GLN A CA 1
ATOM 2684 C C . GLN A 1 359 ? 7.410 -4.718 11.611 1.00 86.12 359 GLN A C 1
ATOM 2686 O O . GLN A 1 359 ? 7.497 -3.713 12.316 1.00 86.12 359 GLN A O 1
ATOM 2691 N N . ASN A 1 360 ? 7.267 -5.931 12.144 1.00 86.69 360 ASN A N 1
ATOM 2692 C CA . ASN A 1 360 ? 7.223 -6.237 13.577 1.00 86.69 360 ASN A CA 1
ATOM 2693 C C . ASN A 1 360 ? 6.053 -5.617 14.378 1.00 86.69 360 ASN A C 1
ATOM 2695 O O . ASN A 1 360 ? 6.216 -5.367 15.573 1.00 86.69 360 ASN A O 1
ATOM 2699 N N . THR A 1 361 ? 4.869 -5.410 13.784 1.00 84.12 361 THR A N 1
ATOM 2700 C CA . THR A 1 361 ? 3.647 -4.948 14.494 1.00 84.12 361 THR A CA 1
ATOM 2701 C C . THR A 1 361 ? 2.578 -6.038 14.681 1.00 84.12 361 THR A C 1
ATOM 2703 O O . THR A 1 361 ? 1.412 -5.746 14.954 1.00 84.12 361 THR A O 1
ATOM 2706 N N . CYS A 1 362 ? 2.961 -7.317 14.593 1.00 88.00 362 CYS A N 1
ATOM 2707 C CA . CYS A 1 362 ? 2.108 -8.434 15.011 1.00 88.00 362 CYS A CA 1
ATOM 2708 C C . CYS A 1 362 ? 1.812 -8.370 16.517 1.00 88.00 362 CYS A C 1
ATOM 2710 O O . CYS A 1 362 ? 2.732 -8.408 17.334 1.00 88.00 362 CYS A O 1
ATOM 2712 N N . ILE A 1 363 ? 0.526 -8.342 16.878 1.00 93.81 363 ILE A N 1
ATOM 2713 C CA . ILE A 1 363 ? 0.075 -8.391 18.281 1.00 93.81 363 ILE A CA 1
ATOM 2714 C C . ILE A 1 363 ? -0.608 -9.715 18.645 1.00 93.81 363 ILE A C 1
ATOM 2716 O O . ILE A 1 363 ? -0.528 -10.150 19.791 1.00 93.81 363 ILE A O 1
ATOM 2720 N N . PHE A 1 364 ? -1.213 -10.396 17.671 1.00 94.62 364 PHE A N 1
ATOM 2721 C CA . PHE A 1 364 ? -1.845 -11.707 17.840 1.00 94.62 364 PHE A CA 1
ATOM 2722 C C . PHE A 1 364 ? -0.978 -12.825 17.262 1.00 94.62 364 PHE A C 1
ATOM 2724 O O . PHE A 1 364 ? -0.129 -12.582 16.403 1.00 94.62 364 PHE A O 1
ATOM 2731 N N . SER A 1 365 ? -1.220 -14.066 17.688 1.00 92.69 365 SER A N 1
ATOM 2732 C CA . SER A 1 365 ? -0.608 -15.231 17.040 1.00 92.69 365 SER A CA 1
ATOM 2733 C C . SER A 1 365 ? -0.897 -15.247 15.527 1.00 92.69 365 SER A C 1
ATOM 2735 O O . SER A 1 365 ? -1.999 -14.901 15.094 1.00 92.69 365 SER A O 1
ATOM 2737 N N . THR A 1 366 ? 0.075 -15.665 14.706 1.00 89.88 366 THR A N 1
ATOM 2738 C CA . THR A 1 366 ? -0.044 -15.641 13.234 1.00 89.88 366 THR A CA 1
ATOM 2739 C C . THR A 1 366 ? -1.273 -16.409 12.742 1.00 89.88 366 THR A C 1
ATOM 2741 O O . THR A 1 366 ? -1.996 -15.929 11.871 1.00 89.88 366 THR A O 1
ATOM 2744 N N . GLY A 1 367 ? -1.565 -17.567 13.346 1.00 92.00 367 GLY A N 1
ATOM 2745 C CA . GLY A 1 367 ? -2.752 -18.361 13.018 1.00 92.00 367 GLY A CA 1
ATOM 2746 C C . GLY A 1 367 ? -4.064 -17.625 13.308 1.00 92.00 367 GLY A C 1
ATOM 2747 O O . GLY A 1 367 ? -4.954 -17.597 12.457 1.00 92.00 367 GLY A O 1
ATOM 2748 N N . PHE A 1 368 ? -4.176 -16.973 14.470 1.00 95.06 368 PHE A N 1
ATOM 2749 C CA . PHE A 1 368 ? -5.375 -16.213 14.832 1.00 95.06 368 PHE A CA 1
ATOM 2750 C C . PHE A 1 368 ? -5.545 -14.953 13.974 1.00 95.06 368 PHE A C 1
ATOM 2752 O O . PHE A 1 368 ? -6.645 -14.639 13.520 1.00 95.06 368 PHE A O 1
ATOM 2759 N N . ALA A 1 369 ? -4.448 -14.262 13.678 1.00 94.56 369 ALA A N 1
ATOM 2760 C CA . ALA A 1 369 ? -4.458 -13.097 12.808 1.00 94.56 369 ALA A CA 1
ATOM 2761 C C . ALA A 1 369 ? -4.888 -13.457 11.369 1.00 94.56 369 ALA A C 1
ATOM 2763 O O . ALA A 1 369 ? -5.762 -12.794 10.811 1.00 94.56 369 ALA A O 1
ATOM 2764 N N . LEU A 1 370 ? -4.378 -14.557 10.795 1.00 94.56 370 LEU A N 1
ATOM 2765 C CA . LEU A 1 370 ? -4.842 -15.067 9.494 1.00 94.56 370 LEU A CA 1
ATOM 2766 C C . LEU A 1 370 ? -6.325 -15.457 9.518 1.00 94.56 370 LEU A C 1
ATOM 2768 O O . LEU A 1 370 ? -7.053 -15.158 8.569 1.00 94.56 370 LEU A O 1
ATOM 2772 N N . LYS A 1 371 ? -6.798 -16.056 10.618 1.00 95.62 371 LYS A N 1
ATOM 2773 C CA . LYS A 1 371 ? -8.222 -16.350 10.824 1.00 95.62 371 LYS A CA 1
ATOM 2774 C C . LYS A 1 371 ? -9.075 -15.093 10.713 1.00 95.62 371 LYS A C 1
ATOM 2776 O O . LYS A 1 371 ? -10.022 -15.084 9.926 1.00 95.62 371 LYS A O 1
ATOM 2781 N N . MET A 1 372 ? -8.715 -14.025 11.424 1.00 96.38 372 MET A N 1
ATOM 2782 C CA . MET A 1 372 ? -9.435 -12.749 11.343 1.00 96.38 372 MET A CA 1
ATOM 2783 C C . MET A 1 372 ? -9.384 -12.131 9.937 1.00 96.38 372 MET A C 1
ATOM 2785 O O . MET A 1 372 ? -10.382 -11.582 9.477 1.00 96.38 372 MET A O 1
ATOM 2789 N N . MET A 1 373 ? -8.275 -12.284 9.207 1.00 97.00 373 MET A N 1
ATOM 2790 C CA . MET A 1 373 ? -8.196 -11.845 7.807 1.00 97.00 373 MET A CA 1
ATOM 2791 C C . MET A 1 373 ? -9.146 -12.611 6.884 1.00 97.00 373 MET A C 1
ATOM 2793 O O . MET A 1 373 ? -9.739 -12.022 5.979 1.00 97.00 373 MET A O 1
ATOM 2797 N N . GLY A 1 374 ? -9.316 -13.916 7.099 1.00 97.38 374 GLY A N 1
ATOM 2798 C CA . GLY A 1 374 ? -10.322 -14.691 6.374 1.00 97.38 374 GLY A CA 1
ATOM 2799 C C . GLY A 1 374 ? -11.752 -14.313 6.761 1.00 97.38 374 GLY A C 1
ATOM 2800 O O . GLY A 1 374 ? -12.628 -14.320 5.905 1.00 97.38 374 GLY A O 1
ATOM 2801 N N . ASP A 1 375 ? -11.991 -13.930 8.013 1.00 98.38 375 ASP A N 1
ATOM 2802 C CA . ASP A 1 375 ? -13.312 -13.505 8.481 1.00 98.38 375 ASP A CA 1
ATOM 2803 C C . ASP A 1 375 ? -13.756 -12.184 7.852 1.00 98.38 375 ASP A C 1
ATOM 2805 O O . ASP A 1 375 ? -14.901 -12.085 7.408 1.00 98.38 375 ASP A O 1
ATOM 2809 N N . ILE A 1 376 ? -12.840 -11.214 7.736 1.00 98.38 376 ILE A N 1
ATOM 2810 C CA . ILE A 1 376 ? -13.072 -9.968 6.990 1.00 98.38 376 ILE A CA 1
ATOM 2811 C C . ILE A 1 376 ? -13.477 -10.294 5.553 1.00 98.38 376 ILE A C 1
ATOM 2813 O O . ILE A 1 376 ? -14.490 -9.799 5.060 1.00 98.38 376 ILE A O 1
ATOM 2817 N N . GLN A 1 377 ? -12.703 -11.147 4.873 1.00 98.31 377 GLN A N 1
ATOM 2818 C CA . GLN A 1 377 ? -12.971 -11.479 3.477 1.00 98.31 377 GLN A CA 1
ATOM 2819 C C . GLN A 1 377 ? -14.300 -12.231 3.311 1.00 98.31 377 GLN A C 1
ATOM 2821 O O . GLN A 1 377 ? -15.055 -11.936 2.385 1.00 98.31 377 GLN A O 1
ATOM 2826 N N . GLN A 1 378 ? -14.626 -13.151 4.222 1.00 98.25 378 GLN A N 1
ATOM 2827 C CA . GLN A 1 378 ? -15.913 -13.847 4.225 1.00 98.25 378 GLN A CA 1
ATOM 2828 C C . GLN A 1 378 ? -17.078 -12.867 4.400 1.00 98.25 378 GLN A C 1
ATOM 2830 O O . GLN A 1 378 ? -18.050 -12.929 3.648 1.00 98.25 378 GLN A O 1
ATOM 2835 N N . TYR A 1 379 ? -16.958 -11.935 5.349 1.00 98.50 379 TYR A N 1
ATOM 2836 C CA . TYR A 1 379 ? -17.959 -10.900 5.591 1.00 98.50 379 TYR A CA 1
ATOM 2837 C C . TYR A 1 379 ? -18.136 -10.000 4.362 1.00 98.50 379 TYR A C 1
ATOM 2839 O O . TYR A 1 379 ? -19.265 -9.689 3.980 1.00 98.50 379 TYR A O 1
ATOM 2847 N N . PHE A 1 380 ? -17.036 -9.625 3.700 1.00 98.38 380 PHE A N 1
ATOM 2848 C CA . PHE A 1 380 ? -17.066 -8.816 2.480 1.00 98.38 380 PHE A CA 1
ATOM 2849 C C . PHE A 1 380 ? -17.838 -9.507 1.357 1.00 98.38 380 PHE A C 1
ATOM 2851 O O . PHE A 1 380 ? -18.644 -8.860 0.688 1.00 98.38 380 PHE A O 1
ATOM 2858 N N . ILE A 1 381 ? -17.626 -10.811 1.164 1.00 98.12 381 ILE A N 1
ATOM 2859 C CA . ILE A 1 381 ? -18.351 -11.600 0.161 1.00 98.12 381 ILE A CA 1
ATOM 2860 C C . ILE A 1 381 ? -19.841 -11.653 0.514 1.00 98.12 381 ILE A C 1
ATOM 2862 O O . ILE A 1 381 ? -20.671 -11.313 -0.329 1.00 98.12 381 ILE A O 1
ATOM 2866 N N . ALA A 1 382 ? -20.172 -12.001 1.762 1.00 98.00 382 ALA A N 1
ATOM 2867 C CA . ALA A 1 382 ? -21.554 -12.136 2.227 1.00 98.00 382 ALA A CA 1
ATOM 2868 C C . ALA A 1 382 ? -22.370 -10.836 2.088 1.00 98.00 382 ALA A C 1
ATOM 2870 O O . ALA A 1 382 ? -23.544 -10.884 1.731 1.00 98.00 382 ALA A O 1
ATOM 2871 N N . HIS A 1 383 ? -21.737 -9.676 2.295 1.00 97.88 383 HIS A N 1
ATOM 2872 C CA . HIS A 1 383 ? -22.398 -8.364 2.259 1.00 97.88 383 HIS A CA 1
ATOM 2873 C C . HIS A 1 383 ? -22.178 -7.589 0.947 1.00 97.88 383 HIS A C 1
ATOM 2875 O O . HIS A 1 383 ? -22.635 -6.453 0.801 1.00 97.88 383 HIS A O 1
ATOM 2881 N N . GLY A 1 384 ? -21.486 -8.175 -0.036 1.00 97.25 384 GLY A N 1
ATOM 2882 C CA . GLY A 1 384 ? -21.244 -7.539 -1.334 1.00 97.25 384 GLY A CA 1
ATOM 2883 C C . GLY A 1 384 ? -20.292 -6.334 -1.289 1.00 97.25 384 GLY A C 1
ATOM 2884 O O . GLY A 1 384 ? -20.409 -5.429 -2.118 1.00 97.25 384 GLY A O 1
ATOM 2885 N N . VAL A 1 385 ? -19.329 -6.316 -0.365 1.00 97.75 385 VAL A N 1
ATOM 2886 C CA . VAL A 1 385 ? -18.303 -5.266 -0.240 1.00 97.75 385 VAL A CA 1
ATOM 2887 C C . VAL A 1 385 ? -17.274 -5.410 -1.371 1.00 97.75 385 VAL A C 1
ATOM 2889 O O . VAL A 1 385 ? -16.265 -6.105 -1.265 1.00 97.75 385 VAL A O 1
ATOM 2892 N N . ARG A 1 386 ? -17.548 -4.767 -2.512 1.00 94.50 386 ARG A N 1
ATOM 2893 C CA . ARG A 1 386 ? -16.773 -4.913 -3.769 1.00 94.50 386 ARG A CA 1
ATOM 2894 C C . ARG A 1 386 ? -15.836 -3.750 -4.083 1.00 94.50 386 ARG A C 1
ATOM 2896 O O . ARG A 1 386 ? -15.157 -3.756 -5.117 1.00 94.50 386 ARG A O 1
ATOM 2903 N N . HIS A 1 387 ? -15.878 -2.710 -3.262 1.00 94.56 387 HIS A N 1
ATOM 2904 C CA . HIS A 1 387 ? -15.185 -1.444 -3.491 1.00 94.56 387 HIS A CA 1
ATOM 2905 C C . HIS A 1 387 ? -14.139 -1.124 -2.419 1.00 94.56 387 HIS A C 1
ATOM 2907 O O . HIS A 1 387 ? -13.429 -0.121 -2.535 1.00 94.56 387 HIS A O 1
ATOM 2913 N N . TYR A 1 388 ? -13.995 -2.013 -1.437 1.00 97.00 388 TYR A N 1
ATOM 2914 C CA . TYR A 1 388 ? -12.998 -1.933 -0.387 1.00 97.00 388 TYR A CA 1
ATOM 2915 C C . TYR A 1 388 ? -12.002 -3.090 -0.519 1.00 97.00 388 TYR A C 1
ATOM 2917 O O . TYR A 1 388 ? -12.405 -4.247 -0.633 1.00 97.00 388 TYR A O 1
ATOM 2925 N N . TYR A 1 389 ? -10.708 -2.780 -0.516 1.00 96.69 389 TYR A N 1
ATOM 2926 C CA . TYR A 1 389 ? -9.645 -3.782 -0.518 1.00 96.69 389 TYR A CA 1
ATOM 2927 C C . TYR A 1 389 ? -9.427 -4.278 0.917 1.00 96.69 389 TYR A C 1
ATOM 2929 O O . TYR A 1 389 ? -9.102 -3.482 1.802 1.00 96.69 389 TYR A O 1
ATOM 2937 N N . SER A 1 390 ? -9.652 -5.573 1.146 1.00 93.50 390 SER A N 1
ATOM 2938 C CA . SER A 1 390 ? -9.581 -6.223 2.467 1.00 93.50 390 SER A CA 1
ATOM 2939 C C . SER A 1 390 ? -8.148 -6.437 2.951 1.00 93.50 390 SER A C 1
ATOM 2941 O O . SER A 1 390 ? -7.923 -6.568 4.150 1.00 93.50 390 SER A O 1
ATOM 2943 N N . VAL A 1 391 ? -7.187 -6.461 2.026 1.00 96.19 391 VAL A N 1
ATOM 2944 C CA . VAL A 1 391 ? -5.757 -6.564 2.312 1.00 96.19 391 VAL A CA 1
ATOM 2945 C C . VAL A 1 391 ? -4.955 -5.829 1.238 1.00 96.19 391 VAL A C 1
ATOM 2947 O O . VAL A 1 391 ? -5.271 -5.872 0.042 1.00 96.19 391 VAL A O 1
ATOM 2950 N N . SER A 1 392 ? -3.898 -5.151 1.675 1.00 97.12 392 SER A N 1
ATOM 2951 C CA . SER A 1 392 ? -2.855 -4.583 0.829 1.00 97.12 392 SER A CA 1
ATOM 2952 C C . SER A 1 392 ? -1.543 -5.321 1.078 1.00 97.12 392 SER A C 1
ATOM 2954 O O . SER A 1 392 ? -0.748 -4.914 1.925 1.00 97.12 392 SER A O 1
ATOM 2956 N N . ILE A 1 393 ? -1.321 -6.384 0.307 1.00 98.25 393 ILE A N 1
ATOM 2957 C CA . ILE A 1 393 ? -0.152 -7.266 0.383 1.00 98.25 393 ILE A CA 1
ATOM 2958 C C . ILE A 1 393 ? 1.105 -6.446 0.081 1.00 98.25 393 ILE A C 1
ATOM 2960 O O . ILE A 1 393 ? 1.222 -5.853 -0.995 1.00 98.25 393 ILE A O 1
ATOM 2964 N N . SER A 1 394 ? 2.023 -6.336 1.038 1.00 96.88 394 SER A N 1
ATOM 2965 C CA . SER A 1 394 ? 2.999 -5.246 1.044 1.00 96.88 394 SER A CA 1
ATOM 2966 C C . SER A 1 394 ? 4.447 -5.715 1.136 1.00 96.88 394 SER A C 1
ATOM 2968 O O . SER A 1 394 ? 4.852 -6.385 2.081 1.00 96.88 394 SER A O 1
ATOM 2970 N N . GLY A 1 395 ? 5.240 -5.249 0.173 1.00 97.69 395 GLY A N 1
ATOM 2971 C CA . GLY A 1 395 ? 6.694 -5.351 0.131 1.00 97.69 395 GLY A CA 1
ATOM 2972 C C . GLY A 1 395 ? 7.424 -4.110 0.623 1.00 97.69 395 GLY A C 1
ATOM 2973 O O . GLY A 1 395 ? 8.608 -4.205 0.927 1.00 97.69 395 GLY A O 1
ATOM 2974 N N . TYR A 1 396 ? 6.735 -2.967 0.750 1.00 97.94 396 TYR A N 1
ATOM 2975 C CA . TYR A 1 396 ? 7.356 -1.708 1.180 1.00 97.94 396 TYR A CA 1
ATOM 2976 C C . TYR A 1 396 ? 8.207 -1.894 2.442 1.00 97.94 396 TYR A C 1
ATOM 2978 O O . TYR A 1 396 ? 9.409 -1.677 2.428 1.00 97.94 396 TYR A O 1
ATOM 2986 N N . HIS A 1 397 ? 7.603 -2.412 3.509 1.00 97.06 397 HIS A N 1
ATOM 2987 C CA . HIS A 1 397 ? 8.269 -2.595 4.800 1.00 97.06 397 HIS A CA 1
ATOM 2988 C C . HIS A 1 397 ? 9.371 -3.660 4.766 1.00 97.06 397 HIS A C 1
ATOM 2990 O O . HIS A 1 397 ? 10.346 -3.551 5.501 1.00 97.06 397 HIS A O 1
ATOM 2996 N N . ILE A 1 398 ? 9.230 -4.673 3.903 1.00 98.12 398 ILE A N 1
ATOM 2997 C CA . ILE A 1 398 ? 10.258 -5.696 3.672 1.00 98.12 398 ILE A CA 1
ATOM 2998 C C . ILE A 1 398 ? 11.509 -5.041 3.060 1.00 98.12 398 ILE A C 1
ATOM 3000 O O . ILE A 1 398 ? 12.623 -5.295 3.517 1.00 98.12 398 ILE A O 1
ATOM 3004 N N . ALA A 1 399 ? 11.328 -4.147 2.085 1.00 98.25 399 ALA A N 1
ATOM 3005 C CA . ALA A 1 399 ? 12.419 -3.386 1.479 1.00 98.25 399 ALA A CA 1
ATOM 3006 C C . ALA A 1 399 ? 13.043 -2.378 2.447 1.00 98.25 399 ALA A C 1
ATOM 3008 O O . ALA A 1 399 ? 14.261 -2.349 2.611 1.00 98.25 399 ALA A O 1
ATOM 3009 N N . GLU A 1 400 ? 12.222 -1.602 3.159 1.00 97.75 400 GLU A N 1
ATOM 3010 C CA . GLU A 1 400 ? 12.724 -0.627 4.133 1.00 97.75 400 GLU A CA 1
ATOM 3011 C C . GLU A 1 400 ? 13.532 -1.303 5.259 1.00 97.75 400 GLU A C 1
ATOM 3013 O O . GLU A 1 400 ? 14.513 -0.737 5.743 1.00 97.75 400 GLU A O 1
ATOM 3018 N N . ALA A 1 401 ? 13.205 -2.551 5.616 1.00 97.19 401 ALA A N 1
ATOM 3019 C CA . ALA A 1 401 ? 13.967 -3.340 6.584 1.00 97.19 401 ALA A CA 1
ATOM 3020 C C . ALA A 1 401 ? 15.346 -3.810 6.071 1.00 97.19 401 ALA A C 1
ATOM 3022 O O . ALA A 1 401 ? 16.246 -4.052 6.880 1.00 97.19 401 ALA A O 1
ATOM 3023 N N . GLY A 1 402 ? 15.562 -3.922 4.756 1.00 96.88 402 GLY A N 1
ATOM 3024 C CA . GLY A 1 402 ? 16.801 -4.516 4.232 1.00 96.88 402 GLY A CA 1
ATOM 3025 C C . GLY A 1 402 ? 16.727 -5.158 2.872 1.00 96.88 402 GLY A C 1
ATOM 3026 O O . GLY A 1 402 ? 17.770 -5.303 2.241 1.00 96.88 402 GLY A O 1
ATOM 3027 N N . ALA A 1 403 ? 15.536 -5.567 2.442 1.00 98.50 403 ALA A N 1
ATOM 3028 C CA . ALA A 1 403 ? 15.442 -6.396 1.259 1.00 98.50 403 ALA A CA 1
ATOM 3029 C C . ALA A 1 403 ? 15.803 -5.618 -0.007 1.00 98.50 403 ALA A C 1
ATOM 3031 O O . ALA A 1 403 ? 15.320 -4.504 -0.231 1.00 98.50 403 ALA A O 1
ATOM 3032 N N . ASN A 1 404 ? 16.572 -6.257 -0.881 1.00 98.56 404 ASN A N 1
ATOM 3033 C CA . ASN A 1 404 ? 16.754 -5.780 -2.246 1.00 98.56 404 ASN A CA 1
ATOM 3034 C C . ASN A 1 404 ? 15.433 -5.908 -3.053 1.00 98.56 404 ASN A C 1
ATOM 3036 O O . ASN A 1 404 ? 14.470 -6.542 -2.595 1.00 98.56 404 ASN A O 1
ATOM 3040 N N . PRO A 1 405 ? 15.349 -5.327 -4.265 1.00 98.62 405 PRO A N 1
ATOM 3041 C CA . PRO A 1 405 ? 14.112 -5.318 -5.051 1.00 98.62 405 PRO A CA 1
ATOM 3042 C C . PRO A 1 405 ? 13.580 -6.718 -5.395 1.00 98.62 405 PRO A C 1
ATOM 3044 O O . PRO A 1 405 ? 12.365 -6.919 -5.426 1.00 98.62 405 PRO A O 1
ATOM 3047 N N . ILE A 1 406 ? 14.472 -7.690 -5.622 1.00 98.81 406 ILE A N 1
ATOM 3048 C CA . ILE A 1 406 ? 14.115 -9.072 -5.974 1.00 98.81 406 ILE A CA 1
ATOM 3049 C C . ILE A 1 406 ? 13.472 -9.763 -4.770 1.00 98.81 406 ILE A C 1
ATOM 3051 O O . ILE A 1 406 ? 12.365 -10.293 -4.884 1.00 98.81 406 ILE A O 1
ATOM 3055 N N . SER A 1 407 ? 14.130 -9.717 -3.608 1.00 98.81 407 SER A N 1
ATOM 3056 C CA . SER A 1 407 ? 13.626 -10.307 -2.364 1.00 98.81 407 SER A CA 1
ATOM 3057 C C . SER A 1 407 ? 12.318 -9.645 -1.925 1.00 98.81 407 SER A C 1
ATOM 3059 O O . SER A 1 407 ? 11.362 -10.345 -1.586 1.00 98.81 407 SER A O 1
ATOM 3061 N N . GLN A 1 408 ? 12.211 -8.314 -2.034 1.00 98.75 408 GLN A N 1
ATOM 3062 C CA . GLN A 1 408 ? 10.950 -7.600 -1.825 1.00 98.75 408 GLN A CA 1
ATOM 3063 C C . GLN A 1 408 ? 9.834 -8.173 -2.708 1.00 98.75 408 GLN A C 1
ATOM 3065 O O . GLN A 1 408 ? 8.772 -8.545 -2.201 1.00 98.75 408 GLN A O 1
ATOM 3070 N N . LEU A 1 409 ? 10.043 -8.216 -4.026 1.00 98.81 409 LEU A N 1
ATOM 3071 C CA . LEU A 1 409 ? 9.006 -8.617 -4.971 1.00 98.81 409 LEU A CA 1
ATOM 3072 C C . LEU A 1 409 ? 8.597 -10.082 -4.763 1.00 98.81 409 LEU A C 1
ATOM 3074 O O . LEU A 1 409 ? 7.404 -10.383 -4.682 1.00 98.81 409 LEU A O 1
ATOM 3078 N N . ALA A 1 410 ? 9.572 -10.976 -4.599 1.00 98.81 410 ALA A N 1
ATOM 3079 C CA . ALA A 1 410 ? 9.328 -12.396 -4.390 1.00 98.81 410 ALA A CA 1
ATOM 3080 C C . ALA A 1 410 ? 8.567 -12.681 -3.092 1.00 98.81 410 ALA A C 1
ATOM 3082 O O . ALA A 1 410 ? 7.557 -13.385 -3.125 1.00 98.81 410 ALA A O 1
ATOM 3083 N N . PHE A 1 411 ? 8.987 -12.103 -1.961 1.00 98.81 411 PHE A N 1
ATOM 3084 C CA . PHE A 1 411 ? 8.300 -12.303 -0.680 1.00 98.81 411 PHE A CA 1
ATOM 3085 C C . PHE A 1 411 ? 6.880 -11.747 -0.713 1.00 98.81 411 PHE A C 1
ATOM 3087 O O . PHE A 1 411 ? 5.948 -12.397 -0.243 1.00 98.81 411 PHE A O 1
ATOM 3094 N N . THR A 1 412 ? 6.681 -10.599 -1.358 1.00 98.81 412 THR A N 1
ATOM 3095 C CA . THR A 1 412 ? 5.351 -9.991 -1.481 1.00 98.81 412 THR A CA 1
ATOM 3096 C C . THR A 1 412 ? 4.407 -10.849 -2.323 1.00 98.81 412 THR A C 1
ATOM 3098 O O . THR A 1 412 ? 3.270 -11.094 -1.919 1.00 98.81 412 THR A O 1
ATOM 3101 N N . LEU A 1 413 ? 4.858 -11.350 -3.478 1.00 98.81 413 LEU A N 1
ATOM 3102 C CA . LEU A 1 413 ? 4.043 -12.243 -4.307 1.00 98.81 413 LEU A CA 1
ATOM 3103 C C . LEU A 1 413 ? 3.784 -13.582 -3.605 1.00 98.81 413 LEU A C 1
ATOM 3105 O O . LEU A 1 413 ? 2.660 -14.080 -3.652 1.00 98.81 413 LEU A O 1
ATOM 3109 N N . ALA A 1 414 ? 4.773 -14.133 -2.893 1.00 98.75 414 ALA A N 1
ATOM 3110 C CA . ALA A 1 414 ? 4.601 -15.342 -2.088 1.00 98.75 414 ALA A CA 1
ATOM 3111 C C . ALA A 1 414 ? 3.537 -15.154 -0.993 1.00 98.75 414 ALA A C 1
ATOM 3113 O O . ALA A 1 414 ? 2.664 -16.012 -0.823 1.00 98.75 414 ALA A O 1
ATOM 3114 N N . ASN A 1 415 ? 3.562 -14.018 -0.286 1.00 98.56 415 ASN A N 1
ATOM 3115 C CA . ASN A 1 415 ? 2.547 -13.658 0.705 1.00 98.56 415 ASN A CA 1
ATOM 3116 C C . ASN A 1 415 ? 1.165 -13.556 0.044 1.00 98.56 415 ASN A C 1
ATOM 3118 O O . ASN A 1 415 ? 0.195 -14.136 0.533 1.00 98.56 415 ASN A O 1
ATOM 3122 N N . GLY A 1 416 ? 1.079 -12.909 -1.121 1.00 98.38 416 GLY A N 1
ATOM 3123 C CA . GLY A 1 416 ? -0.162 -12.805 -1.888 1.00 98.38 416 GLY A CA 1
ATOM 3124 C C . GLY A 1 416 ? -0.736 -14.161 -2.296 1.00 98.38 416 GLY A C 1
ATOM 3125 O O . GLY A 1 416 ? -1.917 -14.425 -2.076 1.00 98.38 416 GLY A O 1
ATOM 3126 N N . PHE A 1 417 ? 0.094 -15.065 -2.819 1.00 98.69 417 PHE A N 1
ATOM 3127 C CA . PHE A 1 417 ? -0.343 -16.422 -3.149 1.00 98.69 417 PHE A CA 1
ATOM 3128 C C . PHE A 1 417 ? -0.711 -17.246 -1.911 1.00 98.69 417 PHE A C 1
ATOM 3130 O O . PHE A 1 417 ? -1.608 -18.083 -1.993 1.00 98.69 417 PHE A O 1
ATOM 3137 N N . THR A 1 418 ? -0.098 -16.977 -0.758 1.00 98.50 418 THR A N 1
ATOM 3138 C CA . THR A 1 418 ? -0.487 -17.599 0.517 1.00 98.50 418 THR A CA 1
ATOM 3139 C C . THR A 1 418 ? -1.896 -17.176 0.927 1.00 98.50 418 THR A C 1
ATOM 3141 O O . THR A 1 418 ? -2.693 -18.032 1.305 1.00 98.50 418 THR A O 1
ATOM 3144 N N . TYR A 1 419 ? -2.256 -15.897 0.774 1.00 98.38 419 TYR A N 1
ATOM 3145 C CA . TYR A 1 419 ? -3.635 -15.441 0.982 1.00 98.38 419 TYR A CA 1
ATOM 3146 C C . TYR A 1 419 ? -4.620 -16.085 -0.000 1.00 98.38 419 TYR A C 1
ATOM 3148 O O . TYR A 1 419 ? -5.699 -16.505 0.415 1.00 98.38 419 TYR A O 1
ATOM 3156 N N . VAL A 1 420 ? -4.243 -16.224 -1.279 1.00 98.44 420 VAL A N 1
ATOM 3157 C CA . VAL A 1 420 ? -5.073 -16.916 -2.282 1.00 98.44 420 VAL A CA 1
ATOM 3158 C C . VAL A 1 420 ? -5.358 -18.356 -1.853 1.00 98.44 420 VAL A C 1
ATOM 3160 O O . VAL A 1 420 ? -6.520 -18.758 -1.812 1.00 98.44 420 VAL A O 1
ATOM 3163 N N . GLU A 1 421 ? -4.330 -19.132 -1.501 1.00 98.12 421 GLU A N 1
ATOM 3164 C CA . GLU A 1 421 ? -4.518 -20.524 -1.071 1.00 98.12 421 GLU A CA 1
ATOM 3165 C C . GLU A 1 421 ? -5.281 -20.608 0.259 1.00 98.12 421 GLU A C 1
ATOM 3167 O O . GLU A 1 421 ? -6.155 -21.463 0.416 1.00 98.12 421 GLU A O 1
ATOM 3172 N N . TYR A 1 422 ? -5.039 -19.680 1.190 1.00 97.94 422 TYR A N 1
ATOM 3173 C CA . TYR A 1 422 ? -5.760 -19.627 2.459 1.00 97.94 422 TYR A CA 1
ATOM 3174 C C . TYR A 1 422 ? -7.265 -19.384 2.259 1.00 97.94 422 TYR A C 1
ATOM 3176 O O . TYR A 1 422 ? -8.085 -20.146 2.776 1.00 97.94 422 TYR A O 1
ATOM 3184 N N . TYR A 1 423 ? -7.660 -18.386 1.464 1.00 98.31 423 TYR A N 1
ATOM 3185 C CA . TYR A 1 423 ? -9.076 -18.097 1.207 1.00 98.31 423 TYR A CA 1
ATOM 3186 C C . TYR A 1 423 ? -9.771 -19.215 0.423 1.00 98.31 423 TYR A C 1
ATOM 3188 O O . TYR A 1 423 ? -10.911 -19.568 0.734 1.00 98.31 423 TYR A O 1
ATOM 3196 N N . ARG A 1 424 ? -9.070 -19.854 -0.521 1.00 97.81 424 ARG A N 1
ATOM 3197 C CA . ARG A 1 424 ? -9.580 -21.053 -1.205 1.00 97.81 424 ARG A CA 1
ATOM 3198 C C . ARG A 1 424 ? -9.780 -22.223 -0.249 1.00 97.81 424 ARG A C 1
ATOM 3200 O O . ARG A 1 424 ? -10.787 -22.916 -0.360 1.00 97.81 424 ARG A O 1
ATOM 3207 N N . SER A 1 425 ? -8.880 -22.421 0.717 1.00 97.19 425 SER A N 1
ATOM 3208 C CA . SER A 1 425 ? -9.037 -23.475 1.730 1.00 97.19 425 SER A CA 1
ATOM 3209 C C . SER A 1 425 ? -10.275 -23.268 2.617 1.00 97.19 425 SER A C 1
ATOM 3211 O O . SER A 1 425 ? -10.842 -24.232 3.122 1.00 97.19 425 SER A O 1
ATOM 3213 N N . ARG A 1 426 ? -10.759 -22.020 2.726 1.00 97.25 426 ARG A N 1
ATOM 3214 C CA . ARG A 1 426 ? -12.029 -21.653 3.376 1.00 97.25 426 ARG A CA 1
ATOM 3215 C C . ARG A 1 426 ? -13.263 -21.769 2.468 1.00 97.25 426 ARG A C 1
ATOM 3217 O O . ARG A 1 426 ? -14.348 -21.367 2.878 1.00 97.25 426 ARG A O 1
ATOM 3224 N N . GLY A 1 427 ? -13.121 -22.290 1.249 1.00 97.50 427 GLY A N 1
ATOM 3225 C CA . GLY A 1 427 ? -14.223 -22.484 0.301 1.00 97.50 427 GLY A CA 1
ATOM 3226 C C . GLY A 1 427 ? -14.632 -21.235 -0.487 1.00 97.50 427 GLY A C 1
ATOM 3227 O O . GLY A 1 427 ? -15.690 -21.241 -1.109 1.00 97.50 427 GLY A O 1
ATOM 3228 N N . MET A 1 428 ? -13.826 -20.168 -0.480 1.00 98.12 428 MET A N 1
ATOM 3229 C CA . MET A 1 428 ? -14.108 -18.951 -1.252 1.00 98.12 428 MET A CA 1
ATOM 3230 C C . MET A 1 428 ? -13.622 -19.106 -2.697 1.00 98.12 428 MET A C 1
ATOM 3232 O O . MET A 1 428 ? -12.491 -19.546 -2.930 1.00 98.12 428 MET A O 1
ATOM 3236 N N . ALA A 1 429 ? -14.444 -18.721 -3.676 1.00 98.00 429 ALA A N 1
ATOM 3237 C CA . ALA A 1 429 ? -14.019 -18.725 -5.071 1.00 98.00 429 ALA A CA 1
ATOM 3238 C C . ALA A 1 429 ? -13.006 -17.599 -5.327 1.00 98.00 429 ALA A C 1
ATOM 3240 O O . ALA A 1 429 ? -13.129 -16.498 -4.795 1.00 98.00 429 ALA A O 1
ATOM 3241 N N . VAL A 1 430 ? -12.007 -17.865 -6.175 1.00 98.00 430 VAL A N 1
ATOM 3242 C CA . VAL A 1 430 ? -10.913 -16.917 -6.474 1.00 98.00 430 VAL A CA 1
ATOM 3243 C C . VAL A 1 430 ? -11.447 -15.576 -6.971 1.00 98.00 430 VAL A C 1
ATOM 3245 O O . VAL A 1 430 ? -10.961 -14.523 -6.566 1.00 98.00 430 VAL A O 1
ATOM 3248 N N . ASP A 1 431 ? -12.496 -15.611 -7.786 1.00 98.31 431 ASP A N 1
ATOM 3249 C CA . ASP A 1 431 ? -13.109 -14.420 -8.365 1.00 98.31 431 ASP A CA 1
ATOM 3250 C C . ASP A 1 431 ? -13.902 -13.562 -7.368 1.00 98.31 431 ASP A C 1
ATOM 3252 O O . ASP A 1 431 ? -14.163 -12.390 -7.655 1.00 98.31 431 ASP A O 1
ATOM 3256 N N . ASP A 1 432 ? -14.225 -14.097 -6.188 1.00 97.75 432 ASP A N 1
ATOM 3257 C CA . ASP A 1 432 ? -14.944 -13.364 -5.142 1.00 97.75 432 ASP A CA 1
ATOM 3258 C C . ASP A 1 432 ? -14.009 -12.503 -4.280 1.00 97.75 432 ASP A C 1
ATOM 3260 O O . ASP A 1 432 ? -14.457 -11.532 -3.666 1.00 97.75 432 ASP A O 1
ATOM 3264 N N . PHE A 1 433 ? -12.707 -12.818 -4.240 1.00 97.50 433 PHE A N 1
ATOM 3265 C CA . PHE A 1 433 ? -11.740 -12.102 -3.400 1.00 97.50 433 PHE A CA 1
ATOM 3266 C C . PHE A 1 433 ? -10.534 -11.532 -4.151 1.00 97.50 433 PHE A C 1
ATOM 3268 O O . PHE A 1 433 ? -10.050 -10.471 -3.766 1.00 97.50 433 PHE A O 1
ATOM 3275 N N . ALA A 1 434 ? -10.044 -12.163 -5.225 1.00 97.75 434 ALA A N 1
ATOM 3276 C CA . ALA A 1 434 ? -8.849 -11.693 -5.933 1.00 97.75 434 ALA A CA 1
ATOM 3277 C C . ALA A 1 434 ? -8.978 -10.241 -6.441 1.00 97.75 434 ALA A C 1
ATOM 3279 O O . ALA A 1 434 ? -8.026 -9.476 -6.287 1.00 97.75 434 ALA A O 1
ATOM 3280 N N . PRO A 1 435 ? -10.149 -9.781 -6.938 1.00 96.50 435 PRO A N 1
ATOM 3281 C CA . PRO A 1 435 ? -10.344 -8.375 -7.294 1.00 96.50 435 PRO A CA 1
ATOM 3282 C C . PRO A 1 435 ? -10.247 -7.364 -6.140 1.00 96.50 435 PRO A C 1
ATOM 3284 O O . PRO A 1 435 ? -10.129 -6.162 -6.416 1.00 96.50 435 PRO A O 1
ATOM 3287 N N . ASN A 1 436 ? -10.352 -7.841 -4.893 1.00 94.56 436 ASN A N 1
ATOM 3288 C CA . ASN A 1 436 ? -10.258 -7.075 -3.649 1.00 94.56 436 ASN A CA 1
ATOM 3289 C C . ASN A 1 436 ? -8.863 -7.176 -3.000 1.00 94.56 436 ASN A C 1
ATOM 3291 O O . ASN A 1 436 ? -8.648 -6.585 -1.940 1.00 94.56 436 ASN A O 1
ATOM 3295 N N . LEU A 1 437 ? -7.906 -7.856 -3.639 1.00 97.06 437 LEU A N 1
ATOM 3296 C CA . LEU A 1 437 ? -6.500 -7.820 -3.247 1.00 97.06 437 LEU A CA 1
ATOM 3297 C C . LEU A 1 437 ? -5.822 -6.595 -3.871 1.00 97.06 437 LEU A C 1
ATOM 3299 O O . LEU A 1 437 ? -5.932 -6.343 -5.074 1.00 97.06 437 LEU A O 1
ATOM 3303 N N . SER A 1 438 ? -5.121 -5.827 -3.044 1.00 96.56 438 SER A N 1
ATOM 3304 C CA . SER A 1 438 ? -4.230 -4.749 -3.478 1.00 96.56 438 SER A CA 1
ATOM 3305 C C . SER A 1 438 ? -2.795 -5.094 -3.102 1.00 96.56 438 SER A C 1
ATOM 3307 O O . SER A 1 438 ? -2.562 -5.866 -2.176 1.00 96.56 438 SER A O 1
ATOM 3309 N N . PHE A 1 439 ? -1.833 -4.491 -3.793 1.00 98.50 439 PHE A N 1
ATOM 3310 C CA . PHE A 1 439 ? -0.410 -4.640 -3.499 1.00 98.50 439 PHE A CA 1
ATOM 3311 C C . PHE A 1 439 ? 0.232 -3.304 -3.121 1.00 98.50 439 PHE A C 1
ATOM 3313 O O . PHE A 1 439 ? -0.275 -2.239 -3.483 1.00 98.50 439 PHE A O 1
ATOM 3320 N N . PHE A 1 440 ? 1.345 -3.346 -2.390 1.00 98.31 440 PHE A N 1
ATOM 3321 C CA . PHE A 1 440 ? 2.071 -2.146 -1.978 1.00 98.31 440 PHE A CA 1
ATOM 3322 C C . PHE A 1 440 ? 3.593 -2.346 -1.958 1.00 98.31 440 PHE A C 1
ATOM 3324 O O . PHE A 1 440 ? 4.110 -3.069 -1.109 1.00 98.31 440 PHE A O 1
ATOM 3331 N N . PHE A 1 441 ? 4.309 -1.656 -2.846 1.00 98.56 441 PHE A N 1
ATOM 3332 C CA . PHE A 1 441 ? 5.761 -1.778 -3.020 1.00 98.56 441 PHE A CA 1
ATOM 3333 C C . PHE A 1 441 ? 6.515 -0.484 -2.659 1.00 98.56 441 PHE A C 1
ATOM 3335 O O . PHE A 1 441 ? 5.960 0.615 -2.741 1.00 98.56 441 PHE A O 1
ATOM 3342 N N . SER A 1 442 ? 7.787 -0.624 -2.282 1.00 98.38 442 SER A N 1
ATOM 3343 C CA . SER A 1 442 ? 8.782 0.457 -2.230 1.00 98.38 442 SER A CA 1
ATOM 3344 C C . SER A 1 442 ? 9.428 0.644 -3.599 1.00 98.38 442 SER A C 1
ATOM 3346 O O . SER A 1 442 ? 9.530 -0.313 -4.366 1.00 98.38 442 SER A O 1
ATOM 3348 N N . ASN A 1 443 ? 9.865 1.867 -3.898 1.00 98.25 443 ASN A N 1
ATOM 3349 C CA . ASN A 1 443 ? 10.647 2.183 -5.088 1.00 98.25 443 ASN A CA 1
ATOM 3350 C C . ASN A 1 443 ? 11.933 2.917 -4.701 1.00 98.25 443 ASN A C 1
ATOM 3352 O O . ASN A 1 443 ? 11.879 4.047 -4.216 1.00 98.25 443 ASN A O 1
ATOM 3356 N N . GLY A 1 444 ? 13.076 2.267 -4.909 1.00 97.25 444 GLY A N 1
ATOM 3357 C CA . GLY A 1 444 ? 14.412 2.795 -4.635 1.00 97.25 444 GLY A CA 1
ATOM 3358 C C . GLY A 1 444 ? 15.168 3.181 -5.908 1.00 97.25 444 GLY A C 1
ATOM 3359 O O . GLY A 1 444 ? 14.566 3.572 -6.907 1.00 97.25 444 GLY A O 1
ATOM 3360 N N . LEU A 1 445 ? 16.501 3.121 -5.850 1.00 97.25 445 LEU A N 1
ATOM 3361 C CA . LEU A 1 445 ? 17.387 3.590 -6.927 1.00 97.25 445 LEU A CA 1
ATOM 3362 C C . LEU A 1 445 ? 18.052 2.461 -7.729 1.00 97.25 445 LEU A C 1
ATOM 3364 O O . LEU A 1 445 ? 18.610 2.738 -8.788 1.00 97.25 445 LEU A O 1
ATOM 3368 N N . ASP A 1 446 ? 17.988 1.220 -7.247 1.00 98.06 446 ASP A N 1
ATOM 3369 C CA . ASP A 1 446 ? 18.448 0.033 -7.970 1.00 98.06 446 ASP A CA 1
ATOM 3370 C C . ASP A 1 446 ? 17.685 -0.156 -9.297 1.00 98.06 446 ASP A C 1
ATOM 3372 O O . ASP A 1 446 ? 16.499 0.189 -9.386 1.00 98.06 446 ASP A O 1
ATOM 3376 N N . PRO A 1 447 ? 18.331 -0.690 -10.349 1.00 98.19 447 PRO A N 1
ATOM 3377 C CA . PRO A 1 447 ? 17.740 -0.771 -11.683 1.00 98.19 447 PRO A CA 1
ATOM 3378 C C . PRO A 1 447 ? 16.437 -1.581 -11.724 1.00 98.19 447 PRO A C 1
ATOM 3380 O O . PRO A 1 447 ? 15.515 -1.219 -12.456 1.00 98.19 447 PRO A O 1
ATOM 3383 N N . GLU A 1 448 ? 16.316 -2.639 -10.923 1.00 98.56 448 GLU A N 1
ATOM 3384 C CA . GLU A 1 448 ? 15.158 -3.539 -10.876 1.00 98.56 448 GLU A CA 1
ATOM 3385 C C . GLU A 1 448 ? 13.852 -2.802 -10.531 1.00 98.56 448 GLU A C 1
ATOM 3387 O O . GLU A 1 448 ? 12.770 -3.206 -10.965 1.00 98.56 448 GLU A O 1
ATOM 3392 N N . TYR A 1 449 ? 13.933 -1.672 -9.820 1.00 98.31 449 TYR A N 1
ATOM 3393 C CA . TYR A 1 449 ? 12.779 -0.817 -9.531 1.00 98.31 449 TYR A CA 1
ATOM 3394 C C . TYR A 1 449 ? 12.117 -0.232 -10.790 1.00 98.31 449 TYR A C 1
ATOM 3396 O O . TYR A 1 449 ? 10.939 0.120 -10.758 1.00 98.31 449 TYR A O 1
ATOM 3404 N N . ALA A 1 450 ? 12.820 -0.174 -11.925 1.00 97.94 450 ALA A N 1
ATOM 3405 C CA . ALA A 1 450 ? 12.240 0.244 -13.202 1.00 97.94 450 ALA A CA 1
ATOM 3406 C C . ALA A 1 450 ? 11.248 -0.780 -13.791 1.00 97.94 450 ALA A C 1
ATOM 3408 O O . ALA A 1 450 ? 10.448 -0.423 -14.662 1.00 97.94 450 ALA A O 1
ATOM 3409 N N . VAL A 1 451 ? 11.305 -2.043 -13.345 1.00 98.44 451 VAL A N 1
ATOM 3410 C CA . VAL A 1 451 ? 10.494 -3.151 -13.880 1.00 98.44 451 VAL A CA 1
ATOM 3411 C C . VAL A 1 451 ? 9.683 -3.902 -12.819 1.00 98.44 451 VAL A C 1
ATOM 3413 O O . VAL A 1 451 ? 8.909 -4.795 -13.155 1.00 98.44 451 VAL A O 1
ATOM 3416 N N . LEU A 1 452 ? 9.811 -3.544 -11.539 1.00 98.19 452 LEU A N 1
ATOM 3417 C CA . LEU A 1 452 ? 9.176 -4.257 -10.426 1.00 98.19 452 LEU A CA 1
ATOM 3418 C C . LEU A 1 452 ? 7.660 -4.439 -10.621 1.00 98.19 452 LEU A C 1
ATOM 3420 O O . LEU A 1 452 ? 7.131 -5.538 -10.439 1.00 98.19 452 LEU A O 1
ATOM 3424 N N . GLY A 1 453 ? 6.951 -3.382 -11.027 1.00 98.00 453 GLY A N 1
ATOM 3425 C CA . GLY A 1 453 ? 5.500 -3.408 -11.204 1.00 98.00 453 GLY A CA 1
ATOM 3426 C C . GLY A 1 453 ? 5.049 -4.238 -12.405 1.00 98.00 453 GLY A C 1
ATOM 3427 O O . GLY A 1 453 ? 4.092 -5.010 -12.289 1.00 98.00 453 GLY A O 1
ATOM 3428 N N . ARG A 1 454 ? 5.729 -4.128 -13.553 1.00 98.31 454 ARG A N 1
ATOM 3429 C CA . ARG A 1 454 ? 5.429 -4.958 -14.735 1.00 98.31 454 ARG A CA 1
ATOM 3430 C C . ARG A 1 454 ? 5.690 -6.443 -14.501 1.00 98.31 454 ARG A C 1
ATOM 3432 O O . ARG A 1 454 ? 4.849 -7.246 -14.905 1.00 98.31 454 ARG A O 1
ATOM 3439 N N . VAL A 1 455 ? 6.767 -6.801 -13.798 1.00 98.88 455 VAL A N 1
ATOM 3440 C CA . VAL A 1 455 ? 7.052 -8.197 -13.426 1.00 98.88 455 VAL A CA 1
ATOM 3441 C C . VAL A 1 455 ? 5.970 -8.714 -12.479 1.00 98.88 455 VAL A C 1
ATOM 3443 O O . VAL A 1 455 ? 5.398 -9.776 -12.721 1.00 98.88 455 VAL A O 1
ATOM 3446 N N . ALA A 1 456 ? 5.595 -7.931 -11.457 1.00 98.81 456 ALA A N 1
ATOM 3447 C CA . ALA A 1 456 ? 4.508 -8.293 -10.547 1.00 98.81 456 ALA A CA 1
ATOM 3448 C C . ALA A 1 456 ? 3.199 -8.594 -11.298 1.00 98.81 456 ALA A C 1
ATOM 3450 O O . ALA A 1 456 ? 2.549 -9.609 -11.036 1.00 98.81 456 ALA A O 1
ATOM 3451 N N . ARG A 1 457 ? 2.820 -7.735 -12.257 1.00 98.75 457 ARG A N 1
ATOM 3452 C CA . ARG A 1 457 ? 1.613 -7.915 -13.083 1.00 98.75 457 ARG A CA 1
ATOM 3453 C C . ARG A 1 457 ? 1.693 -9.168 -13.955 1.00 98.75 457 ARG A C 1
ATOM 3455 O O . ARG A 1 457 ? 0.721 -9.922 -13.976 1.00 98.75 457 ARG A O 1
ATOM 3462 N N . ARG A 1 458 ? 2.831 -9.412 -14.615 1.00 98.56 458 ARG A N 1
ATOM 3463 C CA . ARG A 1 458 ? 3.029 -10.560 -15.514 1.00 98.56 458 ARG A CA 1
ATOM 3464 C C . ARG A 1 458 ? 2.920 -11.889 -14.768 1.00 98.56 458 ARG A C 1
ATOM 3466 O O . ARG A 1 458 ? 2.115 -12.741 -15.160 1.00 98.56 458 ARG A O 1
ATOM 3473 N N . ILE A 1 459 ? 3.626 -12.019 -13.640 1.00 98.81 459 ILE A N 1
ATOM 3474 C CA . ILE A 1 459 ? 3.568 -13.211 -12.782 1.00 98.81 459 ILE A CA 1
ATOM 3475 C C . ILE A 1 459 ? 2.147 -13.414 -12.247 1.00 98.81 459 ILE A C 1
ATOM 3477 O O . ILE A 1 459 ? 1.573 -14.493 -12.400 1.00 98.81 459 ILE A O 1
ATOM 3481 N N . TRP A 1 460 ? 1.543 -12.382 -11.649 1.00 98.81 460 TRP A N 1
ATOM 3482 C CA . TRP A 1 460 ? 0.208 -12.494 -11.057 1.00 98.81 460 TRP A CA 1
ATOM 3483 C C . TRP A 1 460 ? -0.858 -12.870 -12.086 1.00 98.81 460 TRP A C 1
ATOM 3485 O O . TRP A 1 460 ? -1.621 -13.809 -11.864 1.00 98.81 460 TRP A O 1
ATOM 3495 N N . SER A 1 461 ? -0.894 -12.173 -13.225 1.00 98.62 461 SER A N 1
ATOM 3496 C CA . SER A 1 461 ? -1.860 -12.434 -14.293 1.00 98.62 461 SER A CA 1
ATOM 3497 C C . SER A 1 461 ? -1.768 -13.874 -14.783 1.00 98.62 461 SER A C 1
ATOM 3499 O O . SER A 1 461 ? -2.797 -14.528 -14.947 1.00 98.62 461 SER A O 1
ATOM 3501 N N . THR A 1 462 ? -0.548 -14.363 -15.005 1.00 98.00 462 THR A N 1
ATOM 3502 C CA . THR A 1 462 ? -0.299 -15.717 -15.505 1.00 98.00 462 THR A CA 1
ATOM 3503 C C . THR A 1 462 ? -0.736 -16.759 -14.482 1.00 98.00 462 THR A C 1
ATOM 3505 O O . THR A 1 462 ? -1.513 -17.653 -14.807 1.00 98.00 462 THR A O 1
ATOM 3508 N N . VAL A 1 463 ? -0.336 -16.609 -13.216 1.00 98.44 463 VAL A N 1
ATOM 3509 C CA . VAL A 1 463 ? -0.682 -17.571 -12.162 1.00 98.44 463 VAL A CA 1
ATOM 3510 C C . VAL A 1 463 ? -2.190 -17.586 -11.880 1.00 98.44 463 VAL A C 1
ATOM 3512 O O . VAL A 1 463 ? -2.783 -18.661 -11.788 1.00 98.44 463 VAL A O 1
ATOM 3515 N N . ILE A 1 464 ? -2.844 -16.424 -11.772 1.00 98.50 464 ILE A N 1
ATOM 3516 C CA . ILE A 1 464 ? -4.296 -16.366 -11.545 1.00 98.50 464 ILE A CA 1
ATOM 3517 C C . ILE A 1 464 ? -5.069 -16.992 -12.708 1.00 98.50 464 ILE A C 1
ATOM 3519 O O . ILE A 1 464 ? -6.022 -17.728 -12.459 1.00 98.50 464 ILE A O 1
ATOM 3523 N N . ARG A 1 465 ? -4.652 -16.754 -13.956 1.00 97.94 465 ARG A N 1
ATOM 3524 C CA . ARG A 1 465 ? -5.294 -17.331 -15.143 1.00 97.94 465 ARG A CA 1
ATOM 3525 C C . ARG A 1 465 ? -5.075 -18.841 -15.236 1.00 97.94 465 ARG A C 1
ATOM 3527 O O . ARG A 1 465 ? -6.045 -19.588 -15.304 1.00 97.94 465 ARG A O 1
ATOM 3534 N N . ASP A 1 466 ? -3.820 -19.278 -15.218 1.00 97.31 466 ASP A N 1
ATOM 3535 C CA . ASP A 1 466 ? -3.449 -20.633 -15.643 1.00 97.31 466 ASP A CA 1
ATOM 3536 C C . ASP A 1 466 ? -3.506 -21.643 -14.494 1.00 97.31 466 ASP A C 1
ATOM 3538 O O . ASP A 1 466 ? -3.924 -22.781 -14.696 1.00 97.31 466 ASP A O 1
ATOM 3542 N N . LYS A 1 467 ? -3.133 -21.235 -13.272 1.00 97.38 467 LYS A N 1
ATOM 3543 C CA . LYS A 1 467 ? -3.187 -22.113 -12.091 1.00 97.38 467 LYS A CA 1
ATOM 3544 C C . LYS A 1 467 ? -4.553 -22.070 -11.408 1.00 97.38 467 LYS A C 1
ATOM 3546 O O . LYS A 1 467 ? -5.047 -23.104 -10.963 1.00 97.38 467 LYS A O 1
ATOM 3551 N N . TYR A 1 468 ? -5.143 -20.882 -11.280 1.00 97.75 468 TYR A N 1
ATOM 3552 C CA . TYR A 1 468 ? -6.358 -20.686 -10.481 1.00 97.75 468 TYR A CA 1
ATOM 3553 C C . TYR A 1 468 ? -7.642 -20.494 -11.302 1.00 97.75 468 TYR A C 1
ATOM 3555 O O . TYR A 1 468 ? -8.719 -20.472 -10.709 1.00 97.75 468 TYR A O 1
ATOM 3563 N N . GLY A 1 469 ? -7.557 -20.375 -12.633 1.00 97.50 469 GLY A N 1
ATOM 3564 C CA . GLY A 1 469 ? -8.725 -20.212 -13.507 1.00 97.50 469 GLY A CA 1
ATOM 3565 C C . GLY A 1 469 ? -9.493 -18.901 -13.299 1.00 97.50 469 GLY A C 1
ATOM 3566 O O . GLY A 1 469 ? -10.678 -18.835 -13.613 1.00 97.50 469 GLY A O 1
ATOM 3567 N N . GLY A 1 470 ? -8.850 -17.878 -12.729 1.00 97.62 470 GLY A N 1
ATOM 3568 C CA . GLY A 1 470 ? -9.485 -16.607 -12.393 1.00 97.62 470 GLY A CA 1
ATOM 3569 C C . GLY A 1 470 ? -9.815 -15.760 -13.621 1.00 97.62 470 GLY A C 1
ATOM 3570 O O . GLY A 1 470 ? -9.092 -15.754 -14.624 1.00 97.62 470 GLY A O 1
ATOM 3571 N N . ASN A 1 471 ? -10.900 -14.996 -13.531 1.00 97.50 471 ASN A N 1
ATOM 3572 C CA . ASN A 1 471 ? -11.365 -14.136 -14.613 1.00 97.50 471 ASN A CA 1
ATOM 3573 C C . ASN A 1 471 ? -10.447 -12.921 -14.869 1.00 97.50 471 ASN A C 1
ATOM 3575 O O . ASN A 1 471 ? -9.501 -12.640 -14.131 1.00 97.50 471 ASN A O 1
ATOM 3579 N N . GLU A 1 472 ? -10.766 -12.149 -15.912 1.00 96.75 472 GLU A N 1
ATOM 3580 C CA . GLU A 1 472 ? -10.015 -10.954 -16.325 1.00 96.75 472 GLU A CA 1
ATOM 3581 C C . GLU A 1 472 ? -9.796 -9.944 -15.182 1.00 96.75 472 GLU A C 1
ATOM 3583 O O . GLU A 1 472 ? -8.746 -9.313 -15.080 1.00 96.75 472 GLU A O 1
ATOM 3588 N N . ARG A 1 473 ? -10.782 -9.767 -14.296 1.00 96.81 473 ARG A N 1
ATOM 3589 C CA . ARG A 1 473 ? -10.688 -8.818 -13.181 1.00 96.81 473 ARG A CA 1
ATOM 3590 C C . ARG A 1 473 ? -9.744 -9.329 -12.091 1.00 96.81 473 ARG A C 1
ATOM 3592 O O . ARG A 1 473 ? -9.027 -8.517 -11.512 1.00 96.81 473 ARG A O 1
ATOM 3599 N N . SER A 1 474 ? -9.729 -10.635 -11.841 1.00 98.19 474 SER A N 1
ATOM 3600 C CA . SER A 1 474 ? -8.851 -11.301 -10.869 1.00 98.19 474 SER A CA 1
ATOM 3601 C C . SER A 1 474 ? -7.380 -11.281 -11.299 1.00 98.19 474 SER A C 1
ATOM 3603 O O . SER A 1 474 ? -6.484 -11.201 -10.460 1.00 98.19 474 SER A O 1
ATOM 3605 N N . GLN A 1 475 ? -7.121 -11.289 -12.610 1.00 98.44 475 GLN A N 1
ATOM 3606 C CA . GLN A 1 475 ? -5.772 -11.226 -13.188 1.00 98.44 475 GLN A CA 1
ATOM 3607 C C . GLN A 1 475 ? -5.119 -9.833 -13.082 1.00 98.44 475 GLN A C 1
ATOM 3609 O O . GLN A 1 475 ? -3.908 -9.696 -13.250 1.00 98.44 475 GLN A O 1
ATOM 3614 N N . LYS A 1 476 ? -5.894 -8.780 -12.794 1.00 98.25 476 LYS A N 1
ATOM 3615 C CA . LYS A 1 476 ? -5.410 -7.392 -12.754 1.00 98.25 476 LYS A CA 1
ATOM 3616 C C . LYS A 1 476 ? -4.812 -7.040 -11.393 1.00 98.25 476 LYS A C 1
ATOM 3618 O O . LYS A 1 476 ? -5.511 -6.506 -10.530 1.00 98.25 476 LYS A O 1
ATOM 3623 N N . LEU A 1 477 ? -3.504 -7.255 -11.239 1.00 98.31 477 LEU A N 1
ATOM 3624 C CA . LEU A 1 477 ? -2.757 -6.799 -10.064 1.00 98.31 477 LEU A CA 1
ATOM 3625 C C . LEU A 1 477 ? -2.699 -5.268 -10.030 1.00 98.31 477 LEU A C 1
ATOM 3627 O O . LEU A 1 477 ? -2.065 -4.632 -10.874 1.00 98.31 477 LEU A O 1
ATOM 3631 N N . LYS A 1 478 ? -3.357 -4.676 -9.033 1.00 96.38 478 LYS A N 1
ATOM 3632 C CA . LYS A 1 478 ? -3.292 -3.239 -8.755 1.00 96.38 478 LYS A CA 1
ATOM 3633 C C . LYS A 1 478 ? -2.360 -3.000 -7.586 1.00 96.38 478 LYS A C 1
ATOM 3635 O O . LYS A 1 478 ? -2.442 -3.716 -6.588 1.00 96.38 478 LYS A O 1
ATOM 3640 N N . TYR A 1 479 ? -1.535 -1.966 -7.679 1.00 96.88 479 TYR A N 1
ATOM 3641 C CA . TYR A 1 479 ? -0.605 -1.655 -6.606 1.00 96.88 479 TYR A CA 1
ATOM 3642 C C . TYR A 1 479 ? -0.444 -0.165 -6.329 1.00 96.88 479 TYR A C 1
ATOM 3644 O O . TYR A 1 479 ? -0.577 0.701 -7.201 1.00 96.88 479 TYR A O 1
ATOM 3652 N N . HIS A 1 480 ? -0.120 0.106 -5.073 1.00 96.56 480 HIS A N 1
ATOM 3653 C CA . HIS A 1 480 ? 0.450 1.354 -4.610 1.00 96.56 480 HIS A CA 1
ATOM 3654 C C . HIS A 1 480 ? 1.980 1.261 -4.640 1.00 96.56 480 HIS A C 1
ATOM 3656 O O . HIS A 1 480 ? 2.539 0.213 -4.323 1.00 96.56 480 HIS A O 1
ATOM 3662 N N . ILE A 1 481 ? 2.650 2.349 -5.010 1.00 96.81 481 ILE A N 1
ATOM 3663 C CA . ILE A 1 481 ? 4.079 2.537 -4.764 1.00 96.81 481 ILE A CA 1
ATOM 3664 C C . ILE A 1 481 ? 4.279 3.701 -3.798 1.00 96.81 481 ILE A C 1
ATOM 3666 O O . ILE A 1 481 ? 3.599 4.726 -3.898 1.00 96.81 481 ILE A O 1
ATOM 3670 N N . GLN A 1 482 ? 5.250 3.545 -2.909 1.00 97.94 482 GLN A N 1
ATOM 3671 C CA . GLN A 1 482 ? 5.848 4.623 -2.138 1.00 97.94 482 GLN A CA 1
ATOM 3672 C C . GLN A 1 482 ? 7.343 4.693 -2.461 1.00 97.94 482 GLN A C 1
ATOM 3674 O O . GLN A 1 482 ? 8.006 3.668 -2.587 1.00 97.94 482 GLN A O 1
ATOM 3679 N N . THR A 1 483 ? 7.867 5.901 -2.639 1.00 98.38 483 THR A N 1
ATOM 3680 C CA . THR A 1 483 ? 9.316 6.142 -2.759 1.00 98.38 483 THR A CA 1
ATOM 3681 C C . THR A 1 483 ? 10.044 5.652 -1.502 1.00 98.38 483 THR A C 1
ATOM 3683 O O . THR A 1 483 ? 9.480 5.739 -0.416 1.00 98.38 483 THR A O 1
ATOM 3686 N N . SER A 1 484 ? 11.268 5.140 -1.612 1.00 98.25 484 SER A N 1
ATOM 3687 C CA . SER A 1 484 ? 11.962 4.522 -0.473 1.00 98.25 484 SER A CA 1
ATOM 3688 C C . SER A 1 484 ? 12.375 5.547 0.585 1.00 98.25 484 SER A C 1
ATOM 3690 O O . SER A 1 484 ? 13.126 6.479 0.287 1.00 98.25 484 SER A O 1
ATOM 3692 N N . GLY A 1 485 ? 11.948 5.342 1.835 1.00 96.50 485 GLY A N 1
ATOM 3693 C CA . GLY A 1 485 ? 12.366 6.154 2.983 1.00 96.50 485 GLY A CA 1
ATOM 3694 C C . GLY A 1 485 ? 13.839 5.949 3.328 1.00 96.50 485 GLY A C 1
ATOM 3695 O O . GLY A 1 485 ? 14.561 6.913 3.562 1.00 96.50 485 GLY A O 1
ATOM 3696 N N . ARG A 1 486 ? 14.325 4.708 3.237 1.00 97.38 486 ARG A N 1
ATOM 3697 C CA . ARG A 1 486 ? 15.717 4.307 3.492 1.00 97.38 486 ARG A CA 1
ATOM 3698 C C . ARG A 1 486 ? 16.724 4.971 2.556 1.00 97.38 486 ARG A C 1
ATOM 3700 O O . ARG A 1 486 ? 17.888 5.144 2.914 1.00 97.38 486 ARG A O 1
ATOM 3707 N N . SER A 1 487 ? 16.287 5.349 1.357 1.00 97.62 487 SER A N 1
ATOM 3708 C CA . SER A 1 487 ? 17.121 6.084 0.403 1.00 97.62 487 SER A CA 1
ATOM 3709 C C . SER A 1 487 ? 17.311 7.565 0.766 1.00 97.62 487 SER A C 1
ATOM 3711 O O . SER A 1 487 ? 18.162 8.236 0.172 1.00 97.62 487 SER A O 1
ATOM 3713 N N . LEU A 1 488 ? 16.532 8.091 1.717 1.00 97.75 488 LEU A N 1
ATOM 3714 C CA . LEU A 1 488 ? 16.554 9.490 2.130 1.00 97.75 488 LEU A CA 1
ATOM 3715 C C . LEU A 1 488 ? 17.398 9.653 3.396 1.00 97.75 488 LEU A C 1
ATOM 3717 O O . LEU A 1 488 ? 17.356 8.836 4.311 1.00 97.75 488 LEU A O 1
ATOM 3721 N N . HIS A 1 489 ? 18.209 10.706 3.429 1.00 96.12 489 HIS A N 1
ATOM 3722 C CA . HIS A 1 489 ? 19.276 10.858 4.416 1.00 96.12 489 HIS A CA 1
ATOM 3723 C C . HIS A 1 489 ? 19.106 12.135 5.239 1.00 96.12 489 HIS A C 1
ATOM 3725 O O . HIS A 1 489 ? 18.578 13.132 4.749 1.00 96.12 489 HIS A O 1
ATOM 3731 N N . ALA A 1 490 ? 19.560 12.094 6.494 1.00 92.62 490 ALA A N 1
ATOM 3732 C CA . ALA A 1 490 ? 19.538 13.248 7.394 1.00 92.62 490 ALA A CA 1
ATOM 3733 C C . ALA A 1 490 ? 20.611 14.287 7.027 1.00 92.62 490 ALA A C 1
ATOM 3735 O O . ALA A 1 490 ? 20.450 15.474 7.288 1.00 92.62 490 ALA A O 1
ATOM 3736 N N . GLN A 1 491 ? 21.709 13.849 6.409 1.00 90.75 491 GLN A N 1
ATOM 3737 C CA . GLN A 1 491 ? 22.711 14.725 5.814 1.00 90.75 491 GLN A CA 1
ATOM 3738 C C . GLN A 1 491 ? 22.222 15.227 4.456 1.00 90.75 491 GLN A C 1
ATOM 3740 O O . GLN A 1 491 ? 21.699 14.440 3.666 1.00 90.75 491 GLN A O 1
ATOM 3745 N N . GLU A 1 492 ? 22.441 16.514 4.174 1.00 91.19 492 GLU A N 1
ATOM 3746 C CA . GLU A 1 492 ? 22.097 17.141 2.889 1.00 91.19 492 GLU A CA 1
ATOM 3747 C C . GLU A 1 492 ? 20.665 16.811 2.437 1.00 91.19 492 GLU A C 1
ATOM 3749 O O . GLU A 1 492 ? 20.430 16.329 1.327 1.00 91.19 492 GLU A O 1
ATOM 3754 N N . MET A 1 493 ? 19.691 17.039 3.325 1.00 92.06 493 MET A N 1
ATOM 3755 C CA . MET A 1 493 ? 18.296 16.629 3.120 1.00 92.06 493 MET A CA 1
ATOM 3756 C C . MET A 1 493 ? 17.686 17.175 1.828 1.00 92.06 493 MET A C 1
ATOM 3758 O O . MET A 1 493 ? 16.810 16.542 1.253 1.00 92.06 493 MET A O 1
ATOM 3762 N N . ASP A 1 494 ? 18.150 18.317 1.319 1.00 93.56 494 ASP A N 1
ATOM 3763 C CA . ASP A 1 494 ? 17.675 18.845 0.037 1.00 93.56 494 ASP A CA 1
ATOM 3764 C C . ASP A 1 494 ? 17.956 17.900 -1.145 1.00 93.56 494 ASP A C 1
ATOM 3766 O O . ASP A 1 494 ? 17.205 17.898 -2.121 1.00 93.56 494 ASP A O 1
ATOM 3770 N N . PHE A 1 495 ? 18.968 17.029 -1.053 1.00 97.06 495 PHE A N 1
ATOM 3771 C CA . PHE A 1 495 ? 19.234 16.008 -2.073 1.00 97.06 495 PHE A CA 1
ATOM 3772 C C . PHE A 1 495 ? 18.156 14.918 -2.104 1.00 97.06 495 PHE A C 1
ATOM 3774 O O . PHE A 1 495 ? 18.035 14.198 -3.098 1.00 97.06 495 PHE A O 1
ATOM 3781 N N . ASN A 1 496 ? 17.343 14.793 -1.052 1.00 97.81 496 ASN A N 1
ATOM 3782 C CA . ASN A 1 496 ? 16.269 13.806 -0.989 1.00 97.81 496 ASN A CA 1
ATOM 3783 C C . ASN A 1 496 ? 15.176 14.081 -2.028 1.00 97.81 496 ASN A C 1
ATOM 3785 O O . ASN A 1 496 ? 14.696 13.131 -2.638 1.00 97.81 496 ASN A O 1
ATOM 3789 N N . ASP A 1 497 ? 14.863 15.343 -2.341 1.00 98.31 497 ASP A N 1
ATOM 3790 C CA . ASP A 1 497 ? 13.902 15.667 -3.411 1.00 98.31 497 ASP A CA 1
ATOM 3791 C C . ASP A 1 497 ? 14.349 15.127 -4.778 1.00 98.31 497 ASP A C 1
ATOM 3793 O O . ASP A 1 497 ? 13.521 14.699 -5.586 1.00 98.31 497 ASP A O 1
ATOM 3797 N N . ILE A 1 498 ? 15.661 15.098 -5.036 1.00 98.69 498 ILE A N 1
ATOM 3798 C CA . ILE A 1 498 ? 16.228 14.558 -6.278 1.00 98.69 498 ILE A CA 1
ATOM 3799 C C . ILE A 1 498 ? 15.986 13.046 -6.335 1.00 98.69 498 ILE A C 1
ATOM 3801 O O . ILE A 1 498 ? 15.480 12.535 -7.336 1.00 98.69 498 ILE A O 1
ATOM 3805 N N . ARG A 1 499 ? 16.288 12.332 -5.241 1.00 98.69 499 ARG A N 1
ATOM 3806 C CA . ARG A 1 499 ? 16.073 10.878 -5.131 1.00 98.69 499 ARG A CA 1
ATOM 3807 C C . ARG A 1 499 ? 14.596 10.526 -5.298 1.00 98.69 499 ARG A C 1
ATOM 3809 O O . ARG A 1 499 ? 14.256 9.704 -6.149 1.00 98.69 499 ARG A O 1
ATOM 3816 N N . THR A 1 500 ? 13.724 11.212 -4.562 1.00 98.62 500 THR A N 1
ATOM 3817 C CA . THR A 1 500 ? 12.269 11.036 -4.628 1.00 98.62 500 THR A CA 1
ATOM 3818 C C . THR A 1 500 ? 11.735 11.318 -6.034 1.00 98.62 500 THR A C 1
ATOM 3820 O O . THR A 1 500 ? 10.855 10.601 -6.507 1.00 98.62 500 THR A O 1
ATOM 3823 N N . THR A 1 501 ? 12.285 12.307 -6.749 1.00 98.69 501 THR A N 1
ATOM 3824 C CA . THR A 1 501 ? 11.888 12.614 -8.135 1.00 98.69 501 THR A CA 1
ATOM 3825 C C . THR A 1 501 ? 12.187 11.461 -9.090 1.00 98.69 501 THR A C 1
ATOM 3827 O O . THR A 1 501 ? 11.316 11.078 -9.873 1.00 98.69 501 THR A O 1
ATOM 3830 N N . LEU A 1 502 ? 13.382 10.869 -9.009 1.00 98.75 502 LEU A N 1
ATOM 3831 C CA . LEU A 1 502 ? 13.758 9.725 -9.848 1.00 98.75 502 LEU A CA 1
ATOM 3832 C C . LEU A 1 502 ? 12.891 8.497 -9.542 1.00 98.75 502 LEU A C 1
ATOM 3834 O O . LEU A 1 502 ? 12.365 7.861 -10.454 1.00 98.75 502 LEU A O 1
ATOM 3838 N N . GLN A 1 503 ? 12.666 8.212 -8.260 1.00 98.69 503 GLN A N 1
ATOM 3839 C CA . GLN A 1 503 ? 11.828 7.096 -7.815 1.00 98.69 503 GLN A CA 1
ATOM 3840 C C . GLN A 1 503 ? 10.367 7.261 -8.253 1.00 98.69 503 GLN A C 1
ATOM 3842 O O . GLN A 1 503 ? 9.745 6.305 -8.721 1.00 98.69 503 GLN A O 1
ATOM 3847 N N . ALA A 1 504 ? 9.820 8.475 -8.150 1.00 98.25 504 ALA A N 1
ATOM 3848 C CA . ALA A 1 504 ? 8.477 8.798 -8.621 1.00 98.25 504 ALA A CA 1
ATOM 3849 C C . ALA A 1 504 ? 8.354 8.652 -10.144 1.00 98.25 504 ALA A C 1
ATOM 3851 O O . ALA A 1 504 ? 7.337 8.160 -10.636 1.00 98.25 504 ALA A O 1
ATOM 3852 N N . LEU A 1 505 ? 9.391 9.045 -10.892 1.00 98.06 505 LEU A N 1
ATOM 3853 C CA . LEU A 1 505 ? 9.415 8.917 -12.344 1.00 98.06 505 LEU A CA 1
ATOM 3854 C C . LEU A 1 505 ? 9.343 7.450 -12.779 1.00 98.06 505 LEU A C 1
ATOM 3856 O O . LEU A 1 505 ? 8.492 7.115 -13.603 1.00 98.06 505 LEU A O 1
ATOM 3860 N N . LEU A 1 506 ? 10.167 6.579 -12.183 1.00 97.75 506 LEU A N 1
ATOM 3861 C CA . LEU A 1 506 ? 10.129 5.133 -12.436 1.00 97.75 506 LEU A CA 1
ATOM 3862 C C . LEU A 1 506 ? 8.732 4.555 -12.158 1.00 97.75 506 LEU A C 1
ATOM 3864 O O . LEU A 1 506 ? 8.163 3.866 -13.003 1.00 97.75 506 LEU A O 1
ATOM 3868 N N . ALA A 1 507 ? 8.127 4.921 -11.024 1.00 97.31 507 ALA A N 1
ATOM 3869 C CA . ALA A 1 507 ? 6.794 4.455 -10.646 1.00 97.31 507 ALA A CA 1
ATOM 3870 C C . ALA A 1 507 ? 5.694 4.890 -11.637 1.00 97.31 507 ALA A C 1
ATOM 3872 O O . ALA A 1 507 ? 4.769 4.127 -11.932 1.00 97.31 507 ALA A O 1
ATOM 3873 N N . ILE A 1 508 ? 5.766 6.123 -12.152 1.00 95.75 508 ILE A N 1
ATOM 3874 C CA . ILE A 1 508 ? 4.794 6.663 -13.116 1.00 95.75 508 ILE A CA 1
ATOM 3875 C C . ILE A 1 508 ? 4.999 6.052 -14.507 1.00 95.75 508 ILE A C 1
ATOM 3877 O O . ILE A 1 508 ? 4.015 5.771 -15.202 1.00 95.75 508 ILE A O 1
ATOM 3881 N N . TYR A 1 509 ? 6.249 5.840 -14.915 1.00 96.88 509 TYR A N 1
ATOM 3882 C CA . TYR A 1 509 ? 6.600 5.189 -16.176 1.00 96.88 509 TYR A CA 1
ATOM 3883 C C . TYR A 1 509 ? 6.164 3.728 -16.225 1.00 96.88 509 TYR A C 1
ATOM 3885 O O . TYR A 1 509 ? 5.655 3.292 -17.254 1.00 96.88 509 TYR A O 1
ATOM 3893 N N . ASP A 1 510 ? 6.267 3.005 -15.109 1.00 97.00 510 ASP A N 1
ATOM 3894 C CA . ASP A 1 510 ? 5.779 1.626 -14.989 1.00 97.00 510 ASP A CA 1
ATOM 3895 C C . ASP A 1 510 ? 4.278 1.535 -14.627 1.00 97.00 510 ASP A C 1
ATOM 3897 O O . ASP A 1 510 ? 3.766 0.495 -14.209 1.00 97.00 510 ASP A O 1
ATOM 3901 N N . ASN A 1 511 ? 3.544 2.637 -14.816 1.00 95.31 511 ASN A N 1
ATOM 3902 C CA . ASN A 1 511 ? 2.083 2.706 -14.766 1.00 95.31 511 ASN A CA 1
ATOM 3903 C C . ASN A 1 511 ? 1.462 2.255 -13.422 1.00 95.31 511 ASN A C 1
ATOM 3905 O O . ASN A 1 511 ? 0.497 1.484 -13.389 1.00 95.31 511 ASN A O 1
ATOM 3909 N N . CYS A 1 512 ? 2.010 2.738 -12.298 1.00 95.31 512 CYS A N 1
ATOM 3910 C CA . CYS A 1 512 ? 1.444 2.488 -10.966 1.00 95.31 512 CYS A CA 1
ATOM 3911 C C . CYS A 1 512 ? 0.008 3.038 -10.801 1.00 95.31 512 CYS A C 1
ATOM 3913 O O . CYS A 1 512 ? -0.380 4.030 -11.420 1.00 95.31 512 CYS A O 1
ATOM 3915 N N . ASN A 1 513 ? -0.801 2.417 -9.930 1.00 93.25 513 ASN A N 1
ATOM 3916 C CA . ASN A 1 513 ? -2.200 2.830 -9.712 1.00 93.25 513 ASN A CA 1
ATOM 3917 C C . ASN A 1 513 ? -2.366 3.900 -8.620 1.00 93.25 513 ASN A C 1
ATOM 3919 O O . ASN A 1 513 ? -3.411 4.555 -8.523 1.00 93.25 513 ASN A O 1
ATOM 3923 N N . SER A 1 514 ? -1.375 4.029 -7.741 1.00 92.69 514 SER A N 1
ATOM 3924 C CA . SER A 1 514 ? -1.366 4.982 -6.635 1.00 92.69 514 SER A CA 1
ATOM 3925 C C . SER A 1 514 ? 0.076 5.271 -6.234 1.00 92.69 514 SER A C 1
ATOM 3927 O O . SER A 1 514 ? 0.850 4.326 -6.102 1.00 92.69 514 SER A O 1
ATOM 3929 N N . LEU A 1 515 ? 0.422 6.529 -5.958 1.00 93.38 515 LEU A N 1
ATOM 3930 C CA . LEU A 1 515 ? 1.790 6.944 -5.627 1.00 93.38 515 LEU A CA 1
ATOM 3931 C C . LEU A 1 515 ? 1.842 7.834 -4.379 1.00 93.38 515 LEU A C 1
ATOM 3933 O O . LEU A 1 515 ? 1.127 8.839 -4.280 1.00 93.38 515 LEU A O 1
ATOM 3937 N N . HIS A 1 516 ? 2.732 7.470 -3.459 1.00 94.94 516 HIS A N 1
ATOM 3938 C CA . HIS A 1 516 ? 3.205 8.315 -2.372 1.00 94.94 516 HIS A CA 1
ATOM 3939 C C . HIS A 1 516 ? 4.633 8.766 -2.676 1.00 94.94 516 HIS A C 1
ATOM 3941 O O . HIS A 1 516 ? 5.461 7.980 -3.132 1.00 94.94 516 HIS A O 1
ATOM 3947 N N . THR A 1 517 ? 4.905 10.035 -2.417 1.00 96.38 517 THR A N 1
ATOM 3948 C CA . THR A 1 517 ? 6.234 10.634 -2.544 1.00 96.38 517 THR A CA 1
ATOM 3949 C C . THR A 1 517 ? 6.625 11.127 -1.171 1.00 96.38 517 THR A C 1
ATOM 3951 O O . THR A 1 517 ? 5.927 11.988 -0.634 1.00 96.38 517 THR A O 1
ATOM 3954 N N . ASN A 1 518 ? 7.712 10.588 -0.636 1.00 95.81 518 ASN A N 1
ATOM 3955 C CA . ASN A 1 518 ? 8.251 10.993 0.651 1.00 95.81 518 ASN A CA 1
ATOM 3956 C C . ASN A 1 518 ? 8.718 12.442 0.580 1.00 95.81 518 ASN A C 1
ATOM 3958 O O . ASN A 1 518 ? 9.043 12.973 -0.489 1.00 95.81 518 ASN A O 1
ATOM 3962 N N . ALA A 1 519 ? 8.742 13.079 1.737 1.00 94.25 519 ALA A N 1
ATOM 3963 C CA . ALA A 1 519 ? 9.164 14.457 1.840 1.00 94.25 519 ALA A CA 1
ATOM 3964 C C . ALA A 1 519 ? 10.682 14.539 2.065 1.00 94.25 519 ALA A C 1
ATOM 3966 O O . ALA A 1 519 ? 11.318 13.565 2.464 1.00 94.25 519 ALA A O 1
ATOM 3967 N N . TYR A 1 520 ? 11.295 15.685 1.767 1.00 93.38 520 TYR A N 1
ATOM 3968 C CA . TYR A 1 520 ? 12.757 15.810 1.846 1.00 93.38 520 TYR A CA 1
ATOM 3969 C C . TYR A 1 520 ? 13.293 15.623 3.280 1.00 93.38 520 TYR A C 1
ATOM 3971 O O . TYR A 1 520 ? 14.458 15.269 3.460 1.00 93.38 520 TYR A O 1
ATOM 3979 N N . ASP A 1 521 ? 12.434 15.826 4.286 1.00 90.81 521 ASP A N 1
ATOM 3980 C CA . ASP A 1 521 ? 12.717 15.725 5.719 1.00 90.81 521 ASP A CA 1
ATOM 3981 C C . ASP A 1 521 ? 12.406 14.365 6.368 1.00 90.81 521 ASP A C 1
ATOM 3983 O O . ASP A 1 521 ? 12.504 14.237 7.591 1.00 90.81 521 ASP A O 1
ATOM 3987 N N . GLU A 1 522 ? 12.143 13.339 5.551 1.00 91.19 522 GLU A N 1
ATOM 3988 C CA . GLU A 1 522 ? 11.800 11.967 5.965 1.00 91.19 522 GLU A CA 1
ATOM 3989 C C . GLU A 1 522 ? 12.712 11.398 7.063 1.00 91.19 522 GLU A C 1
ATOM 3991 O O . GLU A 1 522 ? 12.248 10.768 8.009 1.00 91.19 522 GLU A O 1
ATOM 3996 N N . ALA A 1 523 ? 14.023 11.639 6.962 1.00 90.25 523 ALA A N 1
ATOM 3997 C CA . ALA A 1 523 ? 15.009 11.074 7.882 1.00 90.25 523 ALA A CA 1
ATOM 3998 C C . ALA A 1 523 ? 14.982 11.697 9.294 1.00 90.25 523 ALA A C 1
ATOM 4000 O O . ALA A 1 523 ? 15.662 11.192 10.188 1.00 90.25 523 ALA A O 1
ATOM 4001 N N . ILE A 1 524 ? 14.246 12.798 9.498 1.00 88.06 524 ILE A N 1
ATOM 4002 C CA . ILE A 1 524 ? 14.214 13.541 10.767 1.00 88.06 524 ILE A CA 1
ATOM 4003 C C . ILE A 1 524 ? 12.820 13.541 11.395 1.00 88.06 524 ILE A C 1
ATOM 4005 O O . ILE A 1 524 ? 12.690 13.320 12.602 1.00 88.06 524 ILE A O 1
ATOM 4009 N N . THR A 1 525 ? 11.773 13.843 10.625 1.00 87.44 525 THR A N 1
ATOM 4010 C CA . THR A 1 525 ? 10.447 14.109 11.196 1.00 87.44 525 THR A CA 1
ATOM 4011 C C . THR A 1 525 ? 9.306 13.796 10.233 1.00 87.44 525 THR A C 1
ATOM 4013 O O . THR A 1 525 ? 9.508 13.573 9.045 1.00 87.44 525 THR A O 1
ATOM 4016 N N . THR A 1 526 ? 8.079 13.768 10.760 1.00 84.25 526 THR A N 1
ATOM 4017 C CA . THR A 1 526 ? 6.872 13.657 9.931 1.00 84.25 526 THR A CA 1
ATOM 4018 C C . THR A 1 526 ? 6.694 14.942 9.103 1.00 84.25 526 THR A C 1
ATOM 4020 O O . THR A 1 526 ? 6.923 16.028 9.635 1.00 84.25 526 THR A O 1
ATOM 4023 N N . PRO A 1 527 ? 6.255 14.870 7.831 1.00 85.00 527 PRO A N 1
ATOM 4024 C CA . PRO A 1 527 ? 6.301 16.021 6.931 1.00 85.00 527 PRO A CA 1
ATOM 4025 C C . PRO A 1 527 ? 5.507 17.246 7.406 1.00 85.00 527 PRO A C 1
ATOM 4027 O O . PRO A 1 527 ? 4.277 17.197 7.567 1.00 85.00 527 PRO A O 1
ATOM 4030 N N . THR A 1 528 ? 6.190 18.390 7.480 1.00 85.56 528 THR A N 1
ATOM 4031 C CA . THR A 1 528 ? 5.573 19.713 7.689 1.00 85.56 528 THR A CA 1
ATOM 4032 C C . THR A 1 528 ? 4.652 20.112 6.524 1.00 85.56 528 THR A C 1
ATOM 4034 O O . THR A 1 528 ? 4.595 19.462 5.468 1.00 85.56 528 THR A O 1
ATOM 4037 N N . GLU A 1 529 ? 3.894 21.208 6.659 1.00 83.94 529 GLU A N 1
ATOM 4038 C CA . GLU A 1 529 ? 3.118 21.737 5.527 1.00 83.94 529 GLU A CA 1
ATOM 4039 C C . GLU A 1 529 ? 4.001 22.144 4.345 1.00 83.94 529 GLU A C 1
ATOM 4041 O O . GLU A 1 529 ? 3.641 21.895 3.194 1.00 83.94 529 GLU A O 1
ATOM 4046 N N . HIS A 1 530 ? 5.165 22.734 4.618 1.00 85.94 530 HIS A N 1
ATOM 4047 C CA . HIS A 1 530 ? 6.121 23.098 3.581 1.00 85.94 530 HIS A CA 1
ATOM 4048 C C . HIS A 1 530 ? 6.703 21.855 2.895 1.00 85.94 530 HIS A C 1
ATOM 4050 O O . HIS A 1 530 ? 6.705 21.775 1.664 1.00 85.94 530 HIS A O 1
ATOM 4056 N N . SER A 1 531 ? 7.125 20.862 3.679 1.00 89.31 531 SER A N 1
ATOM 4057 C CA . SER A 1 531 ? 7.771 19.658 3.158 1.00 89.31 531 SER A CA 1
ATOM 4058 C C . SER A 1 531 ? 6.836 18.813 2.291 1.00 89.31 531 SER A C 1
ATOM 4060 O O . SER A 1 531 ? 7.174 18.457 1.159 1.00 89.31 531 SER A O 1
ATOM 4062 N N . VAL A 1 532 ? 5.587 18.602 2.729 1.00 88.81 532 VAL A N 1
ATOM 4063 C CA . VAL A 1 532 ? 4.619 17.845 1.918 1.00 88.81 532 VAL A CA 1
ATOM 4064 C C . VAL A 1 532 ? 4.290 18.548 0.599 1.00 88.81 532 VAL A C 1
ATOM 4066 O O . VAL A 1 532 ? 3.992 17.886 -0.392 1.00 88.81 532 VAL A O 1
ATOM 4069 N N . ARG A 1 533 ? 4.341 19.889 0.547 1.00 90.75 533 ARG A N 1
ATOM 4070 C CA . ARG A 1 533 ? 4.109 20.626 -0.703 1.00 90.75 533 ARG A CA 1
ATOM 4071 C C . ARG A 1 533 ? 5.203 20.343 -1.726 1.00 90.75 533 ARG A C 1
ATOM 4073 O O . ARG A 1 533 ? 4.862 20.197 -2.898 1.00 90.75 533 ARG A O 1
ATOM 4080 N N . ARG A 1 534 ? 6.470 20.240 -1.301 1.00 94.31 534 ARG A N 1
ATOM 4081 C CA . ARG A 1 534 ? 7.593 19.829 -2.167 1.00 94.31 534 ARG A CA 1
ATOM 4082 C C . ARG A 1 534 ? 7.361 18.414 -2.693 1.00 94.31 534 ARG A C 1
ATOM 4084 O O . ARG A 1 534 ? 7.321 18.215 -3.904 1.00 94.31 534 ARG A O 1
ATOM 4091 N N . ALA A 1 535 ? 7.043 17.480 -1.799 1.00 93.62 535 ALA A N 1
ATOM 4092 C CA . ALA A 1 535 ? 6.743 16.099 -2.164 1.00 93.62 535 ALA A CA 1
ATOM 4093 C C . ALA A 1 535 ? 5.583 15.992 -3.177 1.00 93.62 535 ALA A C 1
ATOM 4095 O O . ALA A 1 535 ? 5.682 15.315 -4.198 1.00 93.62 535 ALA A O 1
ATOM 4096 N N . MET A 1 536 ? 4.486 16.723 -2.952 1.00 90.00 536 MET A N 1
ATOM 4097 C CA . MET A 1 536 ? 3.354 16.774 -3.884 1.00 90.00 536 MET A CA 1
ATOM 4098 C C . MET A 1 536 ? 3.722 17.404 -5.231 1.00 90.00 536 MET A C 1
ATOM 4100 O O . MET A 1 536 ? 3.213 16.963 -6.265 1.00 90.00 536 MET A O 1
ATOM 4104 N N . ALA A 1 537 ? 4.579 18.429 -5.235 1.00 93.88 537 ALA A N 1
ATOM 4105 C CA . ALA A 1 537 ? 5.010 19.097 -6.457 1.00 93.88 537 ALA A CA 1
ATOM 4106 C C . ALA A 1 537 ? 5.745 18.138 -7.400 1.00 93.88 537 ALA A C 1
ATOM 4108 O O . ALA A 1 537 ? 5.532 18.230 -8.604 1.00 93.88 537 ALA A O 1
ATOM 4109 N N . ILE A 1 538 ? 6.502 17.165 -6.878 1.00 96.88 538 ILE A N 1
ATOM 4110 C CA . ILE A 1 538 ? 7.168 16.131 -7.689 1.00 96.88 538 ILE A CA 1
ATOM 4111 C C . ILE A 1 538 ? 6.153 15.406 -8.586 1.00 96.88 538 ILE A C 1
ATOM 4113 O O . ILE A 1 538 ? 6.310 15.367 -9.806 1.00 96.88 538 ILE A O 1
ATOM 4117 N N . GLN A 1 539 ? 5.062 14.887 -8.009 1.00 93.44 539 GLN A N 1
ATOM 4118 C CA . GLN A 1 539 ? 4.034 14.183 -8.789 1.00 93.44 539 GLN A CA 1
ATOM 4119 C C . GLN A 1 539 ? 3.326 15.113 -9.782 1.00 93.44 539 GLN A C 1
ATOM 4121 O O . GLN A 1 539 ? 3.007 14.705 -10.898 1.00 93.44 539 GLN A O 1
ATOM 4126 N N . LEU A 1 540 ? 3.068 16.362 -9.384 1.00 92.00 540 LEU A N 1
ATOM 4127 C CA . LEU A 1 540 ? 2.401 17.344 -10.238 1.00 92.00 540 LEU A CA 1
ATOM 4128 C C . LEU A 1 540 ? 3.264 17.730 -11.442 1.00 92.00 540 LEU A C 1
ATOM 4130 O O . LEU A 1 540 ? 2.748 17.752 -12.557 1.00 92.00 540 LEU A O 1
ATOM 4134 N N . ILE A 1 541 ? 4.559 17.977 -11.239 1.00 96.38 541 ILE A N 1
ATOM 4135 C CA . ILE A 1 541 ? 5.507 18.313 -12.306 1.00 96.38 541 ILE A CA 1
ATOM 4136 C C . ILE A 1 541 ? 5.619 17.142 -13.283 1.00 96.38 541 ILE A C 1
ATOM 4138 O O . ILE A 1 541 ? 5.463 17.343 -14.489 1.00 96.38 541 ILE A O 1
ATOM 4142 N N . ILE A 1 542 ? 5.794 15.909 -12.788 1.00 95.50 542 ILE A N 1
ATOM 4143 C CA . ILE A 1 542 ? 5.879 14.733 -13.666 1.00 95.50 542 ILE A CA 1
ATOM 4144 C C . ILE A 1 542 ? 4.587 14.574 -14.482 1.00 95.50 542 ILE A C 1
ATOM 4146 O O . ILE A 1 542 ? 4.644 14.399 -15.694 1.00 95.50 542 ILE A O 1
ATOM 4150 N N . ASN A 1 543 ? 3.412 14.681 -13.858 1.00 90.94 543 ASN A N 1
ATOM 4151 C CA . ASN A 1 543 ? 2.148 14.434 -14.556 1.00 90.94 543 ASN A CA 1
ATOM 4152 C C . ASN A 1 543 ? 1.701 15.585 -15.477 1.00 90.94 543 ASN A C 1
ATOM 4154 O O . ASN A 1 543 ? 0.994 15.338 -16.456 1.00 90.94 543 ASN A O 1
ATOM 4158 N N . LYS A 1 544 ? 2.054 16.843 -15.173 1.00 90.69 544 LYS A N 1
ATOM 4159 C CA . LYS A 1 544 ? 1.523 18.027 -15.883 1.00 90.69 544 LYS A CA 1
ATOM 4160 C C . LYS A 1 544 ? 2.530 18.686 -16.818 1.00 90.69 544 LYS A C 1
ATOM 4162 O O . LYS A 1 544 ? 2.134 19.142 -17.895 1.00 90.69 544 LYS A O 1
ATOM 4167 N N . GLU A 1 545 ? 3.800 18.726 -16.428 1.00 95.31 545 GLU A N 1
ATOM 4168 C CA . GLU A 1 545 ? 4.851 19.468 -17.132 1.00 95.31 545 GLU A CA 1
ATOM 4169 C C . GLU A 1 545 ? 5.767 18.545 -17.938 1.00 95.31 545 GLU A C 1
ATOM 4171 O O . GLU A 1 545 ? 6.111 18.854 -19.081 1.00 95.31 545 GLU A O 1
ATOM 4176 N N . PHE A 1 546 ? 6.134 17.390 -17.380 1.00 96.38 546 PHE A N 1
ATOM 4177 C CA . PHE A 1 546 ? 7.104 16.498 -17.999 1.00 96.38 546 PHE A CA 1
ATOM 4178 C C . PHE A 1 546 ? 6.515 15.766 -19.217 1.00 96.38 546 PHE A C 1
ATOM 4180 O O . PHE A 1 546 ? 5.765 14.797 -19.110 1.00 96.38 546 PHE A O 1
ATOM 4187 N N . GLY A 1 547 ? 6.860 16.252 -20.414 1.00 94.38 547 GLY A N 1
ATOM 4188 C CA . GLY A 1 547 ? 6.187 15.885 -21.664 1.00 94.38 547 GLY A CA 1
ATOM 4189 C C . GLY A 1 547 ? 6.161 14.388 -21.985 1.00 94.38 547 GLY A C 1
ATOM 4190 O O . GLY A 1 547 ? 5.155 13.908 -22.505 1.00 94.38 547 GLY A O 1
ATOM 4191 N N . LEU A 1 548 ? 7.215 13.634 -21.651 1.00 94.12 548 LEU A N 1
ATOM 4192 C CA . LEU A 1 548 ? 7.275 12.198 -21.945 1.00 94.12 548 LEU A CA 1
ATOM 4193 C C . LEU A 1 548 ? 6.273 11.382 -21.107 1.00 94.12 548 LEU A C 1
ATOM 4195 O O . LEU A 1 548 ? 5.765 10.377 -21.594 1.00 94.12 548 LEU A O 1
ATOM 4199 N N . ALA A 1 549 ? 5.873 11.862 -19.921 1.00 92.81 549 ALA A N 1
ATOM 4200 C CA . ALA A 1 549 ? 4.849 11.213 -19.093 1.00 92.81 549 ALA A CA 1
ATOM 4201 C C . ALA A 1 549 ? 3.423 11.299 -19.674 1.00 92.81 549 ALA A C 1
ATOM 4203 O O . ALA A 1 549 ? 2.510 10.663 -19.149 1.00 92.81 549 ALA A O 1
ATOM 4204 N N . ARG A 1 550 ? 3.214 12.051 -20.768 1.00 91.62 550 ARG A N 1
ATOM 4205 C CA . ARG A 1 550 ? 1.960 12.016 -21.545 1.00 91.62 550 ARG A CA 1
ATOM 4206 C C . ARG A 1 550 ? 1.831 10.767 -22.418 1.00 91.62 550 ARG A C 1
ATOM 4208 O O . ARG A 1 550 ? 0.755 10.529 -22.965 1.00 91.62 550 ARG A O 1
ATOM 4215 N N . ASN A 1 551 ? 2.915 10.015 -22.602 1.00 93.75 551 ASN A N 1
ATOM 4216 C CA . ASN A 1 551 ? 2.866 8.656 -23.116 1.00 93.75 551 ASN A CA 1
ATOM 4217 C C . ASN A 1 551 ? 2.705 7.692 -21.927 1.00 93.75 551 ASN A C 1
ATOM 4219 O O . ASN A 1 551 ? 3.396 7.811 -20.916 1.00 93.75 551 ASN A O 1
ATOM 4223 N N . ASP A 1 552 ? 1.766 6.760 -22.038 1.00 92.88 552 ASP A N 1
ATOM 4224 C CA . ASP A 1 552 ? 1.386 5.841 -20.966 1.00 92.88 552 ASP A CA 1
ATOM 4225 C C . ASP A 1 552 ? 2.206 4.544 -20.974 1.00 92.88 552 ASP A C 1
ATOM 4227 O O . ASP A 1 552 ? 2.122 3.783 -20.013 1.00 92.88 552 ASP A O 1
ATOM 4231 N N . ASN A 1 553 ? 2.993 4.289 -22.025 1.00 95.81 553 ASN A N 1
ATOM 4232 C CA . ASN A 1 553 ? 3.829 3.100 -22.164 1.00 95.81 553 ASN A CA 1
ATOM 4233 C C . ASN A 1 553 ? 5.282 3.394 -22.610 1.00 95.81 553 ASN A C 1
ATOM 4235 O O . ASN A 1 553 ? 5.809 2.678 -23.463 1.00 95.81 553 ASN A O 1
ATOM 4239 N N . PRO A 1 554 ? 5.980 4.392 -22.024 1.00 96.31 554 PRO A N 1
ATOM 4240 C CA . PRO A 1 554 ? 7.261 4.878 -22.549 1.00 96.31 554 PRO A CA 1
ATOM 4241 C C . PRO A 1 554 ? 8.409 3.873 -22.388 1.00 96.31 554 PRO A C 1
ATOM 4243 O O . PRO A 1 554 ? 9.476 4.064 -22.961 1.00 96.31 554 PRO A O 1
ATOM 4246 N N . LEU A 1 555 ? 8.203 2.825 -21.586 1.00 96.69 555 LEU A N 1
ATOM 4247 C CA . LEU A 1 555 ? 9.189 1.785 -21.312 1.00 96.69 555 LEU A CA 1
ATOM 4248 C C . LEU A 1 555 ? 9.162 0.630 -22.328 1.00 96.69 555 LEU A C 1
ATOM 4250 O O . LEU A 1 555 ? 10.140 -0.105 -22.409 1.00 96.69 555 LEU A O 1
ATOM 4254 N N . GLN A 1 556 ? 8.059 0.432 -23.061 1.00 97.38 556 GLN A N 1
ATOM 4255 C CA . GLN A 1 556 ? 7.924 -0.701 -23.988 1.00 97.38 556 GLN A CA 1
ATOM 4256 C C . GLN A 1 556 ? 8.818 -0.526 -25.219 1.00 97.38 556 GLN A C 1
ATOM 4258 O O . GLN A 1 556 ? 8.897 0.570 -25.777 1.00 97.38 556 GLN A O 1
ATOM 4263 N N . GLY A 1 557 ? 9.467 -1.607 -25.658 1.00 95.31 557 GLY A N 1
ATOM 4264 C CA . GLY A 1 557 ? 10.416 -1.588 -26.774 1.00 95.31 557 GLY A CA 1
ATOM 4265 C C . GLY A 1 557 ? 11.845 -1.189 -26.389 1.00 95.31 557 GLY A C 1
ATOM 4266 O O . GLY A 1 557 ? 12.716 -1.136 -27.257 1.00 95.31 557 GLY A O 1
ATOM 4267 N N . SER A 1 558 ? 12.106 -0.862 -25.117 1.00 98.06 558 SER A N 1
ATOM 4268 C CA . SER A 1 558 ? 13.464 -0.613 -24.628 1.00 98.06 558 SER A CA 1
ATOM 4269 C C . SER A 1 558 ? 14.170 -1.937 -24.355 1.00 98.06 558 SER A C 1
ATOM 4271 O O . SER A 1 558 ? 13.745 -2.688 -23.480 1.00 98.06 558 SER A O 1
ATOM 4273 N N . PHE A 1 559 ? 15.291 -2.182 -25.039 1.00 98.12 559 PHE A N 1
ATOM 4274 C CA . PHE A 1 559 ? 16.055 -3.428 -24.907 1.00 98.12 559 PHE A CA 1
ATOM 4275 C C . PHE A 1 559 ? 16.451 -3.732 -23.458 1.00 98.12 559 PHE A C 1
ATOM 4277 O O . PHE A 1 559 ? 16.259 -4.847 -22.990 1.00 98.12 559 PHE A O 1
ATOM 4284 N N . LEU A 1 560 ? 16.931 -2.721 -22.724 1.00 98.31 560 LEU A N 1
ATOM 4285 C CA . LEU A 1 560 ? 17.321 -2.891 -21.323 1.00 98.31 560 LEU A CA 1
ATOM 4286 C C . LEU A 1 560 ? 16.117 -3.186 -20.423 1.00 98.31 560 LEU A C 1
ATOM 4288 O O . LEU A 1 560 ? 16.240 -3.957 -19.482 1.00 98.31 560 LEU A O 1
ATOM 4292 N N . ILE A 1 561 ? 14.960 -2.570 -20.685 1.00 98.50 561 ILE A N 1
ATOM 4293 C CA . ILE A 1 561 ? 13.757 -2.821 -19.883 1.00 98.50 561 ILE A CA 1
ATOM 4294 C C . ILE A 1 561 ? 13.252 -4.238 -20.122 1.00 98.50 561 ILE A C 1
ATOM 4296 O O . ILE A 1 561 ? 12.910 -4.911 -19.156 1.00 98.50 561 ILE A O 1
ATOM 4300 N N . GLU A 1 562 ? 13.207 -4.693 -21.373 1.00 97.81 562 GLU A N 1
ATOM 4301 C CA . GLU A 1 562 ? 12.779 -6.052 -21.716 1.00 97.81 562 GLU A CA 1
ATOM 4302 C C . GLU A 1 562 ? 13.698 -7.097 -21.071 1.00 97.81 562 GLU A C 1
ATOM 4304 O O . GLU A 1 562 ? 13.221 -7.972 -20.351 1.00 97.81 562 GLU A O 1
ATOM 4309 N N . GLU A 1 563 ? 15.017 -6.944 -21.227 1.00 98.56 563 GLU A N 1
ATOM 4310 C CA . GLU A 1 563 ? 16.002 -7.847 -20.623 1.00 98.56 563 GLU A CA 1
ATOM 4311 C C . GLU A 1 563 ? 15.920 -7.843 -19.092 1.00 98.56 563 GLU A C 1
ATOM 4313 O O . GLU A 1 563 ? 15.850 -8.900 -18.466 1.00 98.56 563 GLU A O 1
ATOM 4318 N N . LEU A 1 564 ? 15.851 -6.662 -18.473 1.00 98.69 564 LEU A N 1
ATOM 4319 C CA . LEU A 1 564 ? 15.744 -6.547 -17.022 1.00 98.69 564 LEU A CA 1
ATOM 4320 C C . LEU A 1 564 ? 14.428 -7.134 -16.495 1.00 98.69 564 LEU A C 1
ATOM 4322 O O . LEU A 1 564 ? 14.412 -7.719 -15.416 1.00 98.69 564 LEU A O 1
ATOM 4326 N N . THR A 1 565 ? 13.333 -7.014 -17.249 1.00 98.81 565 THR A N 1
ATOM 4327 C CA . THR A 1 565 ? 12.044 -7.630 -16.896 1.00 98.81 565 THR A CA 1
ATOM 4328 C C . THR A 1 565 ? 12.170 -9.146 -16.833 1.00 98.81 565 THR A C 1
ATOM 4330 O O . THR A 1 565 ? 11.721 -9.749 -15.861 1.00 98.81 565 THR A O 1
ATOM 4333 N N . ASP A 1 566 ? 12.802 -9.758 -17.835 1.00 98.62 566 ASP A N 1
ATOM 4334 C CA . ASP A 1 566 ? 12.985 -11.208 -17.892 1.00 98.62 566 ASP A CA 1
ATOM 4335 C C . ASP A 1 566 ? 13.954 -11.700 -16.801 1.00 98.62 566 ASP A C 1
ATOM 4337 O O . ASP A 1 566 ? 13.661 -12.682 -16.118 1.00 98.62 566 ASP A O 1
ATOM 4341 N N . LEU A 1 567 ? 15.055 -10.978 -16.555 1.00 98.81 567 LEU A N 1
ATOM 4342 C CA . LEU A 1 567 ? 16.007 -11.296 -15.483 1.00 98.81 567 LEU A CA 1
ATOM 4343 C C . LEU A 1 567 ? 15.365 -11.225 -14.091 1.00 98.81 567 LEU A C 1
ATOM 4345 O O . LEU A 1 567 ? 15.556 -12.125 -13.270 1.00 98.81 567 LEU A O 1
ATOM 4349 N N . VAL A 1 568 ? 14.600 -10.165 -13.815 1.00 98.88 568 VAL A N 1
ATOM 4350 C CA . VAL A 1 568 ? 13.923 -9.990 -12.523 1.00 98.88 568 VAL A CA 1
ATOM 4351 C C . VAL A 1 568 ? 12.802 -11.014 -12.355 1.00 98.88 568 VAL A C 1
ATOM 4353 O O . VAL A 1 568 ? 12.663 -11.565 -11.264 1.00 98.88 568 VAL A O 1
ATOM 4356 N N . GLU A 1 569 ? 12.026 -11.311 -13.404 1.00 98.88 569 GLU A N 1
ATOM 4357 C CA . GLU A 1 569 ? 11.003 -12.361 -13.341 1.00 98.88 569 GLU A CA 1
ATOM 4358 C C . GLU A 1 569 ? 11.615 -13.720 -12.996 1.00 98.88 569 GLU A C 1
ATOM 4360 O O . GLU A 1 569 ? 11.167 -14.356 -12.041 1.00 98.88 569 GLU A O 1
ATOM 4365 N N . GLU A 1 570 ? 12.669 -14.138 -13.697 1.00 98.81 570 GLU A N 1
ATOM 4366 C CA . GLU A 1 570 ? 13.338 -15.416 -13.435 1.00 98.81 570 GLU A CA 1
ATOM 4367 C C . GLU A 1 570 ? 13.918 -15.470 -12.011 1.00 98.81 570 GLU A C 1
ATOM 4369 O O . GLU A 1 570 ? 13.724 -16.448 -11.283 1.00 98.81 570 GLU A O 1
ATOM 4374 N N . ALA A 1 571 ? 14.565 -14.393 -11.555 1.00 98.88 571 ALA A N 1
ATOM 4375 C CA . ALA A 1 571 ? 15.108 -14.320 -10.201 1.00 98.88 571 ALA A CA 1
ATOM 4376 C C . ALA A 1 571 ? 14.014 -14.432 -9.123 1.00 98.88 571 ALA A C 1
ATOM 4378 O O . ALA A 1 571 ? 14.208 -15.108 -8.104 1.00 98.88 571 ALA A O 1
ATOM 4379 N N . VAL A 1 572 ? 12.853 -13.812 -9.360 1.00 98.88 572 VAL A N 1
ATOM 4380 C CA . VAL A 1 572 ? 11.676 -13.923 -8.492 1.00 98.88 572 VAL A CA 1
ATOM 4381 C C . VAL A 1 572 ? 11.129 -15.347 -8.496 1.00 98.88 572 VAL A C 1
ATOM 4383 O O . VAL A 1 572 ? 10.883 -15.892 -7.422 1.00 98.88 572 VAL A O 1
ATOM 4386 N N . LEU A 1 573 ? 10.974 -15.985 -9.659 1.00 98.69 573 LEU A N 1
ATOM 4387 C CA . LEU A 1 573 ? 10.502 -17.371 -9.754 1.00 98.69 573 LEU A CA 1
ATOM 4388 C C . LEU A 1 573 ? 11.441 -18.341 -9.019 1.00 98.69 573 LEU A C 1
ATOM 4390 O O . LEU A 1 573 ? 10.975 -19.213 -8.280 1.00 98.69 573 LEU A O 1
ATOM 4394 N N . ALA A 1 574 ? 12.755 -18.145 -9.133 1.00 98.75 574 ALA A N 1
ATOM 4395 C CA . ALA A 1 574 ? 13.742 -18.924 -8.393 1.00 98.75 574 ALA A CA 1
ATOM 4396 C C . ALA A 1 574 ? 13.607 -18.741 -6.867 1.00 98.75 574 ALA A C 1
ATOM 4398 O O . ALA A 1 574 ? 13.729 -19.707 -6.108 1.00 98.75 574 ALA A O 1
ATOM 4399 N N . GLU A 1 575 ? 13.332 -17.520 -6.397 1.00 98.75 575 GLU A N 1
ATOM 4400 C CA . GLU A 1 575 ? 13.080 -17.232 -4.978 1.00 98.75 575 GLU A CA 1
ATOM 4401 C C . GLU A 1 575 ? 11.761 -17.852 -4.491 1.00 98.75 575 GLU A C 1
ATOM 4403 O O . GLU A 1 575 ? 11.735 -18.494 -3.439 1.00 98.75 575 GLU A O 1
ATOM 4408 N N . LEU A 1 576 ? 10.691 -17.788 -5.289 1.00 98.31 576 LEU A N 1
ATOM 4409 C CA . LEU A 1 576 ? 9.438 -18.496 -5.002 1.00 98.31 576 LEU A CA 1
ATOM 4410 C C . LEU A 1 576 ? 9.668 -20.011 -4.872 1.00 98.31 576 LEU A C 1
ATOM 4412 O O . LEU A 1 576 ? 9.125 -20.641 -3.961 1.00 98.31 576 LEU A O 1
ATOM 4416 N N . GLY A 1 577 ? 10.526 -20.592 -5.716 1.00 98.25 577 GLY A N 1
ATOM 4417 C CA . GLY A 1 577 ? 10.961 -21.985 -5.602 1.00 98.25 577 GLY A CA 1
ATOM 4418 C C . GLY A 1 577 ? 11.692 -22.280 -4.286 1.00 98.25 577 GLY A C 1
ATOM 4419 O O . GLY A 1 577 ? 11.429 -23.299 -3.645 1.00 98.25 577 GLY A O 1
ATOM 4420 N N . ARG A 1 578 ? 12.577 -21.387 -3.820 1.00 98.50 578 ARG A N 1
ATOM 4421 C CA . ARG A 1 578 ? 13.268 -21.534 -2.521 1.00 98.50 578 ARG A CA 1
ATOM 4422 C C . ARG A 1 578 ? 12.303 -21.514 -1.336 1.00 98.50 578 ARG A C 1
ATOM 4424 O O . ARG A 1 578 ? 12.498 -22.294 -0.399 1.00 98.50 578 ARG A O 1
ATOM 4431 N N . ILE A 1 579 ? 11.273 -20.671 -1.385 1.00 98.25 579 ILE A N 1
ATOM 4432 C CA . ILE A 1 579 ? 10.212 -20.605 -0.367 1.00 98.25 579 ILE A CA 1
ATOM 4433 C C . ILE A 1 579 ? 9.347 -21.869 -0.416 1.00 98.25 579 ILE A C 1
ATOM 4435 O O . ILE A 1 579 ? 9.050 -22.460 0.620 1.00 98.25 579 ILE A O 1
ATOM 4439 N N . HIS A 1 580 ? 8.985 -22.337 -1.614 1.00 96.69 580 HIS A N 1
ATOM 4440 C CA . HIS A 1 580 ? 8.193 -23.553 -1.787 1.00 96.69 580 HIS A CA 1
ATOM 4441 C C . HIS A 1 580 ? 8.857 -24.778 -1.138 1.00 96.69 580 HIS A C 1
ATOM 4443 O O . HIS A 1 580 ? 8.216 -25.469 -0.347 1.00 96.69 580 HIS A O 1
ATOM 4449 N N . HIS A 1 581 ? 10.157 -24.995 -1.375 1.00 97.31 581 HIS A N 1
ATOM 4450 C CA . HIS A 1 581 ? 10.910 -26.108 -0.778 1.00 97.31 581 HIS A CA 1
ATOM 4451 C C . HIS A 1 581 ? 11.004 -26.059 0.760 1.00 97.31 581 HIS A C 1
ATOM 4453 O O . HIS A 1 581 ? 11.359 -27.058 1.379 1.00 97.31 581 HIS A O 1
ATOM 4459 N N . ARG A 1 582 ? 10.678 -24.920 1.385 1.00 97.69 582 ARG A N 1
ATOM 4460 C CA . ARG A 1 582 ? 10.633 -24.730 2.846 1.00 97.69 582 ARG A CA 1
ATOM 4461 C C . ARG A 1 582 ? 9.225 -24.889 3.433 1.00 97.69 582 ARG A C 1
ATOM 4463 O O . ARG A 1 582 ? 8.995 -24.513 4.574 1.00 97.69 582 ARG A O 1
ATOM 4470 N N . GLY A 1 583 ? 8.277 -25.436 2.670 1.00 96.56 583 GLY A N 1
ATOM 4471 C CA . GLY A 1 583 ? 6.887 -25.582 3.116 1.00 96.56 583 GLY A CA 1
ATOM 4472 C C . GLY A 1 583 ? 6.043 -24.323 2.899 1.00 96.56 583 GLY A C 1
ATOM 4473 O O . GLY A 1 583 ? 5.075 -24.090 3.620 1.00 96.56 583 GLY A O 1
ATOM 4474 N N . GLY A 1 584 ? 6.401 -23.504 1.906 1.00 97.31 584 GLY A N 1
ATOM 4475 C CA . GLY A 1 584 ? 5.712 -22.250 1.610 1.00 97.31 584 GLY A CA 1
ATOM 4476 C C . GLY A 1 584 ? 6.067 -21.134 2.594 1.00 97.31 584 GLY A C 1
ATOM 4477 O O . GLY A 1 584 ? 7.020 -21.236 3.361 1.00 97.31 584 GLY A O 1
ATOM 4478 N N . VAL A 1 585 ? 5.299 -20.041 2.562 1.00 97.56 585 VAL A N 1
ATOM 4479 C CA . VAL A 1 585 ? 5.594 -18.836 3.357 1.00 97.56 585 VAL A CA 1
ATOM 4480 C C . VAL A 1 585 ? 5.609 -19.120 4.855 1.00 97.56 585 VAL A C 1
ATOM 4482 O O . VAL A 1 585 ? 6.532 -18.674 5.530 1.00 97.56 585 VAL A O 1
ATOM 4485 N N . LEU A 1 586 ? 4.624 -19.870 5.361 1.00 94.75 586 LEU A N 1
ATOM 4486 C CA . LEU A 1 586 ? 4.511 -20.167 6.791 1.00 94.75 586 LEU A CA 1
ATOM 4487 C C . LEU A 1 586 ? 5.654 -21.068 7.276 1.00 94.75 586 LEU A C 1
ATOM 4489 O O . LEU A 1 586 ? 6.292 -20.737 8.267 1.00 94.75 586 LEU A O 1
ATOM 4493 N N . GLY A 1 587 ? 5.989 -22.133 6.537 1.00 95.81 587 GLY A N 1
ATOM 4494 C CA . GLY A 1 587 ? 7.135 -22.981 6.884 1.00 95.81 587 GLY A CA 1
ATOM 4495 C C . GLY A 1 587 ? 8.474 -22.236 6.798 1.00 95.81 587 GLY A C 1
ATOM 4496 O O . GLY A 1 587 ? 9.348 -22.405 7.646 1.00 95.81 587 GLY A O 1
ATOM 4497 N N . ALA A 1 588 ? 8.619 -21.330 5.826 1.00 96.81 588 ALA A N 1
ATOM 4498 C CA . ALA A 1 588 ? 9.781 -20.453 5.741 1.00 96.81 588 ALA A CA 1
ATOM 4499 C C . ALA A 1 588 ? 9.862 -19.481 6.939 1.00 96.81 588 ALA A C 1
ATOM 4501 O O . ALA A 1 588 ? 10.950 -19.311 7.496 1.00 96.81 588 ALA A O 1
ATOM 4502 N N . MET A 1 589 ? 8.728 -18.927 7.389 1.00 93.44 589 MET A N 1
ATOM 4503 C CA . MET A 1 589 ? 8.638 -18.068 8.579 1.00 93.44 589 MET A CA 1
ATOM 4504 C C . MET A 1 589 ? 8.996 -18.820 9.866 1.00 93.44 589 MET A C 1
ATOM 4506 O O . MET A 1 589 ? 9.730 -18.280 10.688 1.00 93.44 589 MET A O 1
ATOM 4510 N N . ASP A 1 590 ? 8.581 -20.082 10.013 1.00 91.06 590 ASP A N 1
ATOM 4511 C CA . ASP A 1 590 ? 8.932 -20.911 11.178 1.00 91.06 590 ASP A CA 1
ATOM 4512 C C . ASP A 1 590 ? 10.451 -21.118 11.321 1.00 91.06 590 ASP A C 1
ATOM 4514 O O . ASP A 1 590 ? 10.968 -21.224 12.431 1.00 91.06 590 ASP A O 1
ATOM 4518 N N . THR A 1 591 ? 11.180 -21.136 10.199 1.00 92.62 591 THR A 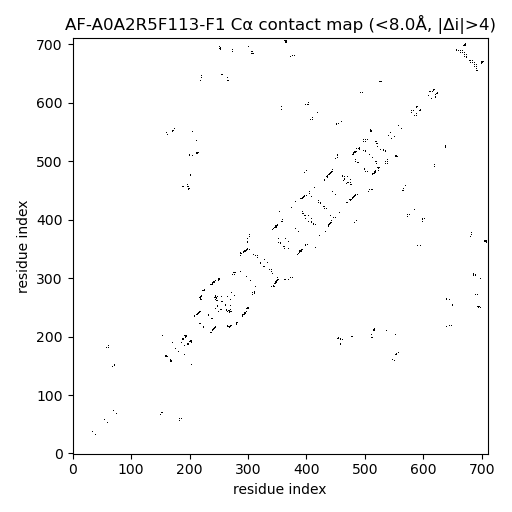N 1
ATOM 4519 C CA . THR A 1 591 ? 12.656 -21.209 10.174 1.00 92.62 591 THR A CA 1
ATOM 4520 C C . THR A 1 591 ? 13.348 -19.843 10.151 1.00 92.62 591 THR A C 1
ATOM 4522 O O . THR A 1 591 ? 14.574 -19.784 10.076 1.00 92.62 591 THR A O 1
ATOM 4525 N N . GLY A 1 592 ? 12.587 -18.744 10.166 1.00 93.25 592 GLY A N 1
ATOM 4526 C CA . GLY A 1 592 ? 13.116 -17.383 10.079 1.00 93.25 592 GLY A CA 1
ATOM 4527 C C . GLY A 1 592 ? 13.759 -17.033 8.731 1.00 93.25 592 GLY A C 1
ATOM 4528 O O . GLY A 1 592 ? 14.533 -16.081 8.667 1.00 93.25 592 GLY A O 1
ATOM 4529 N N . TYR A 1 593 ? 13.465 -17.764 7.647 1.00 97.12 593 TYR A N 1
ATOM 4530 C CA . TYR A 1 593 ? 14.170 -17.629 6.364 1.00 97.12 593 TYR A CA 1
ATOM 4531 C C . TYR A 1 593 ? 14.084 -16.218 5.774 1.00 97.12 593 TYR A C 1
ATOM 4533 O O . TYR A 1 593 ? 15.112 -15.620 5.457 1.00 97.12 593 TYR A O 1
ATOM 4541 N N . GLN A 1 594 ? 12.870 -15.676 5.640 1.00 97.38 594 GLN A N 1
ATOM 4542 C CA . GLN A 1 594 ? 12.672 -14.342 5.071 1.00 97.38 594 GLN A CA 1
ATOM 4543 C C . GLN A 1 594 ? 13.373 -13.286 5.928 1.00 97.38 594 GLN A C 1
ATOM 4545 O O . GLN A 1 594 ? 14.118 -12.467 5.400 1.00 97.38 594 GLN A O 1
ATOM 4550 N N . ARG A 1 595 ? 13.185 -13.340 7.254 1.00 95.19 595 ARG A N 1
ATOM 4551 C CA . ARG A 1 595 ? 13.806 -12.404 8.199 1.00 95.19 595 ARG A CA 1
ATOM 4552 C C . ARG A 1 595 ? 15.333 -12.464 8.130 1.00 95.19 595 ARG A C 1
ATOM 4554 O O . ARG A 1 595 ? 15.966 -11.416 8.042 1.00 95.19 595 ARG A O 1
ATOM 4561 N N . GLY A 1 596 ? 15.912 -13.664 8.121 1.00 96.69 596 GLY A N 1
ATOM 4562 C CA . GLY A 1 596 ? 17.354 -13.868 7.986 1.00 96.69 596 GLY A CA 1
ATOM 4563 C C . GLY A 1 596 ? 17.891 -13.282 6.681 1.00 96.69 596 GLY A C 1
ATOM 4564 O O . GLY A 1 596 ? 18.829 -12.491 6.704 1.00 96.69 596 GLY A O 1
ATOM 4565 N N . ARG A 1 597 ? 17.229 -13.561 5.552 1.00 97.88 597 ARG A N 1
ATOM 4566 C CA . ARG A 1 597 ? 17.627 -13.031 4.240 1.00 97.88 597 ARG A CA 1
ATOM 4567 C C . ARG A 1 597 ? 17.534 -11.503 4.161 1.00 97.88 597 ARG A C 1
ATOM 4569 O O . ARG A 1 597 ? 18.442 -10.867 3.639 1.00 97.88 597 ARG A O 1
ATOM 4576 N N . ILE A 1 598 ? 16.490 -10.904 4.739 1.00 98.19 598 ILE A N 1
ATOM 4577 C CA . ILE A 1 598 ? 16.351 -9.439 4.845 1.00 98.19 598 ILE A CA 1
ATOM 4578 C C . ILE A 1 598 ? 17.509 -8.846 5.658 1.00 98.19 598 ILE A C 1
ATOM 4580 O O . ILE A 1 598 ? 18.074 -7.825 5.272 1.00 98.19 598 ILE A O 1
ATOM 4584 N N . GLN A 1 599 ? 17.876 -9.472 6.779 1.00 97.06 599 GLN A N 1
ATOM 4585 C CA . GLN A 1 599 ? 18.977 -9.009 7.626 1.00 97.06 599 GLN A CA 1
ATOM 4586 C C . GLN A 1 599 ? 20.335 -9.132 6.925 1.00 97.06 599 GLN A C 1
ATOM 4588 O O . GLN A 1 599 ? 21.131 -8.198 6.997 1.00 97.06 599 GLN A O 1
ATOM 4593 N N . GLU A 1 600 ? 20.587 -10.234 6.216 1.00 98.31 600 GLU A N 1
ATOM 4594 C CA . GLU A 1 600 ? 21.799 -10.433 5.410 1.00 98.31 600 GLU A CA 1
ATOM 4595 C C . GLU A 1 600 ? 21.950 -9.343 4.338 1.00 98.31 600 GLU A C 1
ATOM 4597 O O . GLU A 1 600 ? 23.003 -8.710 4.235 1.00 98.31 600 GLU A O 1
ATOM 4602 N N . GLU A 1 601 ? 20.882 -9.069 3.584 1.00 98.62 601 GLU A N 1
ATOM 4603 C CA . GLU A 1 601 ? 20.861 -8.029 2.549 1.00 98.62 601 GLU A CA 1
ATOM 4604 C C . GLU A 1 601 ? 21.023 -6.621 3.148 1.00 98.62 601 GLU A C 1
ATOM 4606 O O . GLU A 1 601 ? 21.793 -5.807 2.630 1.00 98.62 601 GLU A O 1
ATOM 4611 N N . SER A 1 602 ? 20.389 -6.358 4.296 1.00 98.38 602 SER A N 1
ATOM 4612 C CA . SER A 1 602 ? 20.556 -5.108 5.046 1.00 98.38 602 SER A CA 1
ATOM 4613 C C . SER A 1 602 ? 22.011 -4.894 5.471 1.00 98.38 602 SER A C 1
ATOM 4615 O O . SER A 1 602 ? 22.563 -3.811 5.282 1.00 98.38 602 SER A O 1
ATOM 4617 N N . MET A 1 603 ? 22.655 -5.931 6.015 1.00 98.44 603 MET A N 1
ATOM 4618 C CA . MET A 1 603 ? 24.046 -5.873 6.471 1.00 98.44 603 MET A CA 1
ATOM 4619 C C . MET A 1 603 ? 25.028 -5.662 5.319 1.00 98.44 603 MET A C 1
ATOM 4621 O O . MET A 1 603 ? 26.004 -4.924 5.484 1.00 98.44 603 MET A O 1
ATOM 4625 N N . LEU A 1 604 ? 24.767 -6.275 4.160 1.00 98.56 604 LEU A N 1
ATOM 4626 C CA . LEU A 1 604 ? 25.533 -6.037 2.940 1.00 98.56 604 LEU A CA 1
ATOM 4627 C C . LEU A 1 604 ? 25.434 -4.566 2.517 1.00 98.56 604 LEU A C 1
ATOM 4629 O O . LEU A 1 604 ? 26.465 -3.913 2.361 1.00 98.56 604 LEU A O 1
ATOM 4633 N N . TYR A 1 605 ? 24.215 -4.028 2.398 1.00 98.50 605 TYR A N 1
ATOM 4634 C CA . TYR A 1 605 ? 23.998 -2.623 2.045 1.00 98.50 605 TYR A CA 1
ATOM 4635 C C . TYR A 1 605 ? 24.710 -1.674 3.016 1.00 98.50 605 TYR A C 1
ATOM 4637 O O . TYR A 1 605 ? 25.449 -0.786 2.584 1.00 98.50 605 TYR A O 1
ATOM 4645 N N . GLU A 1 606 ? 24.544 -1.872 4.329 1.00 98.44 606 GLU A N 1
ATOM 4646 C CA . GLU A 1 606 ? 25.187 -1.006 5.319 1.00 98.44 606 GLU A CA 1
ATOM 4647 C C . GLU A 1 606 ? 26.713 -1.113 5.244 1.00 98.44 606 GLU A C 1
ATOM 4649 O O . GLU A 1 606 ? 27.396 -0.094 5.301 1.00 98.44 606 GLU A O 1
ATOM 4654 N N . SER A 1 607 ? 27.272 -2.305 5.036 1.00 98.50 607 SER A N 1
ATOM 4655 C CA . SER A 1 607 ? 28.723 -2.487 4.908 1.00 98.50 607 SER A CA 1
ATOM 4656 C C . SER A 1 607 ? 29.293 -1.772 3.675 1.00 98.50 607 SER A C 1
ATOM 4658 O O . SER A 1 607 ? 30.320 -1.096 3.774 1.00 98.50 607 SER A O 1
ATOM 4660 N N . LEU A 1 608 ? 28.605 -1.829 2.531 1.00 98.69 608 LEU A N 1
ATOM 4661 C CA . LEU A 1 608 ? 28.997 -1.103 1.315 1.00 98.69 608 LEU A CA 1
ATOM 4662 C C . LEU A 1 608 ? 28.848 0.419 1.474 1.00 98.69 608 LEU A C 1
ATOM 4664 O O . LEU A 1 608 ? 29.703 1.185 1.029 1.00 98.69 608 LEU A O 1
ATOM 4668 N N . LYS A 1 609 ? 27.794 0.871 2.162 1.00 98.12 609 LYS A N 1
ATOM 4669 C CA . LYS A 1 609 ? 27.584 2.288 2.483 1.00 98.12 609 LYS A CA 1
ATOM 4670 C C . LYS A 1 609 ? 28.677 2.834 3.405 1.00 98.12 609 LYS A C 1
ATOM 4672 O O . LYS A 1 609 ? 29.174 3.931 3.163 1.00 98.12 609 LYS A O 1
ATOM 4677 N N . HIS A 1 610 ? 29.058 2.097 4.447 1.00 97.56 610 HIS A N 1
ATOM 4678 C CA . HIS A 1 610 ? 30.074 2.545 5.406 1.00 97.56 610 HIS A CA 1
ATOM 4679 C C . HIS A 1 610 ? 31.495 2.476 4.834 1.00 97.56 610 HIS A C 1
ATOM 4681 O O . HIS A 1 610 ? 32.296 3.366 5.109 1.00 97.56 610 HIS A O 1
ATOM 4687 N N . SER A 1 611 ? 31.809 1.455 4.030 1.00 98.25 611 SER A N 1
ATOM 4688 C CA . SER A 1 611 ? 33.111 1.344 3.349 1.00 98.25 611 SER A CA 1
ATOM 4689 C C . SER A 1 611 ? 33.299 2.382 2.238 1.00 98.25 611 SER A C 1
ATOM 4691 O O . SER A 1 611 ? 34.432 2.742 1.928 1.00 98.25 611 SER A O 1
ATOM 4693 N N . GLY A 1 612 ? 32.202 2.880 1.658 1.00 97.81 612 GLY A N 1
ATOM 4694 C CA . GLY A 1 612 ? 32.217 3.814 0.531 1.00 97.81 612 GLY A CA 1
ATOM 4695 C C . GLY A 1 612 ? 32.196 3.135 -0.841 1.00 97.81 612 GLY A C 1
ATOM 4696 O O . GLY A 1 612 ? 32.160 3.836 -1.850 1.00 97.81 612 GLY A O 1
ATOM 4697 N N . GLU A 1 613 ? 32.178 1.798 -0.894 1.00 98.31 613 GLU A N 1
ATOM 4698 C CA . GLU A 1 613 ? 32.039 1.032 -2.142 1.00 98.31 613 GLU A CA 1
ATOM 4699 C C . GLU A 1 613 ? 30.693 1.292 -2.829 1.00 98.31 613 GLU A C 1
ATOM 4701 O O . GLU A 1 613 ? 30.623 1.344 -4.056 1.00 98.31 613 GLU A O 1
ATOM 4706 N N . LEU A 1 614 ? 29.636 1.521 -2.039 1.00 98.06 614 LEU A N 1
ATOM 4707 C CA . LEU A 1 614 ? 28.367 2.050 -2.530 1.00 98.06 614 LEU A CA 1
ATOM 4708 C C . LEU A 1 614 ? 28.337 3.575 -2.325 1.00 98.06 614 LEU A C 1
ATOM 4710 O O . LEU A 1 614 ? 28.175 4.033 -1.188 1.00 98.06 614 LEU A O 1
ATOM 4714 N N . PRO A 1 615 ? 28.477 4.387 -3.388 1.00 98.25 615 PRO A N 1
ATOM 4715 C CA . PRO A 1 615 ? 28.527 5.836 -3.254 1.00 98.25 615 PRO A CA 1
ATOM 4716 C C . PRO A 1 615 ? 27.156 6.418 -2.896 1.00 98.25 615 PRO A C 1
ATOM 4718 O O . PRO A 1 615 ? 26.191 6.309 -3.652 1.00 98.25 615 PRO A O 1
ATOM 4721 N N . ILE A 1 616 ? 27.097 7.126 -1.769 1.00 98.31 616 ILE A N 1
ATOM 4722 C CA . ILE A 1 616 ? 25.932 7.877 -1.305 1.00 98.31 616 ILE A CA 1
ATOM 4723 C C . ILE A 1 616 ? 26.308 9.360 -1.199 1.00 98.31 616 ILE A C 1
ATOM 4725 O O . ILE A 1 616 ? 26.988 9.801 -0.267 1.00 98.31 616 ILE A O 1
ATOM 4729 N N . VAL A 1 617 ? 25.837 10.135 -2.179 1.00 98.19 617 VAL A N 1
ATOM 4730 C CA . VAL A 1 617 ? 26.070 11.585 -2.302 1.00 98.19 617 VAL A CA 1
ATOM 4731 C C . VAL A 1 617 ? 25.550 12.331 -1.067 1.00 98.19 617 VAL A C 1
ATOM 4733 O O . VAL A 1 617 ? 24.379 12.193 -0.706 1.00 98.19 617 VAL A O 1
ATOM 4736 N N . GLY A 1 618 ? 26.413 13.125 -0.432 1.00 95.44 618 GLY A N 1
ATOM 4737 C CA . GLY A 1 618 ? 26.130 13.856 0.806 1.00 95.44 618 GLY A CA 1
ATOM 4738 C C . GLY A 1 618 ? 26.356 13.050 2.091 1.00 95.44 618 GLY A C 1
ATOM 4739 O O . GLY A 1 618 ? 26.200 13.601 3.177 1.00 95.44 618 GLY A O 1
ATOM 4740 N N . VAL A 1 619 ? 26.737 11.768 1.995 1.00 96.06 619 VAL A N 1
ATOM 4741 C CA . VAL A 1 619 ? 26.900 10.876 3.160 1.00 96.06 619 VAL A CA 1
ATOM 4742 C C . VAL A 1 619 ? 28.301 10.285 3.251 1.00 96.06 619 VAL A C 1
ATOM 4744 O O . VAL A 1 619 ? 28.963 10.478 4.266 1.00 96.06 619 VAL A O 1
ATOM 4747 N N . ASN A 1 620 ? 28.769 9.585 2.213 1.00 97.25 620 ASN A N 1
ATOM 4748 C CA . ASN A 1 620 ? 30.130 9.022 2.163 1.00 97.25 620 ASN A CA 1
ATOM 4749 C C . ASN A 1 620 ? 30.978 9.593 1.011 1.00 97.25 620 ASN A C 1
ATOM 4751 O O . ASN A 1 620 ? 32.195 9.432 0.995 1.00 97.25 620 ASN A O 1
ATOM 4755 N N . THR A 1 621 ? 30.352 10.313 0.077 1.00 97.56 621 THR A N 1
ATOM 4756 C CA . THR A 1 621 ? 31.006 11.036 -1.016 1.00 97.56 621 THR A CA 1
ATOM 4757 C C . THR A 1 621 ? 30.286 12.359 -1.269 1.00 97.56 621 THR A C 1
ATOM 4759 O O . THR A 1 621 ? 29.115 12.496 -0.919 1.00 97.56 621 THR A O 1
ATOM 4762 N N . PHE A 1 622 ? 30.970 13.343 -1.866 1.00 96.31 622 PHE A N 1
ATOM 4763 C CA . PHE A 1 622 ? 30.449 14.705 -2.079 1.00 96.31 622 PHE A CA 1
ATOM 4764 C C . PHE A 1 622 ? 29.890 15.328 -0.782 1.00 96.31 622 PHE A C 1
ATOM 4766 O O . PHE A 1 622 ? 28.715 15.672 -0.681 1.00 96.31 622 PHE A O 1
ATOM 4773 N N . LEU A 1 623 ? 30.738 15.389 0.247 1.00 94.12 623 LEU A N 1
ATOM 4774 C CA . LEU A 1 623 ? 30.361 15.855 1.583 1.00 94.12 623 LEU A CA 1
ATOM 4775 C C . LEU A 1 623 ? 30.315 17.384 1.664 1.00 94.12 623 LEU A C 1
ATOM 4777 O O . LEU A 1 623 ? 31.083 18.075 0.989 1.00 94.12 623 LEU A O 1
ATOM 4781 N N . ASN A 1 624 ? 29.475 17.903 2.562 1.00 89.00 624 ASN A N 1
ATOM 4782 C CA . ASN A 1 624 ? 29.448 19.325 2.889 1.00 89.00 624 ASN A CA 1
ATOM 4783 C C . ASN A 1 624 ? 30.805 19.788 3.442 1.00 89.00 624 ASN A C 1
ATOM 4785 O O . ASN A 1 624 ? 31.344 19.183 4.370 1.00 89.00 624 ASN A O 1
ATOM 4789 N N . THR A 1 625 ? 31.332 20.901 2.934 1.00 87.06 625 THR A N 1
ATOM 4790 C CA . THR A 1 625 ? 32.577 21.506 3.434 1.00 87.06 625 THR A CA 1
ATOM 4791 C C . THR A 1 625 ? 32.385 22.317 4.720 1.00 87.06 625 THR A C 1
ATOM 4793 O O . THR A 1 625 ? 33.369 22.640 5.383 1.00 87.06 625 THR A O 1
ATOM 4796 N N . ASN A 1 626 ? 31.140 22.626 5.105 1.00 83.25 626 ASN A N 1
ATOM 4797 C CA . ASN A 1 626 ? 30.787 23.330 6.339 1.00 83.25 626 ASN A CA 1
ATOM 4798 C C . ASN A 1 626 ? 29.605 22.659 7.083 1.00 83.25 626 ASN A C 1
ATOM 4800 O O . ASN A 1 626 ? 28.514 23.229 7.177 1.00 83.25 626 ASN A O 1
ATOM 4804 N N . PRO A 1 627 ? 29.803 21.456 7.656 1.00 69.12 627 PRO A N 1
ATOM 4805 C CA . PRO A 1 627 ? 28.734 20.702 8.317 1.00 69.12 627 PRO A CA 1
ATOM 4806 C C . PRO A 1 627 ? 28.176 21.405 9.567 1.00 69.12 627 PRO A C 1
ATOM 4808 O O . PRO A 1 627 ? 27.002 21.246 9.892 1.00 69.12 627 PRO A O 1
ATOM 4811 N N . ALA A 1 628 ? 28.984 22.226 10.246 1.00 64.88 628 ALA A N 1
ATOM 4812 C CA . ALA A 1 628 ? 28.566 22.958 11.442 1.00 64.88 628 ALA A CA 1
ATOM 4813 C C . ALA A 1 628 ? 27.452 23.983 11.158 1.00 64.88 628 ALA A C 1
ATOM 4815 O O . ALA A 1 628 ? 26.592 24.199 12.007 1.00 64.88 628 ALA A O 1
ATOM 4816 N N . ALA A 1 629 ? 27.435 24.586 9.963 1.00 62.16 629 ALA A N 1
ATOM 4817 C CA . ALA A 1 629 ? 26.373 25.505 9.558 1.00 62.16 629 ALA A CA 1
ATOM 4818 C C . ALA A 1 629 ? 25.055 24.778 9.236 1.00 62.16 629 ALA A C 1
ATOM 4820 O O . ALA A 1 629 ? 23.988 25.305 9.535 1.00 62.16 629 ALA A O 1
ATOM 4821 N N . ALA A 1 630 ? 25.123 23.562 8.682 1.00 60.81 630 ALA A N 1
ATOM 4822 C CA . ALA A 1 630 ? 23.946 22.740 8.392 1.00 60.81 630 ALA A CA 1
ATOM 4823 C C . ALA A 1 630 ? 23.284 22.183 9.669 1.00 60.81 630 ALA A C 1
ATOM 4825 O O . ALA A 1 630 ? 22.067 22.084 9.743 1.00 60.81 630 ALA A O 1
ATOM 4826 N N . LEU A 1 631 ? 24.075 21.880 10.705 1.00 57.19 631 LEU A N 1
ATOM 4827 C CA . LEU A 1 631 ? 23.581 21.462 12.028 1.00 57.19 631 LEU A CA 1
ATOM 4828 C C . LEU A 1 631 ? 22.947 22.605 12.843 1.00 57.19 631 LEU A C 1
ATOM 4830 O O . LEU A 1 631 ? 22.262 22.339 13.826 1.00 57.19 631 LEU A O 1
ATOM 4834 N N . ALA A 1 632 ? 23.191 23.867 12.472 1.00 55.53 632 ALA A N 1
ATOM 4835 C CA . ALA A 1 632 ? 22.690 25.035 13.200 1.00 55.53 632 ALA A CA 1
ATOM 4836 C C . ALA A 1 632 ? 21.236 25.409 12.851 1.00 55.53 632 ALA A C 1
ATOM 4838 O O . ALA A 1 632 ? 20.634 26.218 13.559 1.00 55.53 632 ALA A O 1
ATOM 4839 N N . SER A 1 633 ? 20.661 24.852 11.779 1.00 62.91 633 SER A N 1
ATOM 4840 C CA . SER A 1 633 ? 19.226 24.969 11.514 1.00 62.91 633 SER A CA 1
ATOM 4841 C C . SER A 1 633 ? 18.474 23.931 12.341 1.00 62.91 633 SER A C 1
ATOM 4843 O O . SER A 1 633 ? 18.649 22.740 12.104 1.00 62.91 633 SER A O 1
ATOM 4845 N N . ASP A 1 634 ? 17.647 24.373 13.289 1.00 67.06 634 ASP A N 1
ATOM 4846 C CA . ASP A 1 634 ? 16.740 23.506 14.049 1.00 67.06 634 ASP A CA 1
ATOM 4847 C C . ASP A 1 634 ? 15.483 23.246 13.195 1.00 67.06 634 ASP A C 1
ATOM 4849 O O . ASP A 1 634 ? 14.692 24.177 12.987 1.00 67.06 634 ASP A O 1
ATOM 4853 N N . PRO A 1 635 ? 15.323 22.056 12.582 1.00 72.19 635 PRO A N 1
ATOM 4854 C CA . PRO A 1 635 ? 14.169 21.783 11.739 1.00 72.19 635 PRO A CA 1
ATOM 4855 C C . PRO A 1 635 ? 12.899 21.725 12.593 1.00 72.19 635 PRO A C 1
ATOM 4857 O O . PRO A 1 635 ? 12.887 21.158 13.683 1.00 72.19 635 PRO A O 1
ATOM 4860 N N . GLU A 1 636 ? 11.799 22.278 12.081 1.00 81.44 636 GLU A N 1
ATOM 4861 C CA . GLU A 1 636 ? 10.495 22.172 12.737 1.00 81.44 636 GLU A CA 1
ATOM 4862 C C . GLU A 1 636 ? 10.104 20.693 12.889 1.00 81.44 636 GLU A C 1
ATOM 4864 O O . GLU A 1 636 ? 9.995 19.969 11.901 1.00 81.44 636 GLU A O 1
ATOM 4869 N N . LEU A 1 637 ? 9.897 20.242 14.130 1.00 84.31 637 LEU A N 1
ATOM 4870 C CA . LEU A 1 637 ? 9.530 18.860 14.430 1.00 84.31 637 LEU A CA 1
ATOM 4871 C C . LEU A 1 637 ? 8.019 18.709 14.586 1.00 84.31 637 LEU A C 1
ATOM 4873 O O . LEU A 1 637 ? 7.393 19.332 15.444 1.00 84.31 637 LEU A O 1
ATOM 4877 N N . ALA A 1 638 ? 7.459 17.777 13.828 1.00 80.94 638 ALA A N 1
ATOM 4878 C CA . ALA A 1 638 ? 6.090 17.318 13.977 1.00 80.94 638 ALA A CA 1
ATOM 4879 C C . ALA A 1 638 ? 5.976 16.372 15.198 1.00 80.94 638 ALA A C 1
ATOM 4881 O O . ALA A 1 638 ? 6.457 15.232 15.180 1.00 80.94 638 ALA A O 1
ATOM 4882 N N . ARG A 1 639 ? 5.397 16.874 16.301 1.00 87.50 639 ARG A N 1
ATOM 4883 C CA . ARG A 1 639 ? 5.075 16.122 17.528 1.00 87.50 639 ARG A CA 1
ATOM 4884 C C . ARG A 1 639 ? 3.670 16.474 18.039 1.00 87.50 639 ARG A C 1
ATOM 4886 O O . ARG A 1 639 ? 3.150 17.571 17.806 1.00 87.50 639 ARG A O 1
ATOM 4893 N N . SER A 1 640 ? 3.090 15.559 18.815 1.00 91.81 640 SER A N 1
ATOM 4894 C CA . SER A 1 640 ? 1.862 15.802 19.582 1.00 91.81 640 SER A CA 1
ATOM 4895 C C . SER A 1 640 ? 2.117 16.725 20.779 1.00 91.81 640 SER A C 1
ATOM 4897 O O . SER A 1 640 ? 3.100 16.509 21.502 1.00 91.81 640 SER A O 1
ATOM 4899 N N . THR A 1 641 ? 1.216 17.666 21.060 1.00 95.31 641 THR A N 1
ATOM 4900 C CA . THR A 1 641 ? 1.302 18.516 22.262 1.00 95.31 641 THR A CA 1
ATOM 4901 C C . THR A 1 641 ? 0.736 17.821 23.503 1.00 95.31 641 THR A C 1
ATOM 4903 O O . THR A 1 641 ? 0.028 16.818 23.407 1.00 95.31 641 THR A O 1
ATOM 4906 N N . THR A 1 642 ? 1.036 18.344 24.693 1.00 96.38 642 THR A N 1
ATOM 4907 C CA . THR A 1 642 ? 0.465 17.845 25.956 1.00 96.38 642 THR A CA 1
ATOM 4908 C C . THR A 1 642 ? -1.061 17.945 25.944 1.00 96.38 642 THR A C 1
ATOM 4910 O O . THR A 1 642 ? -1.750 16.995 26.298 1.00 96.38 642 THR A O 1
ATOM 4913 N N . GLU A 1 643 ? -1.603 19.057 25.453 1.00 97.12 643 GLU A N 1
ATOM 4914 C CA . GLU A 1 643 ? -3.043 19.308 25.376 1.00 97.12 643 GLU A CA 1
ATOM 4915 C C . GLU A 1 643 ? -3.749 18.297 24.465 1.00 97.12 643 GLU A C 1
ATOM 4917 O O . GLU A 1 643 ? -4.846 17.836 24.783 1.00 97.12 643 GLU A O 1
ATOM 4922 N N . GLU A 1 644 ? -3.119 17.912 23.350 1.00 97.19 644 GLU A N 1
ATOM 4923 C CA . GLU A 1 644 ? -3.640 16.876 22.450 1.00 97.19 644 GLU A CA 1
ATOM 4924 C C . GLU A 1 644 ? -3.729 15.512 23.149 1.00 97.19 644 GLU A C 1
ATOM 4926 O O . GLU A 1 644 ? -4.718 14.794 22.986 1.00 97.19 644 GLU A O 1
ATOM 4931 N N . LYS A 1 645 ? -2.736 15.169 23.979 1.00 98.00 645 LYS A N 1
ATOM 4932 C CA . LYS A 1 645 ? -2.727 13.918 24.754 1.00 98.00 645 LYS A CA 1
ATOM 4933 C C . LYS A 1 645 ? -3.809 13.910 25.824 1.00 98.00 645 LYS A C 1
ATOM 4935 O O . LYS A 1 645 ? -4.575 12.953 25.898 1.00 98.00 645 LYS A O 1
ATOM 4940 N N . GLU A 1 646 ? -3.910 14.986 26.603 1.00 97.62 646 GLU A N 1
ATOM 4941 C CA . GLU A 1 646 ? -4.954 15.133 27.625 1.00 97.62 646 GLU A CA 1
ATOM 4942 C C . GLU A 1 646 ? -6.356 15.096 27.006 1.00 97.62 646 GLU A C 1
ATOM 4944 O O . GLU A 1 646 ? -7.264 14.462 27.544 1.00 97.62 646 GLU A O 1
ATOM 4949 N N . THR A 1 647 ? -6.524 15.697 25.824 1.00 97.25 647 THR A N 1
ATOM 4950 C CA . THR A 1 647 ? -7.782 15.639 25.069 1.00 97.25 647 THR A CA 1
ATOM 4951 C C . THR A 1 647 ? -8.153 14.197 24.714 1.00 97.25 647 THR A C 1
ATOM 4953 O O . THR A 1 647 ? -9.295 13.793 24.936 1.00 97.25 647 THR A O 1
ATOM 4956 N N . GLN A 1 648 ? -7.206 13.389 24.222 1.00 97.88 648 GLN A N 1
ATOM 4957 C CA . GLN A 1 648 ? -7.465 11.975 23.921 1.00 97.88 648 GLN A CA 1
ATOM 4958 C C . GLN A 1 648 ? -7.805 11.157 25.173 1.00 97.88 648 GLN A C 1
ATOM 4960 O O . GLN A 1 648 ? -8.714 10.327 25.129 1.00 97.88 648 GLN A O 1
ATOM 4965 N N . LEU A 1 649 ? -7.139 11.410 26.303 1.00 98.25 649 LEU A N 1
ATOM 4966 C CA . LEU A 1 649 ? -7.459 10.749 27.573 1.00 98.25 649 LEU A CA 1
ATOM 4967 C C . LEU A 1 649 ? -8.872 11.104 28.060 1.00 98.25 649 LEU A C 1
ATOM 4969 O O . LEU A 1 649 ? -9.618 10.220 28.486 1.00 98.25 649 LEU A O 1
ATOM 4973 N N . ALA A 1 650 ? -9.268 12.374 27.962 1.00 98.12 650 ALA A N 1
ATOM 4974 C CA . ALA A 1 650 ? -10.608 12.828 28.331 1.00 98.12 650 ALA A CA 1
ATOM 4975 C C . ALA A 1 650 ? -11.698 12.239 27.415 1.00 98.12 650 ALA A C 1
ATOM 4977 O O . ALA A 1 650 ? -12.731 11.771 27.903 1.00 98.12 650 ALA A O 1
ATOM 4978 N N . ASN A 1 651 ? -11.451 12.200 26.099 1.00 97.69 651 ASN A N 1
ATOM 4979 C CA . ASN A 1 651 ? -12.340 11.563 25.123 1.00 97.69 651 ASN A CA 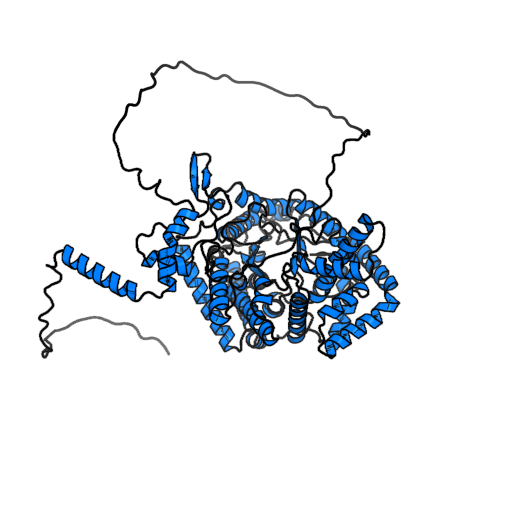1
ATOM 4980 C C . ASN A 1 651 ? -12.539 10.074 25.442 1.00 97.69 651 ASN A C 1
ATOM 4982 O O . ASN A 1 651 ? -13.675 9.600 25.481 1.00 97.69 651 ASN A O 1
ATOM 4986 N N . LEU A 1 652 ? -11.448 9.358 25.736 1.00 98.31 652 LEU A N 1
ATOM 4987 C CA . LEU A 1 652 ? -11.483 7.943 26.099 1.00 98.31 652 LEU A CA 1
ATOM 4988 C C . LEU A 1 652 ? -12.313 7.695 27.368 1.00 98.31 652 LEU A C 1
ATOM 4990 O O . LEU A 1 652 ? -13.136 6.780 27.387 1.00 98.31 652 LEU A O 1
ATOM 4994 N N . ARG A 1 653 ? -12.113 8.502 28.422 1.00 98.19 653 ARG A N 1
ATOM 4995 C CA . ARG A 1 653 ? -12.892 8.405 29.672 1.00 98.19 653 ARG A CA 1
ATOM 4996 C C . ARG A 1 653 ? -14.381 8.596 29.409 1.00 98.19 653 ARG A C 1
ATOM 4998 O O . ARG A 1 653 ? -15.172 7.740 29.784 1.00 98.19 653 ARG A O 1
ATOM 5005 N N . THR A 1 654 ? -14.728 9.643 28.663 1.00 98.25 654 THR A N 1
ATOM 5006 C CA . THR A 1 654 ? -16.119 9.947 28.292 1.00 98.25 654 THR A CA 1
ATOM 5007 C C . THR A 1 654 ? -16.771 8.790 27.532 1.00 98.25 654 THR A C 1
ATOM 5009 O O . THR A 1 654 ? -17.914 8.426 27.804 1.00 98.25 654 THR A O 1
ATOM 5012 N N . PHE A 1 655 ? -16.050 8.186 26.581 1.00 98.44 655 PHE A N 1
ATOM 5013 C CA . PHE A 1 655 ? -16.556 7.041 25.824 1.00 98.44 655 PHE A CA 1
ATOM 5014 C C . PHE A 1 655 ? -16.803 5.828 26.731 1.00 98.44 655 PHE A C 1
ATOM 5016 O O . PHE A 1 655 ? -17.861 5.206 26.648 1.00 98.44 655 PHE A O 1
ATOM 5023 N N . ARG A 1 656 ? -15.860 5.513 27.628 1.00 97.94 656 ARG A N 1
ATOM 5024 C CA . ARG A 1 656 ? -15.997 4.395 28.572 1.00 97.94 656 ARG A CA 1
ATOM 5025 C C . ARG A 1 656 ? -17.168 4.592 29.529 1.00 97.94 656 ARG A C 1
ATOM 5027 O O . ARG A 1 656 ? -17.970 3.680 29.667 1.00 97.94 656 ARG A O 1
ATOM 5034 N N . GLU A 1 657 ? -17.303 5.774 30.124 1.00 97.88 657 GLU A N 1
ATOM 5035 C CA . GLU A 1 657 ? -18.415 6.107 31.029 1.00 97.88 657 GLU A CA 1
ATOM 5036 C C . GLU A 1 657 ? -19.776 5.953 30.335 1.00 97.88 657 GLU A C 1
ATOM 5038 O O . GLU A 1 657 ? -20.715 5.391 30.893 1.00 97.88 657 GLU A O 1
ATOM 5043 N N . LYS A 1 658 ? -19.882 6.392 29.077 1.00 97.81 658 LYS A N 1
ATOM 5044 C CA . LYS A 1 658 ? -21.114 6.278 28.285 1.00 97.81 658 LYS A CA 1
ATOM 5045 C C . LYS A 1 658 ? -21.516 4.827 27.996 1.00 97.81 658 LYS A C 1
ATOM 5047 O O . LYS A 1 658 ? -22.707 4.551 27.849 1.00 97.81 658 LYS A O 1
ATOM 5052 N N . HIS A 1 659 ? -20.547 3.924 27.862 1.00 98.00 659 HIS A N 1
ATOM 5053 C CA . HIS A 1 659 ? -20.765 2.557 27.381 1.00 98.00 659 HIS A CA 1
ATOM 5054 C C . HIS A 1 659 ? -20.488 1.465 28.428 1.00 98.00 659 HIS A C 1
ATOM 5056 O O . HIS A 1 659 ? -20.604 0.282 28.107 1.00 98.00 659 HIS A O 1
ATOM 5062 N N . GLU A 1 660 ? -20.195 1.840 29.677 1.00 94.50 660 GLU A N 1
ATOM 5063 C CA . GLU A 1 660 ? -19.802 0.941 30.772 1.00 94.50 660 GLU A CA 1
ATOM 5064 C C . GLU A 1 660 ? -20.738 -0.268 30.919 1.00 94.50 660 GLU A C 1
ATOM 5066 O O . GLU A 1 660 ? -20.279 -1.407 30.928 1.00 94.50 660 GLU A O 1
ATOM 5071 N N . ALA A 1 661 ? -22.053 -0.033 30.928 1.00 94.62 661 ALA A N 1
ATOM 5072 C CA . ALA A 1 661 ? -23.053 -1.083 31.124 1.00 94.62 661 ALA A CA 1
ATOM 5073 C C . ALA A 1 661 ? -23.152 -2.100 29.969 1.00 94.62 661 ALA A C 1
ATOM 5075 O O . ALA A 1 661 ? -23.627 -3.210 30.183 1.00 94.62 661 ALA A O 1
ATOM 5076 N N . ALA A 1 662 ? -22.748 -1.728 28.748 1.00 97.00 662 ALA A N 1
ATOM 5077 C CA . ALA A 1 662 ? -22.892 -2.567 27.553 1.00 97.00 662 ALA A CA 1
ATOM 5078 C C . ALA A 1 662 ? -21.568 -3.195 27.086 1.00 97.00 662 ALA A C 1
ATOM 5080 O O . ALA A 1 662 ? -21.578 -4.185 26.352 1.00 97.00 662 ALA A O 1
ATOM 5081 N N . ALA A 1 663 ? -20.428 -2.619 27.482 1.00 97.31 663 ALA A N 1
ATOM 5082 C CA . ALA A 1 663 ? -19.115 -3.034 27.003 1.00 97.31 663 ALA A CA 1
ATOM 5083 C C . ALA A 1 663 ? -18.757 -4.463 27.438 1.00 97.31 663 ALA A C 1
ATOM 5085 O O . ALA A 1 663 ? -18.278 -5.240 26.618 1.00 97.31 663 ALA A O 1
ATOM 5086 N N . GLU A 1 664 ? -19.012 -4.826 28.699 1.00 96.88 664 GLU A N 1
ATOM 5087 C CA . GLU A 1 664 ? -18.668 -6.153 29.230 1.00 96.88 664 GLU A CA 1
ATOM 5088 C C . GLU A 1 664 ? -19.399 -7.276 28.479 1.00 96.88 664 GLU A C 1
ATOM 5090 O O . GLU A 1 664 ? -18.771 -8.237 28.034 1.00 96.88 664 GLU A O 1
ATOM 5095 N N . GLU A 1 665 ? -20.703 -7.110 28.241 1.00 97.88 665 GLU A N 1
ATOM 5096 C CA . GLU A 1 665 ? -21.505 -8.085 27.497 1.00 97.88 665 GLU A CA 1
ATOM 5097 C C . GLU A 1 665 ? -21.019 -8.233 26.046 1.00 97.88 665 GLU A C 1
ATOM 5099 O O . GLU A 1 665 ? -20.887 -9.348 25.541 1.00 97.88 665 GLU A O 1
ATOM 5104 N N . ALA A 1 666 ? -20.705 -7.120 25.374 1.00 98.38 666 ALA A N 1
ATOM 5105 C CA . ALA A 1 666 ? -20.207 -7.144 24.000 1.00 98.38 666 ALA A CA 1
ATOM 5106 C C . ALA A 1 666 ? -18.829 -7.816 23.881 1.00 98.38 666 ALA A C 1
ATOM 5108 O O . ALA A 1 666 ? -18.593 -8.587 22.951 1.00 98.38 666 ALA A O 1
ATOM 5109 N N . LEU A 1 667 ? -17.926 -7.569 24.834 1.00 98.50 667 LEU A N 1
ATOM 5110 C CA . LEU A 1 667 ? -16.613 -8.215 24.873 1.00 98.50 667 LEU A CA 1
ATOM 5111 C C . LEU A 1 667 ? -16.729 -9.721 25.136 1.00 98.50 667 LEU A C 1
ATOM 5113 O O . LEU A 1 667 ? -15.968 -10.501 24.562 1.00 98.50 667 LEU A O 1
ATOM 5117 N N . GLU A 1 668 ? -17.685 -10.151 25.962 1.00 98.31 668 GLU A N 1
ATOM 5118 C CA . GLU A 1 668 ? -17.936 -11.575 26.178 1.00 98.31 668 GLU A CA 1
ATOM 5119 C C . GLU A 1 668 ? -18.487 -12.246 24.915 1.00 98.31 668 GLU A C 1
ATOM 5121 O O . GLU A 1 668 ? -17.966 -13.284 24.509 1.00 98.31 668 GLU A O 1
ATOM 5126 N N . ARG A 1 669 ? -19.450 -11.628 24.215 1.00 98.25 669 ARG A N 1
ATOM 5127 C CA . ARG A 1 669 ? -19.925 -12.140 22.915 1.00 98.25 669 ARG A CA 1
ATOM 5128 C C . ARG A 1 669 ? -18.798 -12.261 21.894 1.00 98.25 669 ARG A C 1
ATOM 5130 O O . ARG A 1 669 ? -18.702 -13.289 21.227 1.00 98.25 669 ARG A O 1
ATOM 5137 N N . LEU A 1 670 ? -17.898 -11.278 21.829 1.00 98.50 670 LEU A N 1
ATOM 5138 C CA . LEU A 1 670 ? -16.716 -11.329 20.966 1.00 98.50 670 LEU A CA 1
ATOM 5139 C C . LEU A 1 670 ? -15.810 -12.525 21.287 1.00 98.50 670 LEU A C 1
ATOM 5141 O O . LEU A 1 670 ? -15.376 -13.238 20.376 1.00 98.50 670 LEU A O 1
ATOM 5145 N N . LYS A 1 671 ? -15.549 -12.782 22.572 1.00 98.19 671 LYS A N 1
ATOM 5146 C CA . LYS A 1 671 ? -14.770 -13.951 23.006 1.00 98.19 671 LYS A CA 1
ATOM 5147 C C . LYS A 1 671 ? -15.467 -15.259 22.643 1.00 98.19 671 LYS A C 1
ATOM 5149 O O . LYS A 1 671 ? -14.816 -16.160 22.115 1.00 98.19 671 LYS A O 1
ATOM 5154 N N . GLN A 1 672 ? -16.779 -15.350 22.851 1.00 97.75 672 GLN A N 1
ATOM 5155 C CA . GLN A 1 672 ? -17.560 -16.530 22.474 1.00 97.75 672 GLN A CA 1
ATOM 5156 C C . GLN A 1 672 ? -17.575 -16.753 20.957 1.00 97.75 672 GLN A C 1
ATOM 5158 O O . GLN A 1 672 ? -17.406 -17.887 20.513 1.00 97.75 672 GLN A O 1
ATOM 5163 N N . ALA A 1 673 ? -17.681 -15.697 20.145 1.00 97.25 673 ALA A N 1
ATOM 5164 C CA . ALA A 1 673 ? -17.582 -15.792 18.689 1.00 97.25 673 ALA A CA 1
ATOM 5165 C C . ALA A 1 673 ? -16.204 -16.318 18.247 1.00 97.25 673 ALA A C 1
ATOM 5167 O O . ALA A 1 673 ? -16.118 -17.179 17.369 1.00 97.25 673 ALA A O 1
ATOM 5168 N N . ALA A 1 674 ? -15.125 -15.853 18.885 1.00 95.81 674 ALA A N 1
ATOM 5169 C CA . ALA A 1 674 ? -13.774 -16.334 18.614 1.00 95.81 674 ALA A CA 1
ATOM 5170 C C . ALA A 1 674 ? -13.580 -17.812 19.008 1.00 95.81 674 ALA A C 1
ATOM 5172 O O . ALA A 1 674 ? -13.058 -18.584 18.203 1.00 95.81 674 ALA A O 1
ATOM 5173 N N . LEU A 1 675 ? -14.025 -18.215 20.206 1.00 95.50 675 LEU A N 1
ATOM 5174 C CA . LEU A 1 675 ? -13.894 -19.585 20.724 1.00 95.50 675 LEU A CA 1
ATOM 5175 C C . LEU A 1 675 ? -14.809 -20.588 20.008 1.00 95.50 675 LEU A C 1
ATOM 5177 O O . LEU A 1 675 ? -14.412 -21.724 19.764 1.00 95.50 675 LEU A O 1
ATOM 5181 N N . GLY A 1 676 ? -16.021 -20.165 19.647 1.00 94.06 676 GLY A N 1
ATOM 5182 C CA . GLY A 1 676 ? -17.019 -20.983 18.957 1.00 94.06 676 GLY A CA 1
ATOM 5183 C C . GLY A 1 676 ? -16.768 -21.157 17.457 1.00 94.06 676 GLY A C 1
ATOM 5184 O O . GLY A 1 676 ? -17.560 -21.808 16.782 1.00 94.06 676 GLY A O 1
ATOM 5185 N N . GLY A 1 677 ? -15.695 -20.568 16.915 1.00 91.81 677 GLY A N 1
ATOM 5186 C CA . GLY A 1 677 ? -15.380 -20.624 15.485 1.00 91.81 677 GLY A CA 1
ATOM 5187 C C . GLY A 1 677 ? -16.289 -19.760 14.600 1.00 91.81 677 GLY A C 1
ATOM 5188 O O . GLY A 1 677 ? -16.273 -19.923 13.381 1.00 91.81 677 GLY A O 1
ATOM 5189 N N . GLY A 1 678 ? -17.058 -18.840 15.190 1.00 95.31 678 GLY A N 1
ATOM 5190 C CA . GLY A 1 678 ? -17.872 -17.862 14.469 1.00 95.31 678 GLY A CA 1
ATOM 5191 C C . GLY A 1 678 ? -17.026 -16.809 13.747 1.00 95.31 678 GLY A C 1
ATOM 5192 O O . GLY A 1 678 ? -15.800 -16.756 13.897 1.00 95.31 678 GLY A O 1
ATOM 5193 N N . ASN A 1 679 ? -17.670 -15.954 12.950 1.00 97.94 679 ASN A N 1
ATOM 5194 C CA . ASN A 1 679 ? -16.991 -14.849 12.279 1.00 97.94 679 ASN A CA 1
ATOM 5195 C C . ASN A 1 679 ? -16.705 -13.723 13.290 1.00 97.94 679 ASN A C 1
ATOM 5197 O O . ASN A 1 679 ? -17.616 -13.087 13.808 1.00 97.94 679 ASN A O 1
ATOM 5201 N N . VAL A 1 680 ? -15.427 -13.475 13.580 1.00 98.19 680 VAL A N 1
ATOM 5202 C CA . VAL A 1 680 ? -15.004 -12.475 14.574 1.00 98.19 680 VAL A CA 1
ATOM 5203 C C . VAL A 1 680 ? -15.234 -11.058 14.057 1.00 98.19 680 VAL A C 1
ATOM 5205 O O . VAL A 1 680 ? -15.575 -10.177 14.836 1.00 98.19 680 VAL A O 1
ATOM 5208 N N . PHE A 1 681 ? -15.073 -10.824 12.752 1.00 98.56 681 PHE A N 1
ATOM 5209 C CA . PHE A 1 681 ? -15.280 -9.496 12.175 1.00 98.56 681 PHE A CA 1
ATOM 5210 C C . PHE A 1 681 ? -16.753 -9.069 12.208 1.00 98.56 681 PHE A C 1
ATOM 5212 O O . PHE A 1 681 ? -17.042 -7.895 12.419 1.00 98.56 681 PHE A O 1
ATOM 5219 N N . GLU A 1 682 ? -17.674 -10.018 12.055 1.00 98.50 682 GLU A N 1
ATOM 5220 C CA . GLU A 1 682 ? -19.109 -9.780 12.202 1.00 98.50 682 GLU A CA 1
ATOM 5221 C C . GLU A 1 682 ? -19.460 -9.281 13.611 1.00 98.50 682 GLU A C 1
ATOM 5223 O O . GLU A 1 682 ? -20.079 -8.230 13.735 1.00 98.50 682 GLU A O 1
ATOM 5228 N N . GLU A 1 683 ? -18.976 -9.936 14.673 1.00 98.56 683 GLU A N 1
ATOM 5229 C CA . GLU A 1 683 ? -19.200 -9.442 16.043 1.00 98.56 683 GLU A CA 1
ATOM 5230 C C . GLU A 1 683 ? -18.446 -8.126 16.305 1.00 98.56 683 GLU A C 1
ATOM 5232 O O . GLU A 1 683 ? -18.971 -7.241 16.980 1.00 98.56 683 GLU A O 1
ATOM 5237 N N . LEU A 1 684 ? -17.258 -7.925 15.714 1.00 98.75 684 LEU A N 1
ATOM 5238 C CA . LEU A 1 684 ? -16.537 -6.648 15.814 1.00 98.75 684 LEU A CA 1
ATOM 5239 C C . LEU A 1 684 ? -17.351 -5.467 15.272 1.00 98.75 684 LEU A C 1
ATOM 5241 O O . LEU A 1 684 ? -17.218 -4.370 15.814 1.00 98.75 684 LEU A O 1
ATOM 5245 N N . MET A 1 685 ? -18.203 -5.660 14.257 1.00 98.62 685 MET A N 1
ATOM 5246 C CA . MET A 1 685 ? -19.102 -4.606 13.762 1.00 98.62 685 MET A CA 1
ATOM 5247 C C . MET A 1 685 ? -20.073 -4.107 14.841 1.00 98.62 685 MET A C 1
ATOM 5249 O O . MET A 1 685 ? -20.473 -2.941 14.798 1.00 98.62 685 MET A O 1
ATOM 5253 N N . GLU A 1 686 ? -20.401 -4.941 15.827 1.00 98.50 686 GLU A N 1
ATOM 5254 C CA . GLU A 1 686 ? -21.238 -4.581 16.973 1.00 98.50 686 GLU A CA 1
ATOM 5255 C C . GLU A 1 686 ? -20.388 -4.123 18.169 1.00 98.50 686 GLU A C 1
ATOM 5257 O O . GLU A 1 686 ? -20.660 -3.084 18.774 1.00 98.50 686 GLU A O 1
ATOM 5262 N N . THR A 1 687 ? -19.296 -4.830 18.480 1.00 98.69 687 THR A N 1
ATOM 5263 C CA . THR A 1 687 ? -18.466 -4.555 19.665 1.00 98.69 687 THR A CA 1
ATOM 5264 C C . THR A 1 687 ? -17.830 -3.159 19.638 1.00 98.69 687 THR A C 1
ATOM 5266 O O . THR A 1 687 ? -17.819 -2.468 20.659 1.00 98.69 687 THR A O 1
ATOM 5269 N N . VAL A 1 688 ? -17.342 -2.688 18.481 1.00 98.69 688 VAL A N 1
ATOM 5270 C CA . VAL A 1 688 ? -16.685 -1.363 18.363 1.00 98.69 688 VAL A CA 1
ATOM 5271 C C . VAL A 1 688 ? -17.614 -0.183 18.645 1.00 98.69 688 VAL A C 1
ATOM 5273 O O . VAL A 1 688 ? -17.147 0.940 18.833 1.00 98.69 688 VAL A O 1
ATOM 5276 N N . GLN A 1 689 ? -18.930 -0.408 18.661 1.00 98.56 689 GLN A N 1
ATOM 5277 C CA . GLN A 1 689 ? -19.897 0.638 18.974 1.00 98.56 689 GLN A CA 1
ATOM 5278 C C . GLN A 1 689 ? -19.933 0.982 20.467 1.00 98.56 689 GLN A C 1
ATOM 5280 O O . GLN A 1 689 ? -20.407 2.066 20.813 1.00 98.56 689 GLN A O 1
ATOM 5285 N N . VAL A 1 690 ? -19.445 0.080 21.329 1.00 98.62 690 VAL A N 1
ATOM 5286 C CA . VAL A 1 690 ? -19.514 0.202 22.796 1.00 98.62 690 VAL A CA 1
ATOM 5287 C C . VAL A 1 690 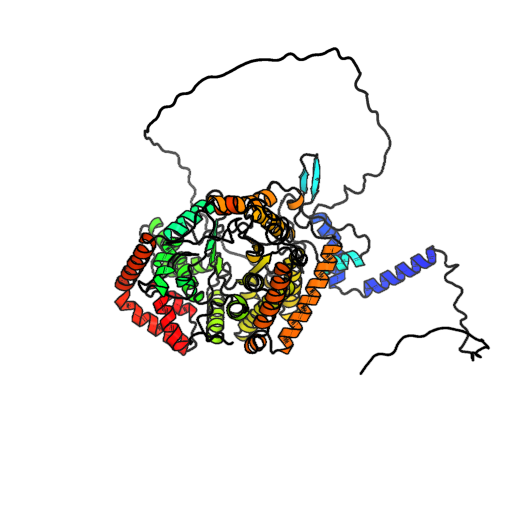? -18.188 -0.071 23.513 1.00 98.62 690 VAL A C 1
ATOM 5289 O O . VAL A 1 690 ? -18.065 0.259 24.686 1.00 98.62 690 VAL A O 1
ATOM 5292 N N . ALA A 1 691 ? -17.185 -0.641 22.842 1.00 98.69 691 ALA A N 1
ATOM 5293 C CA . ALA A 1 691 ? -15.884 -0.940 23.434 1.00 98.69 691 ALA A CA 1
ATOM 5294 C C . ALA A 1 691 ? -14.736 -0.233 22.701 1.00 98.69 691 ALA A C 1
ATOM 5296 O O . ALA A 1 691 ? -14.782 0.006 21.493 1.00 98.69 691 ALA A O 1
ATOM 5297 N N . THR A 1 692 ? -13.691 0.100 23.455 1.00 98.81 692 THR A N 1
ATOM 5298 C CA . THR A 1 692 ? -12.482 0.753 22.942 1.00 98.81 692 THR A CA 1
ATOM 5299 C C . THR A 1 692 ? -11.550 -0.244 22.251 1.00 98.81 692 THR A C 1
ATOM 5301 O O . THR A 1 692 ? -11.637 -1.459 22.449 1.00 98.81 692 THR A O 1
ATOM 5304 N N . LEU A 1 693 ? -10.597 0.271 21.476 1.00 98.62 693 LEU A N 1
ATOM 5305 C CA . LEU A 1 693 ? -9.537 -0.504 20.836 1.00 98.62 693 LEU A CA 1
ATOM 5306 C C . LEU A 1 693 ? -8.786 -1.396 21.836 1.00 98.62 693 LEU A C 1
ATOM 5308 O O . LEU A 1 693 ? -8.598 -2.588 21.585 1.00 98.62 693 LEU A O 1
ATOM 5312 N N . GLY A 1 694 ? -8.382 -0.832 22.975 1.00 98.38 694 GLY A N 1
ATOM 5313 C CA . GLY A 1 694 ? -7.657 -1.547 24.021 1.00 98.38 694 GLY A CA 1
ATOM 5314 C C . GLY A 1 694 ? -8.497 -2.616 24.718 1.00 98.38 694 GLY A C 1
ATOM 5315 O O . GLY A 1 694 ? -7.984 -3.704 24.990 1.00 98.38 694 GLY A O 1
ATOM 5316 N N . GLN A 1 695 ? -9.783 -2.346 24.971 1.00 98.62 695 GLN A N 1
ATOM 5317 C CA . GLN A 1 695 ? -10.707 -3.331 25.548 1.00 98.62 695 GLN A CA 1
ATOM 5318 C C . GLN A 1 695 ? -10.877 -4.538 24.620 1.00 98.62 695 GLN A C 1
ATOM 5320 O O . GLN A 1 695 ? -10.705 -5.678 25.052 1.00 98.62 695 GLN A O 1
ATOM 5325 N N . ILE A 1 696 ? -11.135 -4.283 23.335 1.00 98.69 696 ILE A N 1
ATOM 5326 C CA . ILE A 1 696 ? -11.310 -5.324 22.316 1.00 98.69 696 ILE A CA 1
ATOM 5327 C C . ILE A 1 696 ? -10.026 -6.139 22.148 1.00 98.69 696 ILE A C 1
ATOM 5329 O O . ILE A 1 696 ? -10.060 -7.367 22.168 1.00 98.69 696 ILE A O 1
ATOM 5333 N N . THR A 1 697 ? -8.879 -5.468 22.027 1.00 98.31 697 THR A N 1
ATOM 5334 C CA . THR A 1 697 ? -7.580 -6.136 21.866 1.00 98.31 697 THR A CA 1
ATOM 5335 C C . THR A 1 697 ? -7.266 -7.040 23.058 1.00 98.31 697 THR A C 1
ATOM 5337 O O . THR A 1 697 ? -6.848 -8.180 22.869 1.00 98.31 697 THR A O 1
ATOM 5340 N N . THR A 1 698 ? -7.524 -6.570 24.283 1.00 98.00 698 THR A N 1
ATOM 5341 C CA . THR A 1 698 ? -7.304 -7.357 25.507 1.00 98.00 698 THR A CA 1
ATOM 5342 C C . THR A 1 698 ? -8.208 -8.588 25.551 1.00 98.00 698 THR A C 1
ATOM 5344 O O . THR A 1 698 ? -7.711 -9.687 25.783 1.00 98.00 698 THR A O 1
ATOM 5347 N N . ALA A 1 699 ? -9.499 -8.441 25.242 1.00 97.94 699 ALA A N 1
ATOM 5348 C CA . ALA A 1 699 ? -10.426 -9.571 25.183 1.00 97.94 699 ALA A CA 1
ATOM 5349 C C . ALA A 1 699 ? -9.998 -10.614 24.135 1.00 97.94 699 ALA A C 1
ATOM 5351 O O . ALA A 1 699 ? -10.043 -11.816 24.389 1.00 97.94 699 ALA A O 1
ATOM 5352 N N . LEU A 1 700 ? -9.510 -10.172 22.972 1.00 97.62 700 LEU A N 1
ATOM 5353 C CA . LEU A 1 700 ? -8.988 -11.071 21.942 1.00 97.62 700 LEU A CA 1
ATOM 5354 C C . LEU A 1 700 ? -7.660 -11.735 22.340 1.00 97.62 700 LEU A C 1
ATOM 5356 O O . LEU A 1 700 ? -7.400 -12.853 21.900 1.00 97.62 700 LEU A O 1
ATOM 5360 N N . PHE A 1 701 ? -6.832 -11.120 23.192 1.00 97.06 701 PHE A N 1
ATOM 5361 C CA . PHE A 1 701 ? -5.642 -11.784 23.739 1.00 97.06 701 PHE A CA 1
ATOM 5362 C C . PHE A 1 701 ? -5.984 -12.972 24.640 1.00 97.06 701 PHE A C 1
ATOM 5364 O O . PHE A 1 701 ? -5.246 -13.957 24.621 1.00 97.06 701 PHE A O 1
ATOM 5371 N N . GLU A 1 702 ? -7.093 -12.910 25.381 1.00 95.94 702 GLU A N 1
ATOM 5372 C CA . GLU A 1 702 ? -7.541 -13.999 26.263 1.00 95.94 702 GLU A CA 1
ATOM 5373 C C . GLU A 1 702 ? -7.909 -15.274 25.487 1.00 95.94 702 GLU A C 1
ATOM 5375 O O . GLU A 1 702 ? -7.770 -16.373 26.019 1.00 95.94 702 GLU A O 1
ATOM 5380 N N . VAL A 1 703 ? -8.342 -15.142 24.226 1.00 94.81 703 VAL A N 1
ATOM 5381 C CA . VAL A 1 703 ? -8.872 -16.259 23.417 1.00 94.81 703 VAL A CA 1
ATOM 5382 C C . VAL A 1 703 ? -8.036 -16.604 22.181 1.00 94.81 703 VAL A C 1
ATOM 5384 O O . VAL A 1 703 ? -7.993 -17.762 21.776 1.00 94.81 703 VAL A O 1
ATOM 5387 N N . GLY A 1 704 ? -7.363 -15.625 21.571 1.00 87.25 704 GLY A N 1
ATOM 5388 C CA . GLY A 1 704 ? -6.576 -15.778 20.338 1.00 87.25 704 GLY A CA 1
ATOM 5389 C C . GLY A 1 704 ? -5.058 -15.832 20.549 1.00 87.25 704 GLY A C 1
ATOM 5390 O O . GLY A 1 704 ? -4.303 -16.136 19.616 1.00 87.25 704 GLY A O 1
ATOM 5391 N N . GLY A 1 705 ? -4.608 -15.550 21.776 1.00 88.25 705 GLY A N 1
ATOM 5392 C CA . GLY A 1 705 ? -3.203 -15.528 22.167 1.00 88.25 705 GLY A CA 1
ATOM 5393 C C . GLY A 1 705 ? -2.431 -14.309 21.653 1.00 88.25 705 GLY A C 1
ATOM 5394 O O . GLY A 1 705 ? -2.716 -13.737 20.598 1.00 88.25 705 GLY A O 1
ATOM 5395 N N . GLN A 1 706 ? -1.405 -13.923 22.409 1.00 91.81 706 GLN A N 1
ATOM 5396 C CA . GLN A 1 706 ? -0.472 -12.864 22.022 1.00 91.81 706 GLN A CA 1
ATOM 5397 C C . GLN A 1 706 ? 0.608 -13.398 21.078 1.00 91.81 706 GLN A C 1
ATOM 5399 O O . GLN A 1 706 ? 1.029 -14.554 21.179 1.00 91.81 706 GLN A O 1
ATOM 5404 N N . TYR A 1 707 ? 1.081 -12.541 20.175 1.00 89.69 707 TYR A N 1
ATOM 5405 C CA . TYR A 1 707 ? 2.231 -12.852 19.337 1.00 89.69 707 TYR A CA 1
ATOM 5406 C C . TYR A 1 707 ? 3.473 -13.101 20.200 1.00 89.69 707 TYR A C 1
ATOM 5408 O O . TYR A 1 707 ? 3.805 -12.316 21.092 1.00 89.69 707 TYR A O 1
ATOM 5416 N N . ARG A 1 708 ? 4.202 -14.175 19.895 1.00 79.56 708 ARG A N 1
ATOM 5417 C CA . ARG A 1 708 ? 5.509 -14.458 20.481 1.00 79.56 708 ARG A CA 1
ATOM 5418 C C . ARG A 1 708 ? 6.552 -14.277 19.393 1.00 79.56 708 ARG A C 1
ATOM 5420 O O . ARG A 1 708 ? 6.458 -14.916 18.353 1.00 79.56 708 ARG A O 1
ATOM 5427 N N . ARG A 1 709 ? 7.549 -13.426 19.642 1.00 70.44 709 ARG A N 1
ATOM 5428 C CA . ARG A 1 709 ? 8.691 -13.286 18.734 1.00 70.44 709 ARG A CA 1
ATOM 5429 C C . ARG A 1 709 ? 9.417 -14.628 18.655 1.00 70.44 709 ARG A C 1
ATOM 5431 O O . ARG A 1 709 ? 10.016 -15.048 19.646 1.00 70.44 709 ARG A O 1
ATOM 5438 N N . ASN A 1 710 ? 9.355 -15.269 17.496 1.00 59.72 710 ASN A N 1
ATOM 5439 C CA . ASN A 1 710 ? 10.297 -16.319 17.134 1.00 59.72 710 ASN A CA 1
ATOM 5440 C C . ASN A 1 710 ? 11.637 -15.615 16.856 1.00 59.72 710 ASN A C 1
ATOM 5442 O O . ASN A 1 710 ? 11.639 -14.565 16.201 1.00 59.72 710 ASN A O 1
ATOM 5446 N N . MET A 1 711 ? 12.720 -16.085 17.490 1.00 49.22 711 MET A N 1
ATOM 5447 C CA . MET A 1 711 ? 14.041 -15.443 17.393 1.00 49.22 711 MET A CA 1
ATOM 5448 C C . MET A 1 711 ? 14.593 -15.544 15.981 1.00 49.22 711 MET A C 1
ATOM 5450 O O . MET A 1 711 ? 14.668 -16.691 15.491 1.00 49.22 711 MET A O 1
#

Secondary structure (DSSP, 8-state):
---------------PPP-PPPP--TTSSSSSS--HHHHHHHHHHHHHHHHHTS-HHHHHHHHHHHHHHHHTT--STTS---------PPPPPP---------------------------------------------------S--------S---EEE-TTS-EEESSPPP---SHHHHHHHHHHT-STTSTT-TT-SSSS--SS---B--EE--BSHHHHHHHHHHHHTT-SSEEEEEEBPHHHHTTPPP-SSHHHHTTTTSSSB---SHHHHHHHTTT--TTSTTEEEEEE--TTHHHHHHHHHHHHHHHHHHHHHHHHSS---HHHHHHHHHHHHHH--EEE---SHHIIIII----B-HHHHHHHHHHHHHHHHHHT--SEESEEEE-HHHHHHT--HHHHHHHHHHHHHHHHHHHHHTT--HHHHGGGEEEEEEE-SSGGGGTHHHHHHHHHHHHHHHTT---TTTT---EEEEE-STT--STTTTHHHHHHHHHHHHHHHTT-SEEE---TTTTTSSPPHHHHHHHHHHHHHHHHT-GGGGSS-TTTT-HHHHHHHHHHHHHHHHHHHHHHTTTHHHHHHHTTHHHHHHHHHHHHHHHHHHHTSS--BTTTBS--S-HHHHTTS-PPP----HHHHHHHHHHHHHHHHHHHHHHHHHHHHHHHHHHTT--HHHHHHHHTTTS-HHHHHHHHHHHH-B-----

Radius of gyration: 32.21 Å; Cα contacts (8 Å, |Δi|>4): 1025; chains: 1; bounding box: 97×102×89 Å

Solvent-accessible surface area (backbone atoms only — not comparable to full-atom values): 40381 Å² total; per-residue (Å²): 135,88,89,83,84,91,84,83,87,83,89,87,88,88,83,85,85,87,79,82,88,75,82,84,77,91,73,84,83,65,82,90,74,57,54,72,67,59,53,50,53,52,52,51,53,52,50,55,55,54,57,72,69,47,54,70,70,60,50,51,53,59,71,46,42,66,59,53,35,43,72,64,70,64,56,82,78,84,78,70,84,66,89,80,86,87,83,82,89,80,83,83,84,86,85,87,89,87,79,89,83,90,87,81,88,80,90,78,90,85,82,86,82,91,85,87,86,82,90,84,85,89,86,90,78,89,86,89,86,82,90,82,84,86,84,90,77,76,94,80,80,86,82,92,72,94,73,91,64,83,78,73,75,76,92,60,81,53,56,48,68,49,98,87,67,49,77,42,54,26,62,80,77,85,85,70,84,51,68,67,62,46,50,51,43,45,63,64,30,34,59,32,44,34,69,27,20,22,44,16,64,47,73,61,85,61,89,82,52,73,40,64,35,58,78,48,35,34,23,37,28,58,56,31,26,54,50,52,50,62,77,36,69,89,45,88,46,41,46,47,28,41,33,45,2,64,41,37,39,64,26,35,50,79,44,85,55,65,91,44,44,78,35,46,12,30,81,0,20,43,54,40,39,34,71,38,47,39,46,35,46,62,95,57,62,48,58,39,92,50,25,32,44,34,38,64,36,41,49,41,25,69,58,56,49,26,24,48,55,47,35,43,33,53,50,52,52,50,51,48,22,71,74,69,76,43,78,70,54,77,69,52,45,51,51,49,42,49,52,35,50,39,46,28,29,32,34,37,25,43,40,63,67,42,16,77,46,40,63,68,46,59,49,41,23,69,69,45,48,51,50,49,53,49,27,45,49,50,51,30,56,77,56,51,35,78,44,38,23,72,30,28,38,42,16,30,50,34,30,65,58,20,24,50,68,56,58,17,52,25,52,26,52,48,49,46,50,48,51,53,54,51,41,42,75,71,73,45,58,60,65,74,46,42,63,32,48,33,33,30,35,54,24,58,85,60,74,61,46,58,34,48,60,24,35,52,14,31,55,46,17,47,45,32,38,75,76,65,67,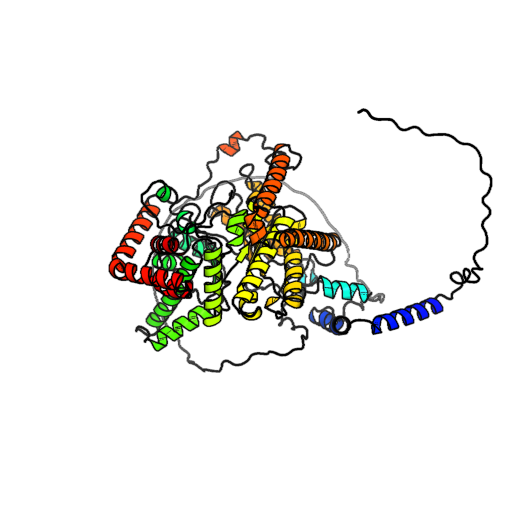30,48,79,62,37,24,47,66,45,36,36,38,31,33,39,67,75,82,36,42,73,52,61,28,77,58,25,51,56,54,38,42,54,22,48,46,34,42,58,50,40,38,56,66,25,39,32,57,58,30,38,52,60,58,79,35,60,71,48,78,71,36,43,48,56,21,52,44,48,58,48,42,45,71,74,64,41,70,70,60,63,28,55,43,73,55,69,91,38,69,68,52,55,52,50,30,54,54,52,42,52,53,23,53,53,47,45,50,57,34,48,80,40,63,29,67,67,42,23,53,77,71,34,47,59,37,52,53,23,49,52,41,28,52,51,52,51,51,30,42,74,73,42,80,43,81,38,82,35,76,67,36,78,61,74,93,58,57,70,66,66,68,66,60,82,75,87,72,62,68,42,52,72,68,46,43,53,49,52,47,53,52,51,50,54,51,46,68,76,20,56,91,54,25,61,62,36,48,49,53,42,42,49,27,54,75,71,70,48,57,46,43,65,45,35,55,57,31,36,79,41,36,38,41,27,58,52,43,52,47,45,38,79,74,47,37,60,44,72,87,79,126

Mean predicted aligned error: 11.54 Å